Protein AF-0000000072550894 (afdb_homodimer)

pLDDT: mean 93.19, std 9.51, range [34.31, 98.94]

Sequence (756 aa):
MCPRGSRRHGNSTYCVPREIGGVRWKRPSDATKIMGLIFYGRRSTVSILDCYLKRNLAKNGGILDGVIFLQRTDDADDLKFLKKLLASEPAYEKWDIDMSEGGFASSYDRIQDDVMYVKMDDDIVYIEDSAIPSMVTTRAEHPEFYVVSSNVINQPLISWIHWNLGAVKAYLPELNKAYPAPKPGEKLDWRPSMLPSWQGSDDFEVSEWNPPDHQKHRWLPVKGHTDHILDRTPIVETEYDPFGPGWKKWQVAAQEHYSLFENIENDNLRQYRFGTWDFQLKRMGIQFIAMMGKDINLAKPIAADDEHHFAVTMPEQTGRHAVADGGGVVSHFSFGAQAGDERIEQTDVLDRYRAYAEENICKGPMLWDPVLDNHDESMCPRGSRRHGNSTYCVPREIGGVRWKRPSDATKIMGLIFYGRRSTVSILDCYLKRNLAKNGGILDGVIFLQRTDDADDLKFLKKLLASEPAYEKWDIDMSEGGFASSYDRIQDDVMYVKMDDDIVYIEDSAIPSMVTTRAEHPEFYVVSSNVINQPLISWIHWNLGAVKAYLPELNKAYPAPKPGEKLDWRPSMLPSWQGSDDFEVSEWNPPDHQKHRWLPVKGHTDHILDRTPIVETEYDPFGPGWKKWQVAAQEHYSLFENIENDNLRQYRFGTWDFQLKRMGIQFIAMMGKDINLAKPIAADDEHHFAVTMPEQTGRHAVADGGGVVSHFSFGAQAGDERIEQTDVLDRYRAYAEENICKGPMLWDPVLDNHDES

Organism: Hypocrea jecorina (strain QM6a) (NCBI:txid431241)

Solvent-accessible surface area (backbone atoms only — not comparable to full-atom values): 39543 Å² total; per-residue (Å²): 132,57,55,94,67,34,34,62,44,75,88,48,93,34,48,19,52,45,54,40,68,86,30,75,50,45,78,36,90,69,39,75,42,36,31,35,37,29,51,32,52,48,50,84,33,32,39,46,30,47,32,55,52,56,46,32,22,24,89,60,54,22,74,24,69,30,36,35,35,35,54,67,57,86,51,68,67,32,52,53,46,49,54,52,52,46,71,72,34,87,52,40,46,76,44,89,46,71,66,84,82,52,63,47,36,53,76,56,72,81,63,47,53,45,29,28,34,39,33,30,43,30,41,34,53,44,71,40,72,14,21,63,42,34,29,44,23,47,45,42,76,34,70,62,46,52,30,33,18,42,32,41,43,61,30,18,44,48,40,32,48,34,51,25,27,63,43,53,51,47,41,45,71,59,71,99,58,79,56,82,70,61,53,93,92,50,75,65,77,49,52,54,89,78,52,63,64,53,80,74,62,93,80,58,68,58,84,80,61,66,58,69,92,52,42,53,32,52,71,16,46,62,66,93,63,84,46,50,60,54,72,63,29,47,63,68,63,35,35,88,28,60,83,29,43,35,39,44,36,29,62,32,35,51,26,45,52,54,20,47,40,41,26,59,75,65,71,42,62,64,36,66,32,36,46,40,39,43,54,81,62,42,57,48,77,62,56,42,26,40,35,47,18,44,59,56,60,67,50,55,86,53,44,50,55,45,47,50,34,54,18,24,52,47,16,67,74,62,28,18,47,32,31,27,28,21,68,20,45,31,33,41,65,69,44,78,65,14,52,47,73,70,36,47,69,21,38,52,59,68,58,29,40,42,36,44,35,56,74,74,52,32,92,58,82,63,92,59,48,78,74,59,52,60,54,71,74,101,131,58,55,92,67,35,34,61,43,77,94,48,91,34,46,19,52,46,54,39,68,86,30,75,47,44,77,36,91,69,39,80,42,34,30,36,37,30,51,31,53,49,50,84,34,33,38,45,30,47,32,55,53,54,48,32,22,24,87,59,52,22,72,25,69,30,37,36,36,35,52,68,60,85,50,65,67,34,51,54,45,49,52,51,52,45,69,74,33,87,54,41,45,77,44,89,47,69,66,84,82,52,64,48,36,52,75,55,72,80,63,48,52,43,28,28,34,40,33,30,44,29,41,34,54,45,70,40,71,13,20,63,42,35,30,44,23,50,46,40,77,32,71,64,47,54,30,31,18,42,33,41,42,60,30,18,43,48,39,31,50,33,51,25,26,62,42,54,50,46,41,44,72,57,72,98,58,80,54,83,70,63,53,93,93,49,74,65,76,49,53,54,87,79,51,65,65,54,80,74,62,93,81,57,67,58,84,82,60,66,58,70,92,51,40,53,31,51,72,18,45,62,65,95,62,82,45,51,58,56,72,61,31,47,64,67,62,36,33,89,30,61,82,29,44,35,38,44,36,29,62,32,36,52,28,45,53,54,19,48,40,40,26,59,74,65,72,43,64,64,35,66,31,35,44,40,40,42,54,81,62,41,56,48,75,62,55,42,27,40,36,46,18,44,60,56,59,68,51,54,85,54,45,50,54,46,47,48,34,55,19,25,52,46,16,66,73,64,31,19,46,31,32,27,28,21,66,20,44,31,32,41,66,68,45,77,66,14,52,45,77,68,37,48,68,22,39,50,58,67,57,28,39,42,37,44,35,59,74,76,52,32,93,59,83,64,91,58,48,77,73,58,52,60,53,71,74,102

Nearest PDB structures (foldseek):
  5eke-assembly1_C  TM=6.718E-01  e=9.199E-03  Synechocystis sp. PCC 6803 substr. Kazusa
  5eke-assembly1_D  TM=6.479E-01  e=1.167E-02  Synechocystis sp. PCC 6803 substr. Kazusa
  5ekp-assembly1_A  TM=6.681E-01  e=1.395E-02  Synechocystis sp. PCC 6803 substr. Kazusa
  5ekp-assembly1_D  TM=6.733E-01  e=2.682E-02  Synechocystis sp. PCC 6803 substr. Kazusa
  5ekp-assembly1_B  TM=5.435E-01  e=2.244E-02  Synechocystis sp. PCC 6803 substr. Kazusa

Foldseek 3Di:
DADPQWDDQQPDPFTAGCDKLNDNFDAAPLANFEEEEEAAEDCLQLLLVLLVQVCQDRNNRHRHVAYEYEDDYDDPVSVVVVVVSCVVDVRYDYDDFDCPVAFCLSSLVVFDQSHKYWYAYSNFLDWRGCFVRQQNRCCRVCVLAAKEFALEFLQQLSLLVLVVLVLFADKAWAPDDAADDDDVVDADALALVPFDAHDDDPPDQRQPDWDPPLAFTEIHGHPPDPDPSVCRFNSVQGDNASPGCSAQALSSNRRRLSSVNHCVVVVNLVSQADAKFFNPQHQTASNTMIHRSSSSVVLPPADSHNSNSRQHVSCVVSVRHYMYGRRIYIYRRHHPSQDDSTGNVSYCSSSSSSSCCVVPRHPDDRPDDPVVVVVVVD/DADPQWDDQQPDPFTAGCDKLNDNFDAAPLASFEEEEEAAEDCLQLLLVLLVQVCQDRNNRHRHVAYEYEDDYDDPVSVVVVVVSCVVDVRYYYDDFDCPVAFCLSSLVPFDQSHKYWYAYSNFLDWRGCFVRQQNRVCRVCVLAAKEFALEFLQQLSLLVLVVLVLFADKAWAPDDAADDDDVVDADALALVPFDAHDDDPPDQRQPDWDPPLAATEIHGHPPDPDPSVCRFNSVQGD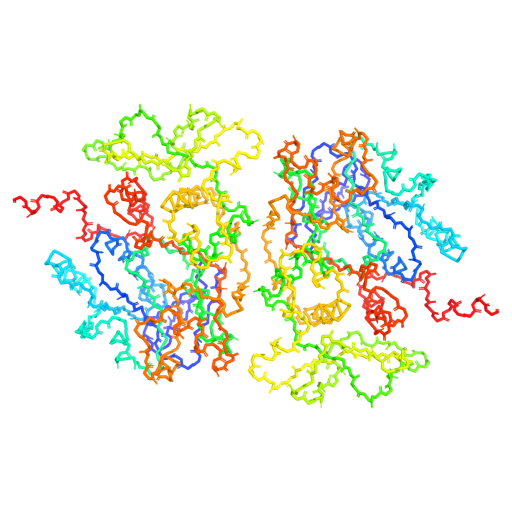NARPGCSAQALSSNRRRLSSVNHCVVVVNLVSQADAKAFNPQGQGASNTMIHRSSSSVVLPPADSHNSNSRQHVSCVVSVRHYMYGRRIYIYRRHHPSQDDSTGNVSYCSSSSSSSCCVVPRHPDDRPDDPVVVVVVVD

Secondary structure (DSSP, 8-state):
-PPTTEEE-TTSS-EEESEETTEE----TT-SEEEEEEEE--HHHHHHHHHHHHHTBGGGTSSBSEEEEEE----HHHHHHHHHHHHH-TTEEEEE---TT-SSGGGGTT--TTEEEEEEETTEEEE-TTHHHHHHHHHHH-TT-SEEEEEEET-HHHHHHHHHHT----EEEPPS----PPPTTPPP---GGGSPPP---TT---TT---GGG--B-EEE--S--S-GGGGSGGGG--S-TTSHHHH-HHHHHHHHHHHHHHHHTT-GGGG-BSEEE-TTS----SEEEEEHHHHHHTPSPPS-HHHIIIIIHHHHHSPPEEEEEEEEEEE---GGG-STTTGGGBSHHHHHHHHHHHHT-SS--S--HHHHHHHT-/-PPTTEEE-TTSS-EEESEETTEE----TT-SEEEEEEEE--HHHHHHHHHHHHHTBGGGTSSBSEEEEEE----HHHHHHHHHHHHH-TTEEEEE---TT-SSGGGGTT--TTEEEEEEETTEEEE-TTHHHHHHHHHHH-TT-SEEEEEEET-HHHHHHHHHHT----EEEPPS----PPPTTPPP---GGGSPPP---TT---TT---GGG--B-EEE--S--SSGGGGSGGGG--S-TTSHHHH-HHHHHHHHHHHHHHHHTT-GGGG-BSEEE-TTS----SEEEEEHHHHHHTPSPPS-HHHIIIIIHHHHHSPPEEEEEEEEEEE---GGG-STTTGGGBSHHHHHHHHHHHHT-SS--S--HHHHHHHT-

Radius of gyration: 28.12 Å; Cα contacts (8 Å, |Δi|>4): 1628; chains: 2; bounding box: 63×83×65 Å

Structure (mmCIF, N/CA/C/O backbone):
data_AF-0000000072550894-model_v1
#
loop_
_entity.id
_entity.type
_entity.pdbx_description
1 polymer 'Predicted protein'
#
loop_
_atom_site.group_PDB
_atom_site.id
_atom_site.type_symbol
_atom_site.label_atom_id
_atom_site.label_alt_id
_atom_site.label_comp_id
_atom_site.label_asym_id
_atom_site.label_entity_id
_atom_site.label_seq_id
_atom_site.pdbx_PDB_ins_code
_atom_site.Cartn_x
_atom_site.Cartn_y
_atom_site.Cartn_z
_atom_site.occupancy
_atom_site.B_iso_or_equiv
_atom_site.auth_seq_id
_atom_site.auth_comp_id
_atom_site.auth_asym_id
_atom_site.auth_atom_id
_atom_site.pdbx_PDB_model_num
ATOM 1 N N . MET A 1 1 ? -10.203 -35.031 19.031 1 76.62 1 MET A N 1
ATOM 2 C CA . MET A 1 1 ? -10.141 -33.625 19.422 1 76.62 1 MET A CA 1
ATOM 3 C C . MET A 1 1 ? -8.867 -32.969 18.891 1 76.62 1 MET A C 1
ATOM 5 O O . MET A 1 1 ? -7.793 -33.562 18.922 1 76.62 1 MET A O 1
ATOM 9 N N . CYS A 1 2 ? -9.031 -31.828 18.219 1 84.94 2 CYS A N 1
ATOM 10 C CA . CYS A 1 2 ? -7.875 -31.141 17.656 1 84.94 2 CYS A CA 1
ATOM 11 C C . CYS A 1 2 ? -7 -30.562 18.766 1 84.94 2 CYS A C 1
ATOM 13 O O . CYS A 1 2 ? -7.504 -30.141 19.797 1 84.94 2 CYS A O 1
ATOM 15 N N . PRO A 1 3 ? -5.746 -30.609 18.578 1 84.38 3 PRO A N 1
ATOM 16 C CA . PRO A 1 3 ? -4.836 -30.016 19.547 1 84.38 3 PRO A CA 1
ATOM 17 C C . PRO A 1 3 ? -5.051 -28.516 19.734 1 84.38 3 PRO A C 1
ATOM 19 O O . PRO A 1 3 ? -5.66 -27.875 18.875 1 84.38 3 PRO A O 1
ATOM 22 N N . ARG A 1 4 ? -4.535 -28.047 20.953 1 82.88 4 ARG A N 1
ATOM 23 C CA . ARG A 1 4 ? -4.629 -26.625 21.234 1 82.88 4 ARG A CA 1
ATOM 24 C C . ARG A 1 4 ? -3.977 -25.812 20.125 1 82.88 4 ARG A C 1
ATOM 26 O O . ARG A 1 4 ? -2.898 -26.156 19.641 1 82.88 4 ARG A O 1
ATOM 33 N N . GLY A 1 5 ? -4.645 -24.828 19.625 1 85.94 5 GLY A N 1
ATOM 34 C CA . GLY A 1 5 ? -4.125 -23.984 18.547 1 85.94 5 GLY A CA 1
ATOM 35 C C . GLY A 1 5 ? -4.562 -24.438 17.172 1 85.94 5 GLY A C 1
ATOM 36 O O . GLY A 1 5 ? -4.117 -23.875 16.172 1 85.94 5 GLY A O 1
ATOM 37 N N . SER A 1 6 ? -5.27 -25.531 17.156 1 87.62 6 SER A N 1
ATOM 38 C CA . SER A 1 6 ? -5.785 -26.047 15.891 1 87.62 6 SER A CA 1
ATOM 39 C C . SER A 1 6 ? -7.301 -26.203 15.938 1 87.62 6 SER A C 1
ATOM 41 O O . SER A 1 6 ? -7.91 -26.078 17 1 87.62 6 SER A O 1
ATOM 43 N N . ARG A 1 7 ? -7.859 -26.281 14.812 1 84.38 7 ARG A N 1
ATOM 44 C CA . ARG A 1 7 ? -9.289 -26.531 14.703 1 84.38 7 ARG A CA 1
ATOM 45 C C . ARG A 1 7 ? -9.578 -27.516 13.57 1 84.38 7 ARG A C 1
ATOM 47 O O . ARG A 1 7 ? -8.766 -27.672 12.656 1 84.38 7 ARG A O 1
ATOM 54 N N . ARG A 1 8 ? -10.703 -28.047 13.75 1 83.25 8 ARG A N 1
ATOM 55 C CA . ARG A 1 8 ? -11.117 -28.969 12.688 1 83.25 8 ARG A CA 1
ATOM 56 C C . ARG A 1 8 ? -11.383 -28.203 11.391 1 83.25 8 ARG A C 1
ATOM 58 O O . ARG A 1 8 ? -11.984 -27.141 11.406 1 83.25 8 ARG A O 1
ATOM 65 N N . HIS A 1 9 ? -10.781 -28.797 10.328 1 83.44 9 HIS A N 1
ATOM 66 C CA . HIS A 1 9 ? -10.984 -28.172 9.023 1 83.44 9 HIS A CA 1
ATOM 67 C C . HIS A 1 9 ? -12.352 -28.516 8.453 1 83.44 9 HIS A C 1
ATOM 69 O O . HIS A 1 9 ? -12.539 -29.578 7.875 1 83.44 9 HIS A O 1
ATOM 75 N N . GLY A 1 10 ? -13.211 -27.562 8.508 1 74.31 10 GLY A N 1
ATOM 76 C CA . GLY A 1 10 ? -14.555 -27.859 8.039 1 74.31 10 GLY A CA 1
ATOM 77 C C . GLY A 1 10 ? -15.094 -29.172 8.57 1 74.31 10 GLY A C 1
ATOM 78 O O . GLY A 1 10 ? -15.094 -29.406 9.789 1 74.31 10 GLY A O 1
ATOM 79 N N . ASN A 1 11 ? -15.547 -30.047 7.617 1 72.12 11 ASN A N 1
ATOM 80 C CA . ASN A 1 11 ? -16.109 -31.344 7.992 1 72.12 11 ASN A CA 1
ATOM 81 C C . ASN A 1 11 ? -15.078 -32.469 7.879 1 72.12 11 ASN A C 1
ATOM 83 O O . ASN A 1 11 ? -15.422 -33.625 7.945 1 72.12 11 ASN A O 1
ATOM 87 N N . SER A 1 12 ? -13.883 -32 7.73 1 77.19 12 SER A N 1
ATOM 88 C CA . SER A 1 12 ? -12.844 -33 7.562 1 77.19 12 SER A CA 1
ATOM 89 C C . SER A 1 12 ? -12.359 -33.531 8.906 1 77.19 12 SER A C 1
ATOM 91 O O . SER A 1 12 ? -12.805 -33.062 9.961 1 77.19 12 SER A O 1
ATOM 93 N N . THR A 1 13 ? -11.562 -34.531 8.797 1 79.12 13 THR A N 1
ATOM 94 C CA . THR A 1 13 ? -10.992 -35.094 10 1 79.12 13 THR A CA 1
ATOM 95 C C . THR A 1 13 ? -9.656 -34.438 10.344 1 79.12 13 THR A C 1
ATOM 97 O O . THR A 1 13 ? -9.047 -34.75 11.367 1 79.12 13 THR A O 1
ATOM 100 N N . TYR A 1 14 ? -9.336 -33.469 9.469 1 83.69 14 TYR A N 1
ATOM 101 C CA . TYR A 1 14 ? -8.023 -32.875 9.688 1 83.69 14 TYR A CA 1
ATOM 102 C C . TYR A 1 14 ? -8.125 -31.672 10.633 1 83.69 14 TYR A C 1
ATOM 104 O O . TYR A 1 14 ? -9.148 -30.984 10.664 1 83.69 14 TYR A O 1
ATOM 112 N N . CYS A 1 15 ? -7.062 -31.578 11.391 1 89.69 15 CYS A N 1
ATOM 113 C CA . CYS A 1 15 ? -6.898 -30.391 12.211 1 89.69 15 CYS A CA 1
ATOM 114 C C . CYS A 1 15 ? -5.906 -29.422 11.586 1 89.69 15 CYS A C 1
ATOM 116 O O . CYS A 1 15 ? -4.832 -29.828 11.133 1 89.69 15 CYS A O 1
ATOM 118 N N . VAL A 1 16 ? -6.371 -28.188 11.508 1 91.94 16 VAL A N 1
ATOM 119 C CA . VAL A 1 16 ? -5.535 -27.141 10.914 1 91.94 16 VAL A CA 1
ATOM 120 C C . VAL A 1 16 ? -5.23 -26.078 11.953 1 91.94 16 VAL A C 1
ATOM 122 O O . VAL A 1 16 ? -6.098 -25.688 12.742 1 91.94 16 VAL A O 1
ATOM 125 N N . PRO A 1 17 ? -4.004 -25.594 11.93 1 93.69 17 PRO A N 1
ATOM 126 C CA . PRO A 1 17 ? -3.709 -24.5 12.859 1 93.69 17 PRO A CA 1
ATOM 127 C C . PRO A 1 17 ? -4.645 -23.312 12.68 1 93.69 17 PRO A C 1
ATOM 129 O O . PRO A 1 17 ? -5.008 -22.969 11.555 1 93.69 17 PRO A O 1
ATOM 132 N N . ARG A 1 18 ? -4.957 -22.656 13.797 1 93.19 18 ARG A N 1
ATOM 133 C CA . ARG A 1 18 ? -5.816 -21.484 13.75 1 93.19 18 ARG A CA 1
ATOM 134 C C . ARG A 1 18 ? -5.105 -20.312 13.078 1 93.19 18 ARG A C 1
ATOM 136 O O . ARG A 1 18 ? -5.754 -19.438 12.492 1 93.19 18 ARG A O 1
ATOM 143 N N . GLU A 1 19 ? -3.848 -20.359 13.258 1 96.19 19 GLU A N 1
ATOM 144 C CA . GLU A 1 19 ? -3.004 -19.328 12.672 1 96.19 19 GLU A CA 1
ATOM 145 C C . GLU A 1 19 ? -1.942 -19.922 11.758 1 96.19 19 GLU A C 1
ATOM 147 O O . GLU A 1 19 ? -1.251 -20.875 12.141 1 96.19 19 GLU A O 1
ATOM 152 N N . ILE A 1 20 ? -1.911 -19.484 10.57 1 96.25 20 ILE A N 1
ATOM 153 C CA . ILE A 1 20 ? -0.923 -19.922 9.586 1 96.25 20 ILE A CA 1
ATOM 154 C C . ILE A 1 20 ? -0.198 -18.703 9.016 1 96.25 20 ILE A C 1
ATOM 156 O O . ILE A 1 20 ? -0.832 -17.781 8.484 1 96.25 20 ILE A O 1
ATOM 160 N N . GLY A 1 21 ? 1.152 -18.703 9.039 1 94.94 21 GLY A N 1
ATOM 161 C CA . GLY A 1 21 ? 1.917 -17.562 8.539 1 94.94 21 GLY A CA 1
ATOM 162 C C . GLY A 1 21 ? 1.551 -16.25 9.219 1 94.94 21 GLY A C 1
ATOM 163 O O . GLY A 1 21 ? 1.524 -15.203 8.57 1 94.94 21 GLY A O 1
ATOM 164 N N . GLY A 1 22 ? 1.042 -16.281 10.422 1 94.69 22 GLY A N 1
ATOM 165 C CA . GLY A 1 22 ? 0.667 -15.086 11.172 1 94.69 22 GLY A CA 1
ATOM 166 C C . GLY A 1 22 ? -0.755 -14.633 10.891 1 94.69 22 GLY A C 1
ATOM 167 O O . GLY A 1 22 ? -1.182 -13.586 11.375 1 94.69 22 GLY A O 1
ATOM 168 N N . VAL A 1 23 ? -1.469 -15.414 10.133 1 96.38 23 VAL A N 1
ATOM 169 C CA . VAL A 1 23 ? -2.834 -15.062 9.758 1 96.38 23 VAL A CA 1
ATOM 170 C C . VAL A 1 23 ? -3.824 -15.93 10.523 1 96.38 23 VAL A C 1
ATOM 172 O O . VAL A 1 23 ? -3.791 -17.156 10.43 1 96.38 23 VAL A O 1
ATOM 175 N N . ARG A 1 24 ? -4.633 -15.344 11.367 1 96 24 ARG A N 1
ATOM 176 C CA . ARG A 1 24 ? -5.82 -16.047 11.852 1 96 24 ARG A CA 1
ATOM 177 C C . ARG A 1 24 ? -6.871 -16.172 10.75 1 96 24 ARG A C 1
ATOM 179 O O . ARG A 1 24 ? -7.594 -15.211 10.469 1 96 24 ARG A O 1
ATOM 186 N N . TRP A 1 25 ? -6.887 -17.328 10.172 1 94.88 25 TRP A N 1
ATOM 187 C CA . TRP A 1 25 ? -7.656 -17.453 8.938 1 94.88 25 TRP A CA 1
ATOM 188 C C . TRP A 1 25 ? -9.086 -17.891 9.227 1 94.88 25 TRP A C 1
ATOM 190 O O . TRP A 1 25 ? -9.375 -18.406 10.312 1 94.88 25 TRP A O 1
ATOM 200 N N . LYS A 1 26 ? -9.969 -17.578 8.258 1 94.44 26 LYS A N 1
ATOM 201 C CA . LYS A 1 26 ? -11.391 -17.906 8.312 1 94.44 26 LYS A CA 1
ATOM 202 C C . LYS A 1 26 ? -11.867 -18.5 6.996 1 94.44 26 LYS A C 1
ATOM 204 O O . LYS A 1 26 ? -11.562 -17.984 5.922 1 94.44 26 LYS A O 1
ATOM 209 N N . ARG A 1 27 ? -12.594 -19.578 7.109 1 92.69 27 ARG A N 1
ATOM 210 C CA . ARG A 1 27 ? -13.25 -20.156 5.945 1 92.69 27 ARG A CA 1
ATOM 211 C C . ARG A 1 27 ? -14.578 -19.469 5.656 1 92.69 27 ARG A C 1
ATOM 213 O O . ARG A 1 27 ? -15.336 -19.156 6.574 1 92.69 27 ARG A O 1
ATOM 220 N N . PRO A 1 28 ? -14.758 -19.172 4.387 1 92.75 28 PRO A N 1
ATOM 221 C CA . PRO A 1 28 ? -16.094 -18.656 4.098 1 92.75 28 PRO A CA 1
ATOM 222 C C . PRO A 1 28 ? -17.203 -19.609 4.543 1 92.75 28 PRO A C 1
ATOM 224 O O . PRO A 1 28 ? -17.078 -20.812 4.379 1 92.75 28 PRO A O 1
ATOM 227 N N . SER A 1 29 ? -18.312 -19.031 5.027 1 91.06 29 SER A N 1
ATOM 228 C CA . SER A 1 29 ? -19.391 -19.828 5.598 1 91.06 29 SER A CA 1
ATOM 229 C C . SER A 1 29 ? -20.094 -20.656 4.527 1 91.06 29 SER A C 1
ATOM 231 O O . SER A 1 29 ? -20.625 -21.734 4.816 1 91.06 29 SER A O 1
ATOM 233 N N . ASP A 1 30 ? -20 -20.203 3.369 1 92.31 30 ASP A N 1
ATOM 234 C CA . ASP A 1 30 ? -20.734 -20.875 2.297 1 92.31 30 ASP A CA 1
ATOM 235 C C . ASP A 1 30 ? -19.828 -21.828 1.521 1 92.31 30 ASP A C 1
ATOM 237 O O . ASP A 1 30 ? -20.234 -22.422 0.523 1 92.31 30 ASP A O 1
ATOM 241 N N . ALA A 1 31 ? -18.625 -22.016 1.962 1 95.5 31 ALA A N 1
ATOM 242 C CA . ALA A 1 31 ? -17.703 -22.938 1.305 1 95.5 31 ALA A CA 1
ATOM 243 C C . ALA A 1 31 ? -17.594 -24.25 2.074 1 95.5 31 ALA A C 1
ATOM 245 O O . ALA A 1 31 ? -17.125 -24.266 3.219 1 95.5 31 ALA A O 1
ATOM 246 N N . THR A 1 32 ? -17.953 -25.312 1.47 1 95.5 32 THR A N 1
ATOM 247 C CA . THR A 1 32 ? -17.812 -26.625 2.088 1 95.5 32 THR A CA 1
ATOM 248 C C . THR A 1 32 ? -16.391 -27.156 1.932 1 95.5 32 THR A C 1
ATOM 250 O O . THR A 1 32 ? -15.914 -27.938 2.758 1 95.5 32 THR A O 1
ATOM 253 N N . LYS A 1 33 ? -15.758 -26.703 0.813 1 95.88 33 LYS A N 1
ATOM 254 C CA . LYS A 1 33 ? -14.375 -27.078 0.521 1 95.88 33 LYS A CA 1
ATOM 255 C C . LYS A 1 33 ? -13.594 -25.891 -0.039 1 95.88 33 LYS A C 1
ATOM 257 O O . LYS A 1 33 ? -14.18 -24.953 -0.585 1 95.88 33 LYS A O 1
ATOM 262 N N . ILE A 1 34 ? -12.32 -25.938 0.167 1 97.62 34 ILE A N 1
ATOM 263 C CA . ILE A 1 34 ? -11.367 -25.062 -0.521 1 97.62 34 ILE A CA 1
ATOM 264 C C . ILE A 1 34 ? -10.453 -25.906 -1.405 1 97.62 34 ILE A C 1
ATOM 266 O O . ILE A 1 34 ? -9.703 -26.75 -0.908 1 97.62 34 ILE A O 1
ATOM 270 N N . MET A 1 35 ? -10.523 -25.734 -2.674 1 98.62 35 MET A N 1
ATOM 271 C CA . MET A 1 35 ? -9.773 -26.547 -3.625 1 98.62 35 MET A CA 1
ATOM 272 C C . MET A 1 35 ? -8.789 -25.688 -4.414 1 98.62 35 MET A C 1
ATOM 274 O O . MET A 1 35 ? -9.109 -24.562 -4.812 1 98.62 35 MET A O 1
ATOM 278 N N . GLY A 1 36 ? -7.523 -26.141 -4.539 1 98.88 36 GLY A N 1
ATOM 279 C CA . GLY A 1 36 ? -6.664 -25.562 -5.559 1 98.88 36 GLY A CA 1
ATOM 280 C C . GLY A 1 36 ? -7.09 -25.922 -6.973 1 98.88 36 GLY A C 1
ATOM 281 O O . GLY A 1 36 ? -7.484 -27.047 -7.238 1 98.88 36 GLY A O 1
ATOM 282 N N . LEU A 1 37 ? -7.129 -24.969 -7.844 1 98.88 37 LEU A N 1
ATOM 283 C CA . LEU A 1 37 ? -7.457 -25.156 -9.25 1 98.88 37 LEU A CA 1
ATOM 284 C C . LEU A 1 37 ? -6.297 -24.719 -10.141 1 98.88 37 LEU A C 1
ATOM 286 O O . LEU A 1 37 ? -6.148 -23.516 -10.422 1 98.88 37 LEU A O 1
ATOM 290 N N . ILE A 1 38 ? -5.496 -25.688 -10.633 1 98.88 38 ILE A N 1
ATOM 291 C CA . ILE A 1 38 ? -4.25 -25.406 -11.328 1 98.88 38 ILE A CA 1
ATOM 292 C C . ILE A 1 38 ? -4.469 -25.484 -12.836 1 98.88 38 ILE A C 1
ATOM 294 O O . ILE A 1 38 ? -4.898 -26.516 -13.352 1 98.88 38 ILE A O 1
ATOM 298 N N . PHE A 1 39 ? -4.176 -24.453 -13.508 1 98.25 39 PHE A N 1
ATOM 299 C CA . PHE A 1 39 ? -4.176 -24.469 -14.961 1 98.25 39 PHE A CA 1
ATOM 300 C C . PHE A 1 39 ? -2.898 -25.109 -15.5 1 98.25 39 PHE A C 1
ATOM 302 O O . PHE A 1 39 ? -1.972 -24.406 -15.906 1 98.25 39 PHE A O 1
ATOM 309 N N . TYR A 1 40 ? -2.859 -26.422 -15.57 1 98.25 40 TYR A N 1
ATOM 310 C CA . TYR A 1 40 ? -1.653 -27.219 -15.766 1 98.25 40 TYR A CA 1
ATOM 311 C C . TYR A 1 40 ? -1.162 -27.141 -17.203 1 98.25 40 TYR A C 1
ATOM 313 O O . TYR A 1 40 ? -1.932 -27.344 -18.141 1 98.25 40 TYR A O 1
ATOM 321 N N . GLY A 1 41 ? 0.148 -26.875 -17.297 1 95.56 41 GLY A N 1
ATOM 322 C CA . GLY A 1 41 ? 0.74 -26.812 -18.625 1 95.56 41 GLY A CA 1
ATOM 323 C C . GLY A 1 41 ? 2.176 -27.297 -18.656 1 95.56 41 GLY A C 1
ATOM 324 O O . GLY A 1 41 ? 2.525 -28.156 -19.484 1 95.56 41 GLY A O 1
ATOM 325 N N . ARG A 1 42 ? 3.082 -26.891 -17.766 1 95.38 42 ARG A N 1
ATOM 326 C CA . ARG A 1 42 ? 4.523 -27.094 -17.891 1 95.38 42 ARG A CA 1
ATOM 327 C C . ARG A 1 42 ? 5.094 -27.797 -16.672 1 95.38 42 ARG A C 1
ATOM 329 O O . ARG A 1 42 ? 5.031 -27.281 -15.555 1 95.38 42 ARG A O 1
ATOM 336 N N . ARG A 1 43 ? 5.75 -28.891 -16.859 1 97.12 43 ARG A N 1
ATOM 337 C CA . ARG A 1 43 ? 6.34 -29.672 -15.773 1 97.12 43 ARG A CA 1
ATOM 338 C C . ARG A 1 43 ? 7.453 -28.891 -15.086 1 97.12 43 ARG A C 1
ATOM 340 O O . ARG A 1 43 ? 7.66 -29.031 -13.875 1 97.12 43 ARG A O 1
ATOM 347 N N . SER A 1 44 ? 8.18 -28 -15.797 1 95.62 44 SER A N 1
ATOM 348 C CA . SER A 1 44 ? 9.336 -27.297 -15.258 1 95.62 44 SER A CA 1
ATOM 349 C C . SER A 1 44 ? 8.938 -26.406 -14.086 1 95.62 44 SER A C 1
ATOM 351 O O . SER A 1 44 ? 9.664 -26.312 -13.094 1 95.62 44 SER A O 1
ATOM 353 N N . THR A 1 45 ? 7.766 -25.75 -14.148 1 97.81 45 THR A N 1
ATOM 354 C CA . THR A 1 45 ? 7.316 -24.859 -13.086 1 97.81 45 THR A CA 1
ATOM 355 C C . THR A 1 45 ? 6.418 -25.594 -12.102 1 97.81 45 THR A C 1
ATOM 357 O O . THR A 1 45 ? 6.504 -25.375 -10.891 1 97.81 45 THR A O 1
ATOM 360 N N . VAL A 1 46 ? 5.625 -26.562 -12.57 1 98.69 46 VAL A N 1
ATOM 361 C CA . VAL A 1 46 ? 4.695 -27.25 -11.688 1 98.69 46 VAL A CA 1
ATOM 362 C C . VAL A 1 46 ? 5.465 -28.172 -10.742 1 98.69 46 VAL A C 1
ATOM 364 O O . VAL A 1 46 ? 5.02 -28.438 -9.625 1 98.69 46 VAL A O 1
ATOM 367 N N . SER A 1 47 ? 6.648 -28.672 -11.188 1 98.19 47 SER A N 1
ATOM 368 C CA . SER A 1 47 ? 7.461 -29.469 -10.281 1 98.19 47 SER A CA 1
ATOM 369 C C . SER A 1 47 ? 7.848 -28.688 -9.031 1 98.19 47 SER A C 1
ATOM 371 O O . SER A 1 47 ? 8.008 -29.266 -7.957 1 98.19 47 SER A O 1
ATOM 373 N N . ILE A 1 48 ? 8.023 -27.375 -9.156 1 98.5 48 ILE A N 1
ATOM 374 C CA . ILE A 1 48 ? 8.266 -26.5 -8.016 1 98.5 48 ILE A CA 1
ATOM 375 C C . ILE A 1 48 ? 6.965 -26.266 -7.254 1 98.5 48 ILE A C 1
ATOM 377 O O . ILE A 1 48 ? 6.918 -26.422 -6.031 1 98.5 48 ILE A O 1
ATOM 381 N N . LEU A 1 49 ? 5.887 -25.938 -7.969 1 98.88 49 LEU A N 1
ATOM 382 C CA . LEU A 1 49 ? 4.578 -25.641 -7.398 1 98.88 49 LEU A CA 1
ATOM 383 C C . LEU A 1 49 ? 4.07 -26.812 -6.57 1 98.88 49 LEU A C 1
ATOM 385 O O . LEU A 1 49 ? 3.41 -26.625 -5.547 1 98.88 49 LEU A O 1
ATOM 389 N N . ASP A 1 50 ? 4.422 -28 -6.988 1 98.75 50 ASP A N 1
ATOM 390 C CA . ASP A 1 50 ? 3.99 -29.219 -6.309 1 98.75 50 ASP A CA 1
ATOM 391 C C . ASP A 1 50 ? 4.371 -29.188 -4.832 1 98.75 50 ASP A C 1
ATOM 393 O O . ASP A 1 50 ? 3.576 -29.578 -3.971 1 98.75 50 ASP A O 1
ATOM 397 N N . CYS A 1 51 ? 5.551 -28.75 -4.508 1 98.69 51 CYS A N 1
ATOM 398 C CA . CYS A 1 51 ? 5.992 -28.656 -3.121 1 98.69 51 CYS A CA 1
ATOM 399 C C . CYS A 1 51 ? 5.082 -27.734 -2.32 1 98.69 51 CYS A C 1
ATOM 401 O O . CYS A 1 51 ? 4.727 -28.047 -1.182 1 98.69 51 CYS A O 1
ATOM 403 N N . TYR A 1 52 ? 4.676 -26.656 -2.887 1 98.88 52 TYR A N 1
ATOM 404 C CA . TYR A 1 52 ? 3.816 -25.688 -2.213 1 98.88 52 TYR A CA 1
ATOM 405 C C . TYR A 1 52 ? 2.396 -26.234 -2.076 1 98.88 52 TYR A C 1
ATOM 407 O O . TYR A 1 52 ? 1.733 -26 -1.062 1 98.88 52 TYR A O 1
ATOM 415 N N . LEU A 1 53 ? 1.931 -26.891 -3.146 1 98.88 53 LEU A N 1
ATOM 416 C CA . LEU A 1 53 ? 0.593 -27.469 -3.074 1 98.88 53 LEU A CA 1
ATOM 417 C C . LEU A 1 53 ? 0.499 -28.484 -1.936 1 98.88 53 LEU A C 1
ATOM 419 O O . LEU A 1 53 ? -0.426 -28.422 -1.123 1 98.88 53 LEU A O 1
ATOM 423 N N . LYS A 1 54 ? 1.455 -29.344 -1.845 1 98.56 54 LYS A N 1
ATOM 424 C CA . LYS A 1 54 ? 1.459 -30.344 -0.786 1 98.56 54 LYS A CA 1
ATOM 425 C C . LYS A 1 54 ? 1.551 -29.688 0.591 1 98.56 54 LYS A C 1
ATOM 427 O O . LYS A 1 54 ? 0.849 -30.094 1.521 1 98.56 54 LYS A O 1
ATOM 432 N N . ARG A 1 55 ? 2.33 -28.688 0.69 1 97.75 55 ARG A N 1
ATOM 433 C CA . ARG A 1 55 ? 2.469 -27.969 1.954 1 97.75 55 ARG A CA 1
ATOM 434 C C . ARG A 1 55 ? 1.144 -27.344 2.377 1 97.75 55 ARG A C 1
ATOM 436 O O . ARG A 1 55 ? 0.839 -27.266 3.568 1 97.75 55 ARG A O 1
ATOM 443 N N . ASN A 1 56 ? 0.328 -26.969 1.474 1 98.31 56 ASN A N 1
ATOM 444 C CA . ASN A 1 56 ? -0.87 -26.188 1.784 1 98.31 56 ASN A CA 1
ATOM 445 C C . ASN A 1 56 ? -2.105 -27.078 1.865 1 98.31 56 ASN A C 1
ATOM 447 O O . ASN A 1 56 ? -3.219 -26.594 2.062 1 98.31 56 ASN A O 1
ATOM 451 N N . LEU A 1 57 ? -1.918 -28.391 1.716 1 97.88 57 LEU A N 1
ATOM 452 C CA . LEU A 1 57 ? -3.014 -29.328 1.972 1 97.88 57 LEU A CA 1
ATOM 453 C C . LEU A 1 57 ? -3.381 -29.328 3.451 1 97.88 57 LEU A C 1
ATOM 455 O O . LEU A 1 57 ? -2.502 -29.281 4.312 1 97.88 57 LEU A O 1
ATOM 459 N N . ALA A 1 58 ? -4.641 -29.5 3.701 1 95.94 58 ALA A N 1
ATOM 460 C CA . ALA A 1 58 ? -5.148 -29.5 5.07 1 95.94 58 ALA A CA 1
ATOM 461 C C . ALA A 1 58 ? -4.473 -30.594 5.902 1 95.94 58 ALA A C 1
ATOM 463 O O . ALA A 1 58 ? -4.125 -30.375 7.062 1 95.94 58 ALA A O 1
ATOM 464 N N . LYS A 1 59 ? -4.25 -31.719 5.375 1 93.75 59 LYS A N 1
ATOM 465 C CA . LYS A 1 59 ? -3.643 -32.844 6.09 1 93.75 59 LYS A CA 1
ATOM 466 C C . LYS A 1 59 ? -2.209 -32.5 6.504 1 93.75 59 LYS A C 1
ATOM 468 O O . LYS A 1 59 ? -1.651 -33.156 7.391 1 93.75 59 LYS A O 1
ATOM 473 N N . ASN A 1 60 ? -1.632 -31.5 5.805 1 95.56 60 ASN A N 1
ATOM 474 C CA . ASN A 1 60 ? -0.257 -31.109 6.102 1 95.56 60 ASN A CA 1
ATOM 475 C C . ASN A 1 60 ? -0.201 -29.781 6.844 1 95.56 60 ASN A C 1
ATOM 477 O O . ASN A 1 60 ? 0.853 -29.156 6.91 1 95.56 60 ASN A O 1
ATOM 481 N N . GLY A 1 61 ? -1.336 -29.312 7.305 1 94.44 61 GLY A N 1
ATOM 482 C CA . GLY A 1 61 ? -1.362 -28.109 8.102 1 94.44 61 GLY A CA 1
ATOM 483 C C . GLY A 1 61 ? -1.753 -26.875 7.305 1 94.44 61 GLY A C 1
ATOM 484 O O . GLY A 1 61 ? -1.719 -25.75 7.824 1 94.44 61 GLY A O 1
ATOM 485 N N . GLY A 1 62 ? -2.02 -27.047 5.984 1 97 62 GLY A N 1
ATOM 486 C CA . GLY A 1 62 ? -2.578 -25.984 5.176 1 97 62 GLY A CA 1
ATOM 487 C C . GLY A 1 62 ? -4.094 -25.969 5.16 1 97 62 GLY A C 1
ATOM 488 O O . GLY A 1 62 ? -4.734 -26.547 6.047 1 97 62 GLY A O 1
ATOM 489 N N . ILE A 1 63 ? -4.684 -25.328 4.168 1 96.38 63 ILE A N 1
ATOM 490 C CA . ILE A 1 63 ? -6.133 -25.188 4.273 1 96.38 63 ILE A CA 1
ATOM 491 C C . ILE A 1 63 ? -6.797 -25.734 3.01 1 96.38 63 ILE A C 1
ATOM 493 O O . ILE A 1 63 ? -8.023 -25.75 2.906 1 96.38 63 ILE A O 1
ATOM 497 N N . LEU A 1 64 ? -6.027 -26.234 2.047 1 97.81 64 LEU A N 1
ATOM 498 C CA . LEU A 1 64 ? -6.605 -26.828 0.852 1 97.81 64 LEU A CA 1
ATOM 499 C C . LEU A 1 64 ? -7.117 -28.234 1.146 1 97.81 64 LEU A C 1
ATOM 501 O O . LEU A 1 64 ? -6.379 -29.078 1.678 1 97.81 64 LEU A O 1
ATOM 505 N N . ASP A 1 65 ? -8.312 -28.5 0.745 1 97.19 65 ASP A N 1
ATOM 506 C CA . ASP A 1 65 ? -8.875 -29.844 0.871 1 97.19 65 ASP A CA 1
ATOM 507 C C . ASP A 1 65 ? -8.352 -30.766 -0.229 1 97.19 65 ASP A C 1
ATOM 509 O O . ASP A 1 65 ? -8.344 -31.984 -0.071 1 97.19 65 ASP A O 1
ATOM 513 N N . GLY A 1 66 ? -7.988 -30.219 -1.286 1 98.06 66 GLY A N 1
ATOM 514 C CA . GLY A 1 66 ? -7.457 -30.938 -2.439 1 98.06 66 GLY A CA 1
ATOM 515 C C . GLY A 1 66 ? -7.027 -30 -3.561 1 98.06 66 GLY A C 1
ATOM 516 O O . GLY A 1 66 ? -7.117 -28.781 -3.434 1 98.06 66 GLY A O 1
ATOM 517 N N . VAL A 1 67 ? -6.469 -30.594 -4.605 1 98.88 67 VAL A N 1
ATOM 518 C CA . VAL A 1 67 ? -5.98 -29.844 -5.754 1 98.88 67 VAL A CA 1
ATOM 519 C C . VAL A 1 67 ? -6.477 -30.484 -7.047 1 98.88 67 VAL A C 1
ATOM 521 O O . VAL A 1 67 ? -6.43 -31.703 -7.195 1 98.88 67 VAL A O 1
ATOM 524 N N . ILE A 1 68 ? -6.988 -29.656 -7.887 1 98.88 68 ILE A N 1
ATOM 525 C CA . ILE A 1 68 ? -7.461 -30.078 -9.203 1 98.88 68 ILE A CA 1
ATOM 526 C C . ILE A 1 68 ? -6.508 -29.562 -10.281 1 98.88 68 ILE A C 1
ATOM 528 O O . ILE A 1 68 ? -6.238 -28.359 -10.352 1 98.88 68 ILE A O 1
ATOM 532 N N . PHE A 1 69 ? -5.977 -30.469 -11.094 1 98.81 69 PHE A N 1
ATOM 533 C CA . PHE A 1 69 ? -5.172 -30.078 -12.242 1 98.81 69 PHE A CA 1
ATOM 534 C C . PHE A 1 69 ? -6.016 -30.047 -13.516 1 98.81 69 PHE A C 1
ATOM 536 O O . PHE A 1 69 ? -6.516 -31.078 -13.961 1 98.81 69 PHE A O 1
ATOM 543 N N . LEU A 1 70 ? -6.207 -28.844 -14.062 1 98.56 70 LEU A N 1
ATOM 544 C CA . LEU A 1 70 ? -6.824 -28.672 -15.375 1 98.56 70 LEU A CA 1
ATOM 545 C C . LEU A 1 70 ? -5.816 -28.922 -16.484 1 98.56 70 LEU A C 1
ATOM 547 O O . LEU A 1 70 ? -4.945 -28.094 -16.734 1 98.56 70 LEU A O 1
ATOM 551 N N . GLN A 1 71 ? -5.945 -30.031 -17.188 1 97.12 71 GLN A N 1
ATOM 552 C CA . GLN A 1 71 ? -4.984 -30.359 -18.234 1 97.12 71 GLN A CA 1
ATOM 553 C C . GLN A 1 71 ? -5.145 -29.422 -19.422 1 97.12 71 GLN A C 1
ATOM 555 O O . GLN A 1 71 ? -6.129 -29.5 -20.172 1 97.12 71 GLN A O 1
ATOM 560 N N . ARG A 1 72 ? -4.129 -28.531 -19.609 1 95.81 72 ARG A N 1
ATOM 561 C CA . ARG A 1 72 ? -4.211 -27.578 -20.703 1 95.81 72 ARG A CA 1
ATOM 562 C C . ARG A 1 72 ? -2.967 -27.656 -21.578 1 95.81 72 ARG A C 1
ATOM 564 O O . ARG A 1 72 ? -2.426 -26.609 -21.984 1 95.81 72 ARG A O 1
ATOM 571 N N . THR A 1 73 ? -2.416 -28.766 -21.734 1 95.25 73 THR A N 1
ATOM 572 C CA . THR A 1 73 ? -1.283 -29.062 -22.594 1 95.25 73 THR A CA 1
ATOM 573 C C . THR A 1 73 ? -1.478 -30.406 -23.297 1 95.25 73 THR A C 1
ATOM 575 O O . THR A 1 73 ? -2.258 -31.234 -22.844 1 95.25 73 THR A O 1
ATOM 578 N N . ASP A 1 74 ? -0.811 -30.578 -24.438 1 94.25 74 ASP A N 1
ATOM 579 C CA . ASP A 1 74 ? -0.769 -31.875 -25.125 1 94.25 74 ASP A CA 1
ATOM 580 C C . ASP A 1 74 ? 0.663 -32.375 -25.234 1 94.25 74 ASP A C 1
ATOM 582 O O . ASP A 1 74 ? 0.917 -33.375 -25.906 1 94.25 74 ASP A O 1
ATOM 586 N N . ASP A 1 75 ? 1.57 -31.75 -24.562 1 95.69 75 ASP A N 1
ATOM 587 C CA . ASP A 1 75 ? 2.965 -32.188 -24.594 1 95.69 75 ASP A CA 1
ATOM 588 C C . ASP A 1 75 ? 3.143 -33.531 -23.859 1 95.69 75 ASP A C 1
ATOM 590 O O . ASP A 1 75 ? 2.783 -33.656 -22.688 1 95.69 75 ASP A O 1
ATOM 594 N N . ALA A 1 76 ? 3.734 -34.469 -24.5 1 96.5 76 ALA A N 1
ATOM 595 C CA . ALA A 1 76 ? 3.812 -35.812 -23.984 1 96.5 76 ALA A CA 1
ATOM 596 C C . ALA A 1 76 ? 4.605 -35.875 -22.672 1 96.5 76 ALA A C 1
ATOM 598 O O . ALA A 1 76 ? 4.254 -36.625 -21.766 1 96.5 76 ALA A O 1
ATOM 599 N N . ASP A 1 77 ? 5.637 -35.125 -22.578 1 96.12 77 ASP A N 1
ATOM 600 C CA . ASP A 1 77 ? 6.461 -35.125 -21.375 1 96.12 77 ASP A CA 1
ATOM 601 C C . ASP A 1 77 ? 5.727 -34.469 -20.219 1 96.12 77 ASP A C 1
ATOM 603 O O . ASP A 1 77 ? 5.836 -34.906 -19.062 1 96.12 77 ASP A O 1
ATOM 607 N N . ASP A 1 78 ? 5.035 -33.406 -20.5 1 97.19 78 ASP A N 1
ATOM 608 C CA . ASP A 1 78 ? 4.246 -32.75 -19.469 1 97.19 78 ASP A CA 1
ATOM 609 C C . ASP A 1 78 ? 3.115 -33.656 -18.984 1 97.19 78 ASP A C 1
ATOM 611 O O . ASP A 1 78 ? 2.811 -33.688 -17.781 1 97.19 78 ASP A O 1
ATOM 615 N N . LEU A 1 79 ? 2.559 -34.406 -19.906 1 97.44 79 LEU A N 1
ATOM 616 C CA . LEU A 1 79 ? 1.485 -35.312 -19.516 1 97.44 79 LEU A CA 1
ATOM 617 C C . LEU A 1 79 ? 2.023 -36.469 -18.672 1 97.44 79 LEU A C 1
ATOM 619 O O . LEU A 1 79 ? 1.358 -36.938 -17.75 1 97.44 79 LEU A O 1
ATOM 623 N N . LYS A 1 80 ? 3.191 -36.969 -19.031 1 96.88 80 LYS A N 1
ATOM 624 C CA . LYS A 1 80 ? 3.836 -37.969 -18.219 1 96.88 80 LYS A CA 1
ATOM 625 C C . LYS A 1 80 ? 4.055 -37.5 -16.781 1 96.88 80 LYS A C 1
ATOM 627 O O . LYS A 1 80 ? 3.842 -38.219 -15.828 1 96.88 80 LYS A O 1
ATOM 632 N N . PHE A 1 81 ? 4.48 -36.281 -16.672 1 97.62 81 PHE A N 1
ATOM 633 C CA . PHE A 1 81 ? 4.695 -35.719 -15.352 1 97.62 81 PHE A CA 1
ATOM 634 C C . PHE A 1 81 ? 3.375 -35.562 -14.609 1 97.62 81 PHE A C 1
ATOM 636 O O . PHE A 1 81 ? 3.314 -35.812 -13.398 1 97.62 81 PHE A O 1
ATOM 643 N N . LEU A 1 82 ? 2.307 -35.156 -15.312 1 98.31 82 LEU A N 1
ATOM 644 C CA . LEU A 1 82 ? 0.998 -35.031 -14.68 1 98.31 82 LEU A CA 1
ATOM 645 C C . LEU A 1 82 ? 0.574 -36.375 -14.078 1 98.31 82 LEU A C 1
ATOM 647 O O . LEU A 1 82 ? 0.044 -36.406 -12.961 1 98.31 82 LEU A O 1
ATOM 651 N N . LYS A 1 83 ? 0.831 -37.438 -14.758 1 97.88 83 LYS A N 1
ATOM 652 C CA . LYS A 1 83 ? 0.522 -38.781 -14.234 1 97.88 83 LYS A CA 1
ATOM 653 C C . LYS A 1 83 ? 1.302 -39.062 -12.953 1 97.88 83 LYS A C 1
ATOM 655 O O . LYS A 1 83 ? 0.761 -39.625 -12.008 1 97.88 83 LYS A O 1
ATOM 660 N N . LYS A 1 84 ? 2.551 -38.656 -12.938 1 97.31 84 LYS A N 1
ATOM 661 C CA . LYS A 1 84 ? 3.367 -38.812 -11.742 1 97.31 84 LYS A CA 1
ATOM 662 C C . LYS A 1 84 ? 2.805 -38 -10.57 1 97.31 84 LYS A C 1
ATOM 664 O O . LYS A 1 84 ? 2.781 -38.5 -9.438 1 97.31 84 LYS A O 1
ATOM 669 N N . LEU A 1 85 ? 2.385 -36.812 -10.867 1 98.19 85 LEU A N 1
ATOM 670 C CA . LEU A 1 85 ? 1.795 -35.969 -9.852 1 98.19 85 LEU A CA 1
ATOM 671 C C . LEU A 1 85 ? 0.569 -36.625 -9.227 1 98.19 85 LEU A C 1
ATOM 673 O O . LEU A 1 85 ? 0.474 -36.719 -8 1 98.19 85 LEU A O 1
ATOM 677 N N . LEU A 1 86 ? -0.325 -37.094 -10.094 1 98.56 86 LEU A N 1
ATOM 678 C CA . LEU A 1 86 ? -1.581 -37.688 -9.641 1 98.56 86 LEU A CA 1
ATOM 679 C C . LEU A 1 86 ? -1.327 -38.938 -8.812 1 98.56 86 LEU A C 1
ATOM 681 O O . LEU A 1 86 ? -2.053 -39.219 -7.859 1 98.56 86 LEU A O 1
ATOM 685 N N . ALA A 1 87 ? -0.284 -39.625 -9.125 1 98.12 87 ALA A N 1
ATOM 686 C CA . ALA A 1 87 ? 0.064 -40.844 -8.406 1 98.12 87 ALA A CA 1
ATOM 687 C C . ALA A 1 87 ? 0.696 -40.531 -7.055 1 98.12 87 ALA A C 1
ATOM 689 O O . ALA A 1 87 ? 0.608 -41.312 -6.113 1 98.12 87 ALA A O 1
ATOM 690 N N . SER A 1 88 ? 1.258 -39.406 -6.887 1 97.69 88 SER A N 1
ATOM 691 C CA . SER A 1 88 ? 2.076 -39.094 -5.727 1 97.69 88 SER A CA 1
ATOM 692 C C . SER A 1 88 ? 1.216 -38.594 -4.566 1 97.69 88 SER A C 1
ATOM 694 O O . SER A 1 88 ? 1.664 -38.594 -3.416 1 97.69 88 SER A O 1
ATOM 696 N N . GLU A 1 89 ? -0.035 -38.156 -4.816 1 97.94 89 GLU A N 1
ATOM 697 C CA . GLU A 1 89 ? -0.857 -37.531 -3.797 1 97.94 89 GLU A CA 1
ATOM 698 C C . GLU A 1 89 ? -2.338 -37.812 -4.012 1 97.94 89 GLU A C 1
ATOM 700 O O . GLU A 1 89 ? -2.938 -37.344 -4.984 1 97.94 89 GLU A O 1
ATOM 705 N N . PRO A 1 90 ? -2.961 -38.5 -3.102 1 97.69 90 PRO A N 1
ATOM 706 C CA . PRO A 1 90 ? -4.363 -38.906 -3.27 1 97.69 90 PRO A CA 1
ATOM 707 C C . PRO A 1 90 ? -5.312 -37.719 -3.328 1 97.69 90 PRO A C 1
ATOM 709 O O . PRO A 1 90 ? -6.418 -37.812 -3.865 1 97.69 90 PRO A O 1
ATOM 712 N N . ALA A 1 91 ? -4.898 -36.562 -2.74 1 97.5 91 ALA A N 1
ATOM 713 C CA . ALA A 1 91 ? -5.754 -35.375 -2.709 1 97.5 91 ALA A CA 1
ATOM 714 C C . ALA A 1 91 ? -5.699 -34.625 -4.035 1 97.5 91 ALA A C 1
ATOM 716 O O . ALA A 1 91 ? -6.348 -33.594 -4.199 1 97.5 91 ALA A O 1
ATOM 717 N N . TYR A 1 92 ? -4.879 -35.156 -4.996 1 98.69 92 TYR A N 1
ATOM 718 C CA . TYR A 1 92 ? -4.812 -34.594 -6.336 1 98.69 92 TYR A CA 1
ATOM 719 C C . TYR A 1 92 ? -5.828 -35.25 -7.262 1 98.69 92 TYR A C 1
ATOM 721 O O . TYR A 1 92 ? -6.074 -36.438 -7.164 1 98.69 92 TYR A O 1
ATOM 729 N N . GLU A 1 93 ? -6.449 -34.469 -8.102 1 98.38 93 GLU A N 1
ATOM 730 C CA . GLU A 1 93 ? -7.289 -35.031 -9.164 1 98.38 93 GLU A CA 1
ATOM 731 C C . GLU A 1 93 ? -7.102 -34.25 -10.461 1 98.38 93 GLU A C 1
ATOM 733 O O . GLU A 1 93 ? -6.508 -33.156 -10.461 1 98.38 93 GLU A O 1
ATOM 738 N N . LYS A 1 94 ? -7.492 -34.812 -11.516 1 98.38 94 LYS A N 1
ATOM 739 C CA . LYS A 1 94 ? -7.383 -34.219 -12.844 1 98.38 94 LYS A CA 1
ATOM 740 C C . LYS A 1 94 ? -8.758 -34 -13.461 1 98.38 94 LYS A C 1
ATOM 742 O O . LYS A 1 94 ? -9.656 -34.844 -13.32 1 98.38 94 LYS A O 1
ATOM 747 N N . TRP A 1 95 ? -8.961 -32.812 -14.039 1 97.44 95 TRP A N 1
ATOM 748 C CA . TRP A 1 95 ? -10.102 -32.562 -14.922 1 97.44 95 TRP A CA 1
ATOM 749 C C . TRP A 1 95 ? -9.656 -32.5 -16.375 1 97.44 95 TRP A C 1
ATOM 751 O O . TRP A 1 95 ? -8.727 -31.766 -16.719 1 97.44 95 TRP A O 1
ATOM 761 N N . ASP A 1 96 ? -10.312 -33.312 -17.188 1 94.19 96 ASP A N 1
ATOM 762 C CA . ASP A 1 96 ? -10.109 -33.188 -18.641 1 94.19 96 ASP A CA 1
ATOM 763 C C . ASP A 1 96 ? -10.875 -32 -19.219 1 94.19 96 ASP A C 1
ATOM 765 O O . ASP A 1 96 ? -12.094 -31.906 -19.047 1 94.19 96 ASP A O 1
ATOM 769 N N . ILE A 1 97 ? -10.164 -31.156 -19.812 1 92.75 97 ILE A N 1
ATOM 770 C CA . ILE A 1 97 ? -10.727 -29.922 -20.328 1 92.75 97 ILE A CA 1
ATOM 771 C C . ILE A 1 97 ? -10.844 -30 -21.859 1 92.75 97 ILE A C 1
ATOM 773 O O . ILE A 1 97 ? -9.93 -30.484 -22.516 1 92.75 97 ILE A O 1
ATOM 777 N N . ASP A 1 98 ? -11.969 -29.609 -22.438 1 90.56 98 ASP A N 1
ATOM 778 C CA . ASP A 1 98 ? -12.133 -29.469 -23.875 1 90.56 98 ASP A CA 1
ATOM 779 C C . ASP A 1 98 ? -11.453 -28.203 -24.391 1 90.56 98 ASP A C 1
ATOM 781 O O . ASP A 1 98 ? -11.953 -27.094 -24.172 1 90.56 98 ASP A O 1
ATOM 785 N N . MET A 1 99 ? -10.406 -28.281 -25.078 1 90.44 99 MET A N 1
ATOM 786 C CA . MET A 1 99 ? -9.633 -27.125 -25.516 1 90.44 99 MET A CA 1
ATOM 787 C C . MET A 1 99 ? -9.969 -26.766 -26.969 1 90.44 99 MET A C 1
ATOM 789 O O . MET A 1 99 ? -9.297 -25.938 -27.578 1 90.44 99 MET A O 1
ATOM 793 N N . SER A 1 100 ? -10.984 -27.359 -27.516 1 90.44 100 SER A N 1
ATOM 794 C CA . SER A 1 100 ? -11.297 -27.219 -28.938 1 90.44 100 SER A CA 1
ATOM 795 C C . SER A 1 100 ? -11.773 -25.812 -29.281 1 90.44 100 SER A C 1
ATOM 797 O O . SER A 1 100 ? -11.555 -25.328 -30.391 1 90.44 100 SER A O 1
ATOM 799 N N . GLU A 1 101 ? -12.453 -25.125 -28.438 1 86.69 101 GLU A N 1
ATOM 800 C CA . GLU A 1 101 ? -13.023 -23.812 -28.719 1 86.69 101 GLU A CA 1
ATOM 801 C C . GLU A 1 101 ? -12.055 -22.688 -28.359 1 86.69 101 GLU A C 1
ATOM 803 O O . GLU A 1 101 ? -12.352 -21.516 -28.562 1 86.69 101 GLU A O 1
ATOM 808 N N . GLY A 1 102 ? -10.906 -23.016 -28.031 1 85.69 102 GLY A N 1
ATOM 809 C CA . GLY A 1 102 ? -9.953 -21.984 -27.625 1 85.69 102 GLY A CA 1
ATOM 810 C C . GLY A 1 102 ? -10.375 -21.25 -26.359 1 85.69 102 GLY A C 1
ATOM 811 O O . GLY A 1 102 ? -11.414 -21.562 -25.766 1 85.69 102 GLY A O 1
ATOM 812 N N . GLY A 1 103 ? -9.469 -20.406 -25.906 1 92.12 103 GLY A N 1
ATOM 813 C CA . GLY A 1 103 ? -9.797 -19.656 -24.703 1 92.12 103 GLY A CA 1
ATOM 814 C C . GLY A 1 103 ? -9.805 -20.516 -23.438 1 92.12 103 GLY A C 1
ATOM 815 O O . GLY A 1 103 ? -9.297 -21.625 -23.453 1 92.12 103 GLY A O 1
ATOM 816 N N . PHE A 1 104 ? -10.352 -19.953 -22.328 1 95.75 104 PHE A N 1
ATOM 817 C CA . PHE A 1 104 ? -10.203 -20.641 -21.047 1 95.75 104 PHE A CA 1
ATOM 818 C C . PHE A 1 104 ? -11.562 -20.969 -20.438 1 95.75 104 PHE A C 1
ATOM 820 O O . PHE A 1 104 ? -11.641 -21.547 -19.359 1 95.75 104 PHE A O 1
ATOM 827 N N . ALA A 1 105 ? -12.633 -20.719 -21.141 1 96.19 105 ALA A N 1
ATOM 828 C CA . ALA A 1 105 ? -13.984 -20.844 -20.594 1 96.19 105 ALA A CA 1
ATOM 829 C C . ALA A 1 105 ? -14.258 -22.281 -20.156 1 96.19 105 ALA A C 1
ATOM 831 O O . ALA A 1 105 ? -14.867 -22.5 -19.094 1 96.19 105 ALA A O 1
ATOM 832 N N . SER A 1 106 ? -13.82 -23.25 -20.906 1 96.06 106 SER A N 1
ATOM 833 C CA . SER A 1 106 ? -14.117 -24.656 -20.641 1 96.06 106 SER A CA 1
ATOM 834 C C . SER A 1 106 ? -13.477 -25.125 -19.344 1 96.06 106 SER A C 1
ATOM 836 O O . SER A 1 106 ? -13.852 -26.156 -18.797 1 96.06 106 SER A O 1
ATOM 838 N N . SER A 1 107 ? -12.5 -24.359 -18.844 1 97.31 107 SER A N 1
ATOM 839 C CA . SER A 1 107 ? -11.82 -24.688 -17.594 1 97.31 107 SER A CA 1
ATOM 840 C C . SER A 1 107 ? -12.789 -24.656 -16.406 1 97.31 107 SER A C 1
ATOM 842 O O . SER A 1 107 ? -12.508 -25.219 -15.352 1 97.31 107 SER A O 1
ATOM 844 N N . TYR A 1 108 ? -13.945 -24.031 -16.578 1 98 108 TYR A N 1
ATOM 845 C CA . TYR A 1 108 ? -14.828 -23.766 -15.453 1 98 108 TYR A CA 1
ATOM 846 C C . TYR A 1 108 ? -16.109 -24.578 -15.562 1 98 108 TYR A C 1
ATOM 848 O O . TYR A 1 108 ? -17.078 -24.344 -14.82 1 98 108 TYR A O 1
ATOM 856 N N . ASP A 1 109 ? -16.188 -25.547 -16.406 1 96.88 109 ASP A N 1
ATOM 857 C CA . ASP A 1 109 ? -17.406 -26.297 -16.688 1 96.88 109 ASP A CA 1
ATOM 858 C C . ASP A 1 109 ? -17.844 -27.125 -15.484 1 96.88 109 ASP A C 1
ATOM 860 O O . ASP A 1 109 ? -19.031 -27.281 -15.234 1 96.88 109 ASP A O 1
ATOM 864 N N . ARG A 1 110 ? -16.906 -27.562 -14.664 1 97.69 110 ARG A N 1
ATOM 865 C CA . ARG A 1 110 ? -17.234 -28.547 -13.633 1 97.69 110 ARG A CA 1
ATOM 866 C C . ARG A 1 110 ? -17.266 -27.891 -12.258 1 97.69 110 ARG A C 1
ATOM 868 O O . ARG A 1 110 ? -17.328 -28.578 -11.234 1 97.69 110 ARG A O 1
ATOM 875 N N . ILE A 1 111 ? -17.281 -26.625 -12.227 1 98.56 111 ILE A N 1
ATOM 876 C CA . ILE A 1 111 ? -17.219 -25.859 -10.977 1 98.56 111 ILE A CA 1
ATOM 877 C C . ILE A 1 111 ? -18.453 -26.141 -10.141 1 98.56 111 ILE A C 1
ATOM 879 O O . ILE A 1 111 ? -19.578 -26.156 -10.656 1 98.56 111 ILE A O 1
ATOM 883 N N . GLN A 1 112 ? -18.234 -26.344 -8.844 1 98.44 112 GLN A N 1
ATOM 884 C CA . GLN A 1 112 ? -19.312 -26.547 -7.887 1 98.44 112 GLN A CA 1
ATOM 885 C C . GLN A 1 112 ? -19.578 -25.281 -7.082 1 98.44 112 GLN A C 1
ATOM 887 O O . GLN A 1 112 ? -18.656 -24.578 -6.691 1 98.44 112 GLN A O 1
ATOM 892 N N . ASP A 1 113 ? -20.812 -25.016 -6.719 1 98.31 113 ASP A N 1
ATOM 893 C CA . ASP A 1 113 ? -21.234 -23.75 -6.148 1 98.31 113 ASP A CA 1
ATOM 894 C C . ASP A 1 113 ? -20.656 -23.547 -4.75 1 98.31 113 ASP A C 1
ATOM 896 O O . ASP A 1 113 ? -20.266 -22.438 -4.387 1 98.31 113 ASP A O 1
ATOM 900 N N . ASP A 1 114 ? -20.594 -24.562 -3.984 1 97.69 114 ASP A N 1
ATOM 901 C CA . ASP A 1 114 ? -20.281 -24.422 -2.564 1 97.69 114 ASP A CA 1
ATOM 902 C C . ASP A 1 114 ? -18.812 -24.688 -2.289 1 97.69 114 ASP A C 1
ATOM 904 O O . ASP A 1 114 ? -18.438 -25.062 -1.172 1 97.69 114 ASP A O 1
ATOM 908 N N . VAL A 1 115 ? -18.016 -24.609 -3.311 1 98.06 115 VAL A N 1
ATOM 909 C CA . VAL A 1 115 ? -16.578 -24.781 -3.191 1 98.06 115 VAL A CA 1
ATOM 910 C C . VAL A 1 115 ? -15.875 -23.453 -3.453 1 98.06 115 VAL A C 1
ATOM 912 O O . VAL A 1 115 ? -16.25 -22.703 -4.367 1 98.06 115 VAL A O 1
ATOM 915 N N . MET A 1 116 ? -14.938 -23.078 -2.619 1 98.12 116 MET A N 1
ATOM 916 C CA . MET A 1 116 ? -14.016 -22 -2.949 1 98.12 116 MET A CA 1
ATOM 917 C C . MET A 1 116 ? -12.82 -22.516 -3.738 1 98.12 116 MET A C 1
ATOM 919 O O . MET A 1 116 ? -12.188 -23.5 -3.34 1 98.12 116 MET A O 1
ATOM 923 N N . TYR A 1 117 ? -12.547 -21.906 -4.801 1 98.81 117 TYR A N 1
ATOM 924 C CA . TYR A 1 117 ? -11.414 -22.281 -5.629 1 98.81 117 TYR A CA 1
ATOM 925 C C . TYR A 1 117 ? -10.281 -21.266 -5.512 1 98.81 117 TYR A C 1
ATOM 927 O O . TYR A 1 117 ? -10.5 -20.078 -5.68 1 98.81 117 TYR A O 1
ATOM 935 N N . VAL A 1 118 ? -9.125 -21.734 -5.145 1 98.88 118 VAL A N 1
ATOM 936 C CA . VAL A 1 118 ? -7.883 -20.984 -5.324 1 98.88 118 VAL A CA 1
ATOM 937 C C . VAL A 1 118 ? -7.27 -21.312 -6.684 1 98.88 118 VAL A C 1
ATOM 939 O O . VAL A 1 118 ? -6.59 -22.328 -6.828 1 98.88 118 VAL A O 1
ATOM 942 N N . LYS A 1 119 ? -7.574 -20.484 -7.625 1 98.88 119 LYS A N 1
ATOM 943 C CA . LYS A 1 119 ? -7.059 -20.672 -8.977 1 98.88 119 LYS A CA 1
ATOM 944 C C . LYS A 1 119 ? -5.598 -20.234 -9.07 1 98.88 119 LYS A C 1
ATOM 946 O O . LYS A 1 119 ? -5.234 -19.156 -8.609 1 98.88 119 LYS A O 1
ATOM 951 N N . MET A 1 120 ? -4.758 -21.094 -9.719 1 98.88 120 MET A N 1
ATOM 952 C CA . MET A 1 120 ? -3.332 -20.812 -9.875 1 98.88 120 MET A CA 1
ATOM 953 C C . MET A 1 120 ? -2.875 -21.094 -11.305 1 98.88 120 MET A C 1
ATOM 955 O O . MET A 1 120 ? -3.236 -22.125 -11.883 1 98.88 120 MET A O 1
ATOM 959 N N . ASP A 1 121 ? -2.105 -20.141 -11.859 1 98.62 121 ASP A N 1
ATOM 960 C CA . ASP A 1 121 ? -1.347 -20.469 -13.062 1 98.62 121 ASP A CA 1
ATOM 961 C C . ASP A 1 121 ? -0.296 -21.547 -12.766 1 98.62 121 ASP A C 1
ATOM 963 O O . ASP A 1 121 ? 0.147 -21.688 -11.625 1 98.62 121 ASP A O 1
ATOM 967 N N . ASP A 1 122 ? 0.118 -22.297 -13.734 1 98.44 122 ASP A N 1
ATOM 968 C CA . ASP A 1 122 ? 1.008 -23.438 -13.516 1 98.44 122 ASP A CA 1
ATOM 969 C C . ASP A 1 122 ? 2.438 -22.969 -13.25 1 98.44 122 ASP A C 1
ATOM 971 O O . ASP A 1 122 ? 3.293 -23.766 -12.859 1 98.44 122 ASP A O 1
ATOM 975 N N . ASP A 1 123 ? 2.693 -21.594 -13.461 1 98.5 123 ASP A N 1
ATOM 976 C CA . ASP A 1 123 ? 4.047 -21.094 -13.242 1 98.5 123 ASP A CA 1
ATOM 977 C C . ASP A 1 123 ? 4.102 -20.188 -12.016 1 98.5 123 ASP A C 1
ATOM 979 O O . ASP A 1 123 ? 4.801 -19.172 -12.023 1 98.5 123 ASP A O 1
ATOM 983 N N . ILE A 1 124 ? 3.287 -20.5 -11.023 1 98.94 124 ILE A N 1
ATOM 984 C CA . ILE A 1 124 ? 3.531 -20 -9.68 1 98.94 124 ILE A CA 1
ATOM 985 C C . ILE A 1 124 ? 4.723 -20.719 -9.062 1 98.94 124 ILE A C 1
ATOM 987 O O . ILE A 1 124 ? 4.711 -21.953 -8.922 1 98.94 124 ILE A O 1
ATOM 991 N N . VAL A 1 125 ? 5.742 -19.938 -8.602 1 98.94 125 VAL A N 1
ATOM 992 C CA . VAL A 1 125 ? 7.004 -20.594 -8.25 1 98.94 125 VAL A CA 1
ATOM 993 C C . VAL A 1 125 ? 7.387 -20.25 -6.816 1 98.94 125 VAL A C 1
ATOM 995 O O . VAL A 1 125 ? 8.43 -20.688 -6.32 1 98.94 125 VAL A O 1
ATOM 998 N N . TYR A 1 126 ? 6.609 -19.516 -6.141 1 98.94 126 TYR A N 1
ATOM 999 C CA . TYR A 1 126 ? 6.758 -19.188 -4.727 1 98.94 126 TYR A CA 1
ATOM 1000 C C . TYR A 1 126 ? 5.41 -18.859 -4.098 1 98.94 126 TYR A C 1
ATOM 1002 O O . TYR A 1 126 ? 4.605 -18.141 -4.695 1 98.94 126 TYR A O 1
ATOM 1010 N N . ILE A 1 127 ? 5.09 -19.391 -2.971 1 98.94 127 ILE A N 1
ATOM 1011 C CA . ILE A 1 127 ? 3.912 -19.062 -2.176 1 98.94 127 ILE A CA 1
ATOM 1012 C C . ILE A 1 127 ? 4.316 -18.844 -0.719 1 98.94 127 ILE A C 1
ATOM 1014 O O . ILE A 1 127 ? 4.73 -19.781 -0.036 1 98.94 127 ILE A O 1
ATOM 1018 N N . GLU A 1 128 ? 4.191 -17.609 -0.299 1 98.88 128 GLU A N 1
ATOM 1019 C CA . GLU A 1 128 ? 4.391 -17.359 1.124 1 98.88 128 GLU A CA 1
ATOM 1020 C C . GLU A 1 128 ? 3.359 -18.094 1.97 1 98.88 128 GLU A C 1
ATOM 1022 O O . GLU A 1 128 ? 2.201 -18.234 1.572 1 98.88 128 GLU A O 1
ATOM 1027 N N . ASP A 1 129 ? 3.717 -18.484 3.145 1 98.19 129 ASP A N 1
ATOM 1028 C CA . ASP A 1 129 ? 2.836 -19.297 3.99 1 98.19 129 ASP A CA 1
ATOM 1029 C C . ASP A 1 129 ? 1.534 -18.547 4.285 1 98.19 129 ASP A C 1
ATOM 1031 O O . ASP A 1 129 ? 0.48 -19.172 4.434 1 98.19 129 ASP A O 1
ATOM 1035 N N . SER A 1 130 ? 1.575 -17.25 4.328 1 98.5 130 SER A N 1
ATOM 1036 C CA . SER A 1 130 ? 0.413 -16.453 4.715 1 98.5 130 SER A CA 1
ATOM 1037 C C . SER A 1 130 ? -0.512 -16.219 3.529 1 98.5 130 SER A C 1
ATOM 1039 O O . SER A 1 130 ? -1.658 -15.797 3.703 1 98.5 130 SER A O 1
ATOM 1041 N N . ALA A 1 131 ? -0.074 -16.453 2.316 1 98.81 131 ALA A N 1
ATOM 1042 C CA . ALA A 1 131 ? -0.76 -15.961 1.126 1 98.81 131 ALA A CA 1
ATOM 1043 C C . ALA A 1 131 ? -2.156 -16.562 1.005 1 98.81 131 ALA A C 1
ATOM 1045 O O . ALA A 1 131 ? -3.148 -15.836 0.924 1 98.81 131 ALA A O 1
ATOM 1046 N N . ILE A 1 132 ? -2.281 -17.891 1.051 1 98.88 132 ILE A N 1
ATOM 1047 C CA . ILE A 1 132 ? -3.564 -18.547 0.823 1 98.88 132 ILE A CA 1
ATOM 1048 C C . ILE A 1 132 ? -4.496 -18.281 2.002 1 98.88 132 ILE A C 1
ATOM 1050 O O . ILE A 1 132 ? -5.629 -17.812 1.818 1 98.88 132 ILE A O 1
ATOM 1054 N N . PRO A 1 133 ? -4.02 -18.438 3.314 1 98.31 133 PRO A N 1
ATOM 1055 C CA . PRO A 1 133 ? -4.914 -18.125 4.43 1 98.31 133 PRO A CA 1
ATOM 1056 C C . PRO A 1 133 ? -5.406 -16.688 4.41 1 98.31 133 PRO A C 1
ATOM 1058 O O . PRO A 1 133 ? -6.574 -16.422 4.707 1 98.31 133 PRO A O 1
ATOM 1061 N N . SER A 1 134 ? -4.543 -15.781 4.027 1 98.62 134 SER A N 1
ATOM 1062 C CA . SER A 1 134 ? -4.926 -14.375 4.02 1 98.62 134 SER A CA 1
ATOM 1063 C C . SER A 1 134 ? -5.969 -14.086 2.941 1 98.62 134 SER A C 1
ATOM 1065 O O . SER A 1 134 ? -6.977 -13.43 3.203 1 98.62 134 SER A O 1
ATOM 1067 N N . MET A 1 135 ? -5.734 -14.57 1.765 1 98.38 135 MET A N 1
ATOM 1068 C CA . MET A 1 135 ? -6.645 -14.375 0.64 1 98.38 135 MET A CA 1
ATOM 1069 C C . MET A 1 135 ? -8.016 -14.977 0.939 1 98.38 135 MET A C 1
ATOM 1071 O O . MET A 1 135 ? -9.039 -14.344 0.691 1 98.38 135 MET A O 1
ATOM 1075 N N . VAL A 1 136 ? -8.031 -16.156 1.491 1 97.88 136 VAL A N 1
ATOM 1076 C CA . VAL A 1 136 ? -9.266 -16.859 1.828 1 97.88 136 VAL A CA 1
ATOM 1077 C C . VAL A 1 136 ? -10.016 -16.094 2.916 1 97.88 136 VAL A C 1
ATOM 1079 O O . VAL A 1 136 ? -11.234 -15.93 2.836 1 97.88 136 VAL A O 1
ATOM 1082 N N . THR A 1 137 ? -9.305 -15.617 3.9 1 97.94 137 THR A N 1
ATOM 1083 C CA . THR A 1 137 ? -9.906 -14.852 4.988 1 97.94 137 THR A CA 1
ATOM 1084 C C . THR A 1 137 ? -10.516 -13.555 4.465 1 97.94 137 THR A C 1
ATOM 1086 O O . THR A 1 137 ? -11.617 -13.172 4.863 1 97.94 137 THR A O 1
ATOM 1089 N N . THR A 1 138 ? -9.773 -12.898 3.564 1 97.56 138 THR A N 1
ATOM 1090 C CA . THR A 1 138 ? -10.297 -11.672 2.977 1 97.56 138 THR A CA 1
ATOM 1091 C C . THR A 1 138 ? -11.633 -11.938 2.277 1 97.56 138 THR A C 1
ATOM 1093 O O . THR A 1 138 ? -12.594 -11.195 2.461 1 97.56 138 THR A O 1
ATOM 1096 N N . ARG A 1 139 ? -11.695 -12.969 1.529 1 96.75 139 ARG A N 1
ATOM 1097 C CA . ARG A 1 139 ? -12.945 -13.289 0.843 1 96.75 139 ARG A CA 1
ATOM 1098 C C . ARG A 1 139 ? -14.039 -13.656 1.84 1 96.75 139 ARG A C 1
ATOM 1100 O O . ARG A 1 139 ? -15.211 -13.352 1.621 1 96.75 139 ARG A O 1
ATOM 1107 N N . ALA A 1 140 ? -13.703 -14.367 2.895 1 96.25 140 ALA A N 1
ATOM 1108 C CA . ALA A 1 140 ? -14.664 -14.773 3.912 1 96.25 140 ALA A CA 1
ATOM 1109 C C . ALA A 1 140 ? -15.258 -13.562 4.625 1 96.25 140 ALA A C 1
ATOM 1111 O O . ALA A 1 140 ? -16.469 -13.516 4.883 1 96.25 140 ALA A O 1
ATOM 1112 N N . GLU A 1 141 ? -14.438 -12.648 4.875 1 95.25 141 GLU A N 1
ATOM 1113 C CA . GLU A 1 141 ? -14.852 -11.492 5.652 1 95.25 141 GLU A CA 1
ATOM 1114 C C . GLU A 1 141 ? -15.484 -10.422 4.758 1 95.25 141 GLU A C 1
ATOM 1116 O O . GLU A 1 141 ? -16.203 -9.555 5.242 1 95.25 141 GLU A O 1
ATOM 1121 N N . HIS A 1 142 ? -15.234 -10.531 3.494 1 93.69 142 HIS A N 1
ATOM 1122 C CA . HIS A 1 142 ? -15.727 -9.531 2.551 1 93.69 142 HIS A CA 1
ATOM 1123 C C . HIS A 1 142 ? -16.391 -10.195 1.347 1 93.69 142 HIS A C 1
ATOM 1125 O O . HIS A 1 142 ? -15.867 -10.125 0.23 1 93.69 142 HIS A O 1
ATOM 1131 N N . PRO A 1 143 ? -17.531 -10.727 1.604 1 93.06 143 PRO A N 1
ATOM 1132 C CA . PRO A 1 143 ? -18.219 -11.43 0.52 1 93.06 143 PRO A CA 1
ATOM 1133 C C . PRO A 1 143 ? -18.656 -10.492 -0.604 1 93.06 143 PRO A C 1
ATOM 1135 O O . PRO A 1 143 ? -19.078 -10.961 -1.67 1 93.06 143 PRO A O 1
ATOM 1138 N N . GLU A 1 144 ? -18.484 -9.164 -0.389 1 89.88 144 GLU A N 1
ATOM 1139 C CA . GLU A 1 144 ? -18.844 -8.211 -1.438 1 89.88 144 GLU A CA 1
ATOM 1140 C C . GLU A 1 144 ? -17.781 -8.172 -2.531 1 89.88 144 GLU A C 1
ATOM 1142 O O . GLU A 1 144 ? -18.031 -7.633 -3.615 1 89.88 144 GLU A O 1
ATOM 1147 N N . PHE A 1 145 ? -16.609 -8.695 -2.273 1 93.56 145 PHE A N 1
ATOM 1148 C CA . PHE A 1 145 ? -15.617 -8.789 -3.334 1 93.56 145 PHE A CA 1
ATOM 1149 C C . PHE A 1 145 ? -15.93 -9.953 -4.27 1 93.56 145 PHE A C 1
ATOM 1151 O O . PHE A 1 145 ? -16.328 -11.031 -3.814 1 93.56 145 PHE A O 1
ATOM 1158 N N . TYR A 1 146 ? -15.789 -9.719 -5.551 1 94.69 146 TYR A N 1
ATOM 1159 C CA . TYR A 1 146 ? -16.047 -10.734 -6.555 1 94.69 146 TYR A CA 1
ATOM 1160 C C . TYR A 1 146 ? -14.898 -11.727 -6.648 1 94.69 146 TYR A C 1
ATOM 1162 O O . TYR A 1 146 ? -15.102 -12.938 -6.598 1 94.69 146 TYR A O 1
ATOM 1170 N N . VAL A 1 147 ? -13.688 -11.211 -6.844 1 97.19 147 VAL A N 1
ATOM 1171 C CA . VAL A 1 147 ? -12.445 -11.969 -6.941 1 97.19 147 VAL A CA 1
ATOM 1172 C C . VAL A 1 147 ? -11.398 -11.359 -6.008 1 97.19 147 VAL A C 1
ATOM 1174 O O . VAL A 1 147 ? -11.281 -10.141 -5.91 1 97.19 147 VAL A O 1
ATOM 1177 N N . VAL A 1 148 ? -10.688 -12.227 -5.246 1 98.38 148 VAL A N 1
ATOM 1178 C CA . VAL A 1 148 ? -9.578 -11.773 -4.414 1 98.38 148 VAL A CA 1
ATOM 1179 C C . VAL A 1 148 ? -8.273 -12.391 -4.914 1 98.38 148 VAL A C 1
ATOM 1181 O O . VAL A 1 148 ? -8.125 -13.617 -4.91 1 98.38 148 VAL A O 1
ATOM 1184 N N . SER A 1 149 ? -7.398 -11.57 -5.406 1 98.81 149 SER A N 1
ATOM 1185 C CA . SER A 1 149 ? -6.062 -11.992 -5.809 1 98.81 149 SER A CA 1
ATOM 1186 C C . SER A 1 149 ? -5.082 -11.93 -4.641 1 98.81 149 SER A C 1
ATOM 1188 O O . SER A 1 149 ? -5.309 -11.195 -3.676 1 98.81 149 SER A O 1
ATOM 1190 N N . SER A 1 150 ? -4.062 -12.727 -4.707 1 98.75 150 SER A N 1
ATOM 1191 C CA . SER A 1 150 ? -2.916 -12.508 -3.83 1 98.75 150 SER A CA 1
ATOM 1192 C C . SER A 1 150 ? -2.086 -11.312 -4.293 1 98.75 150 SER A C 1
ATOM 1194 O O . SER A 1 150 ? -2.424 -10.664 -5.285 1 98.75 150 SER A O 1
ATOM 1196 N N . ASN A 1 151 ? -1.133 -10.914 -3.484 1 98.81 151 ASN A N 1
ATOM 1197 C CA . ASN A 1 151 ? -0.085 -9.961 -3.814 1 98.81 151 ASN A CA 1
ATOM 1198 C C . ASN A 1 151 ? 1.007 -10.594 -4.672 1 98.81 151 ASN A C 1
ATOM 1200 O O . ASN A 1 151 ? 2.016 -11.07 -4.148 1 98.81 151 ASN A O 1
ATOM 1204 N N . VAL A 1 152 ? 0.84 -10.523 -6.012 1 98.94 152 VAL A N 1
ATOM 1205 C CA . VAL A 1 152 ? 1.586 -11.383 -6.926 1 98.94 152 VAL A CA 1
ATOM 1206 C C . VAL A 1 152 ? 2.805 -10.633 -7.461 1 98.94 152 VAL A C 1
ATOM 1208 O O . VAL A 1 152 ? 2.666 -9.586 -8.102 1 98.94 152 VAL A O 1
ATOM 1211 N N . ILE A 1 153 ? 3.982 -11.188 -7.23 1 98.88 153 ILE A N 1
ATOM 1212 C CA . ILE A 1 153 ? 5.215 -10.719 -7.855 1 98.88 153 ILE A CA 1
ATOM 1213 C C . ILE A 1 153 ? 5.156 -10.961 -9.359 1 98.88 153 ILE A C 1
ATOM 1215 O O . ILE A 1 153 ? 4.738 -12.039 -9.805 1 98.88 153 ILE A O 1
ATOM 1219 N N . ASN A 1 154 ? 5.559 -9.945 -10.133 1 98.69 154 ASN A N 1
ATOM 1220 C CA . ASN A 1 154 ? 5.551 -9.984 -11.594 1 98.69 154 ASN A CA 1
ATOM 1221 C C . ASN A 1 154 ? 4.125 -9.992 -12.141 1 98.69 154 ASN A C 1
ATOM 1223 O O . ASN A 1 154 ? 3.828 -10.711 -13.102 1 98.69 154 ASN A O 1
ATOM 1227 N N . GLN A 1 155 ? 3.16 -9.406 -11.492 1 98.44 155 GLN A N 1
ATOM 1228 C CA . GLN A 1 155 ? 1.891 -8.93 -12.031 1 98.44 155 GLN A CA 1
ATOM 1229 C C . GLN A 1 155 ? 1.976 -7.453 -12.414 1 98.44 155 GLN A C 1
ATOM 1231 O O . GLN A 1 155 ? 2.406 -6.617 -11.617 1 98.44 155 GLN A O 1
ATOM 1236 N N . PRO A 1 156 ? 1.633 -7.145 -13.609 1 98 156 PRO A N 1
ATOM 1237 C CA . PRO A 1 156 ? 2.035 -5.852 -14.172 1 98 156 PRO A CA 1
ATOM 1238 C C . PRO A 1 156 ? 1.576 -4.672 -13.32 1 98 156 PRO A C 1
ATOM 1240 O O . PRO A 1 156 ? 2.357 -3.752 -13.055 1 98 156 PRO A O 1
ATOM 1243 N N . LEU A 1 157 ? 0.305 -4.582 -12.891 1 98.56 157 LEU A N 1
ATOM 1244 C CA . LEU A 1 157 ? -0.16 -3.486 -12.047 1 98.56 157 LEU A CA 1
ATOM 1245 C C . LEU A 1 157 ? 0.541 -3.51 -10.695 1 98.56 157 LEU A C 1
ATOM 1247 O O . LEU A 1 157 ? 0.951 -2.465 -10.188 1 98.56 157 LEU A O 1
ATOM 1251 N N . ILE A 1 158 ? 0.721 -4.676 -10.141 1 98.69 158 ILE A N 1
ATOM 1252 C CA . ILE A 1 158 ? 1.318 -4.836 -8.82 1 98.69 158 ILE A CA 1
ATOM 1253 C C . ILE A 1 158 ? 2.816 -4.555 -8.891 1 98.69 158 ILE A C 1
ATOM 1255 O O . ILE A 1 158 ? 3.408 -4.051 -7.934 1 98.69 158 ILE A O 1
ATOM 1259 N N . SER A 1 159 ? 3.434 -4.84 -10.07 1 98.5 159 SER A N 1
ATOM 1260 C CA . SER A 1 159 ? 4.84 -4.5 -10.266 1 98.5 159 SER A CA 1
ATOM 1261 C C . SER A 1 159 ? 5.09 -3.016 -10.008 1 98.5 159 SER A C 1
ATOM 1263 O O . SER A 1 159 ? 6.066 -2.648 -9.359 1 98.5 159 SER A O 1
ATOM 1265 N N . TRP A 1 160 ? 4.215 -2.242 -10.562 1 98.38 160 TRP A N 1
ATOM 1266 C CA . TRP A 1 160 ? 4.309 -0.802 -10.344 1 98.38 160 TRP A CA 1
ATOM 1267 C C . TRP A 1 160 ? 4.105 -0.459 -8.875 1 98.38 160 TRP A C 1
ATOM 1269 O O . TRP A 1 160 ? 4.812 0.387 -8.32 1 98.38 160 TRP A O 1
ATOM 1279 N N . ILE A 1 161 ? 3.199 -1.098 -8.203 1 98.56 161 ILE A N 1
ATOM 1280 C CA . ILE A 1 161 ? 2.949 -0.893 -6.781 1 98.56 161 ILE A CA 1
ATOM 1281 C C . ILE A 1 161 ? 4.188 -1.278 -5.977 1 98.56 161 ILE A C 1
ATOM 1283 O O . ILE A 1 161 ? 4.629 -0.526 -5.105 1 98.56 161 ILE A O 1
ATOM 1287 N N . HIS A 1 162 ? 4.773 -2.447 -6.277 1 98.5 162 HIS A N 1
ATOM 1288 C CA . HIS A 1 162 ? 5.949 -2.928 -5.555 1 98.5 162 HIS A CA 1
ATOM 1289 C C . HIS A 1 162 ? 7.125 -1.976 -5.727 1 98.5 162 HIS A C 1
ATOM 1291 O O . HIS A 1 162 ? 7.934 -1.81 -4.812 1 98.5 162 HIS A O 1
ATOM 1297 N N . TRP A 1 163 ? 7.219 -1.415 -6.922 1 97.19 163 TRP A N 1
ATOM 1298 C CA . TRP A 1 163 ? 8.234 -0.394 -7.16 1 97.19 163 TRP A CA 1
ATOM 1299 C C . TRP A 1 163 ? 8.062 0.777 -6.195 1 97.19 163 TRP A C 1
ATOM 1301 O O . TRP A 1 163 ? 9.016 1.178 -5.52 1 97.19 163 TRP A O 1
ATOM 1311 N N . ASN A 1 164 ? 6.879 1.224 -6.039 1 97.25 164 ASN A N 1
ATOM 1312 C CA . ASN A 1 164 ? 6.605 2.385 -5.199 1 97.25 164 ASN A CA 1
ATOM 1313 C C . ASN A 1 164 ? 6.68 2.033 -3.717 1 97.25 164 ASN A C 1
ATOM 1315 O O . ASN A 1 164 ? 6.996 2.891 -2.889 1 97.25 164 ASN A O 1
ATOM 1319 N N . LEU A 1 165 ? 6.441 0.802 -3.369 1 97.81 165 LEU A N 1
ATOM 1320 C CA . LEU A 1 165 ? 6.543 0.347 -1.987 1 97.81 165 LEU A CA 1
ATOM 1321 C C . LEU A 1 165 ? 8 0.179 -1.577 1 97.81 165 LEU A C 1
ATOM 1323 O O . LEU A 1 165 ? 8.305 -0.036 -0.4 1 97.81 165 LEU A O 1
ATOM 1327 N N . GLY A 1 166 ? 8.906 0.211 -2.516 1 94.38 166 GLY A N 1
ATOM 1328 C CA . GLY A 1 166 ? 10.32 0.062 -2.215 1 94.38 166 GLY A CA 1
ATOM 1329 C C . GLY A 1 166 ? 10.75 -1.385 -2.07 1 94.38 166 GLY A C 1
ATOM 1330 O O . GLY A 1 166 ? 11.773 -1.675 -1.439 1 94.38 166 GLY A O 1
ATOM 1331 N N . ALA A 1 167 ? 9.953 -2.289 -2.639 1 96.75 167 ALA A N 1
ATOM 1332 C CA . ALA A 1 167 ? 10.242 -3.713 -2.488 1 96.75 167 ALA A CA 1
ATOM 1333 C C . ALA A 1 167 ? 11.219 -4.191 -3.555 1 96.75 167 ALA A C 1
ATOM 1335 O O . ALA A 1 167 ? 11.891 -5.215 -3.381 1 96.75 167 ALA A O 1
ATOM 1336 N N . VAL A 1 168 ? 11.305 -3.488 -4.691 1 96.62 168 VAL A N 1
ATOM 1337 C CA . VAL A 1 168 ? 12.164 -3.896 -5.793 1 96.62 168 VAL A CA 1
ATOM 1338 C C . VAL A 1 168 ? 13.562 -3.312 -5.602 1 96.62 168 VAL A C 1
ATOM 1340 O O . VAL A 1 168 ? 13.711 -2.131 -5.277 1 96.62 168 VAL A O 1
ATOM 1343 N N . LYS A 1 169 ? 14.547 -4.156 -5.742 1 94.88 169 LYS A N 1
ATOM 1344 C CA . LYS A 1 169 ? 15.945 -3.795 -5.527 1 94.88 169 LYS A CA 1
ATOM 1345 C C . LYS A 1 169 ? 16.688 -3.664 -6.852 1 94.88 169 LYS A C 1
ATOM 1347 O O . LYS A 1 169 ? 16.172 -4.07 -7.898 1 94.88 169 LYS A O 1
ATOM 1352 N N . ALA A 1 170 ? 17.828 -3.102 -6.75 1 93.19 170 ALA A N 1
ATOM 1353 C CA . ALA A 1 170 ? 18.609 -2.84 -7.957 1 93.19 170 ALA A CA 1
ATOM 1354 C C . ALA A 1 170 ? 19.375 -4.086 -8.391 1 93.19 170 ALA A C 1
ATOM 1356 O O . ALA A 1 170 ? 20.328 -4.504 -7.723 1 93.19 170 ALA A O 1
ATOM 1357 N N . TYR A 1 171 ? 18.969 -4.645 -9.5 1 95.12 171 TYR A N 1
ATOM 1358 C CA . TYR A 1 171 ? 19.641 -5.785 -10.117 1 95.12 171 TYR A CA 1
ATOM 1359 C C . TYR A 1 171 ? 19.828 -5.566 -11.617 1 95.12 171 TYR A C 1
ATOM 1361 O O . TYR A 1 171 ? 18.938 -5.035 -12.281 1 95.12 171 TYR A O 1
ATOM 1369 N N . LEU A 1 172 ? 20.938 -5.961 -12.148 1 94.69 172 LEU A N 1
ATOM 1370 C CA . LEU A 1 172 ? 21.266 -5.875 -13.562 1 94.69 172 LEU A CA 1
ATOM 1371 C C . LEU A 1 172 ? 21.922 -7.164 -14.047 1 94.69 172 LEU A C 1
ATOM 1373 O O . LEU A 1 172 ? 22.469 -7.93 -13.242 1 94.69 172 LEU A O 1
ATOM 1377 N N . PRO A 1 173 ? 21.812 -7.457 -15.32 1 94.81 173 PRO A N 1
ATOM 1378 C CA . PRO A 1 173 ? 22.375 -8.711 -15.82 1 94.81 173 PRO A CA 1
ATOM 1379 C C . PRO A 1 173 ? 23.906 -8.742 -15.734 1 94.81 173 PRO A C 1
ATOM 1381 O O . PRO A 1 173 ? 24.562 -7.723 -15.969 1 94.81 173 PRO A O 1
ATOM 1384 N N . GLU A 1 174 ? 24.375 -9.938 -15.375 1 94.56 174 GLU A N 1
ATOM 1385 C CA . GLU A 1 174 ? 25.828 -10.141 -15.422 1 94.56 174 GLU A CA 1
ATOM 1386 C C . GLU A 1 174 ? 26.344 -10.078 -16.859 1 94.56 174 GLU A C 1
ATOM 1388 O O . GLU A 1 174 ? 25.797 -10.75 -17.75 1 94.56 174 GLU A O 1
ATOM 1393 N N . LEU A 1 175 ? 27.344 -9.227 -17 1 89.69 175 LEU A N 1
ATOM 1394 C CA . LEU A 1 175 ? 27.859 -8.977 -18.344 1 89.69 175 LEU A CA 1
ATOM 1395 C C . LEU A 1 175 ? 29.156 -9.734 -18.578 1 89.69 175 LEU A C 1
ATOM 1397 O O . LEU A 1 175 ? 29.984 -9.836 -17.672 1 89.69 175 LEU A O 1
ATOM 1401 N N . ASN A 1 176 ? 29.375 -10.258 -19.719 1 82.06 176 ASN A N 1
ATOM 1402 C CA . ASN A 1 176 ? 30.625 -10.742 -20.266 1 82.06 176 ASN A CA 1
ATOM 1403 C C . ASN A 1 176 ? 31.25 -11.836 -19.406 1 82.06 176 ASN A C 1
ATOM 1405 O O . ASN A 1 176 ? 32.469 -11.867 -19.203 1 82.06 176 ASN A O 1
ATOM 1409 N N . LYS A 1 177 ? 30.484 -12.586 -18.734 1 86.88 177 LYS A N 1
ATOM 1410 C CA . LYS A 1 177 ? 30.953 -13.727 -17.938 1 86.88 177 LYS A CA 1
ATOM 1411 C C . LYS A 1 177 ? 30.125 -14.969 -18.219 1 86.88 177 LYS A C 1
ATOM 1413 O O . LYS A 1 177 ? 28.906 -14.891 -18.375 1 86.88 177 LYS A O 1
ATOM 1418 N N . ALA A 1 178 ? 30.812 -16.016 -18.344 1 90.44 178 ALA A N 1
ATOM 1419 C CA . ALA A 1 178 ? 30.125 -17.281 -18.484 1 90.44 178 ALA A CA 1
ATOM 1420 C C . ALA A 1 178 ? 29.344 -17.641 -17.234 1 90.44 178 ALA A C 1
ATOM 1422 O O . ALA A 1 178 ? 29.797 -17.375 -16.109 1 90.44 178 ALA A O 1
ATOM 1423 N N . TYR A 1 179 ? 28.156 -18.203 -17.422 1 93.62 179 TYR A N 1
ATOM 1424 C CA . TYR A 1 179 ? 27.328 -18.609 -16.297 1 93.62 179 TYR A CA 1
ATOM 1425 C C . TYR A 1 179 ? 28.062 -19.625 -15.422 1 93.62 179 TYR A C 1
ATOM 1427 O O . TYR A 1 179 ? 28.562 -20.625 -15.914 1 93.62 179 TYR A O 1
ATOM 1435 N N . PRO A 1 180 ? 28.141 -19.375 -14.195 1 92.12 180 PRO A N 1
ATOM 1436 C CA . PRO A 1 180 ? 28.781 -20.328 -13.297 1 92.12 180 PRO A CA 1
ATOM 1437 C C . PRO A 1 180 ? 27.859 -21.453 -12.867 1 92.12 180 PRO A C 1
ATOM 1439 O O . PRO A 1 180 ? 27.375 -21.469 -11.734 1 92.12 180 PRO A O 1
ATOM 1442 N N . ALA A 1 181 ? 27.672 -22.422 -13.633 1 89.38 181 ALA A N 1
ATOM 1443 C CA . ALA A 1 181 ? 26.812 -23.562 -13.336 1 89.38 181 ALA A CA 1
ATOM 1444 C C . ALA A 1 181 ? 27.344 -24.375 -12.164 1 89.38 181 ALA A C 1
ATOM 1446 O O . ALA A 1 181 ? 28.562 -24.531 -12.008 1 89.38 181 ALA A O 1
ATOM 1447 N N . PRO A 1 182 ? 26.438 -24.766 -11.305 1 88.25 182 PRO A N 1
ATOM 1448 C CA . PRO A 1 182 ? 26.922 -25.625 -10.227 1 88.25 182 PRO A CA 1
ATOM 1449 C C . PRO A 1 182 ? 27.672 -26.859 -10.742 1 88.25 182 PRO A C 1
ATOM 1451 O O . PRO A 1 182 ? 27.344 -27.391 -11.805 1 88.25 182 PRO A O 1
ATOM 1454 N N . LYS A 1 183 ? 28.688 -27.297 -9.922 1 86.5 183 LYS A N 1
ATOM 1455 C CA . LYS A 1 183 ? 29.391 -28.547 -10.234 1 86.5 183 LYS A CA 1
ATOM 1456 C C . LYS A 1 183 ? 28.5 -29.75 -10.008 1 86.5 183 LYS A C 1
ATOM 1458 O O . LYS A 1 183 ? 27.516 -29.688 -9.266 1 86.5 183 LYS A O 1
ATOM 1463 N N . PRO A 1 184 ? 28.844 -30.812 -10.812 1 7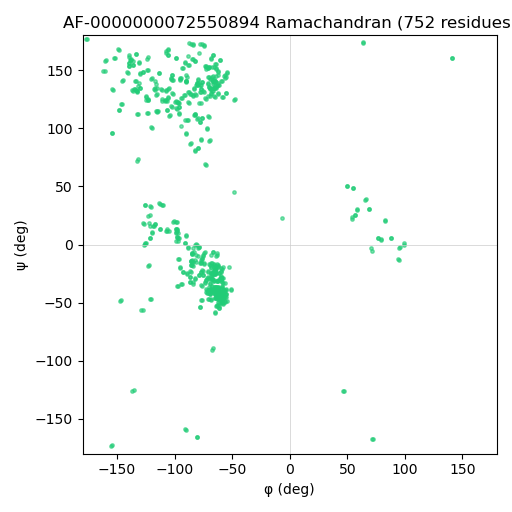8.31 184 PRO A N 1
ATOM 1464 C CA . PRO A 1 184 ? 28.047 -32 -10.578 1 78.31 184 PRO A CA 1
ATOM 1465 C C . PRO A 1 184 ? 27.922 -32.344 -9.094 1 78.31 184 PRO A C 1
ATOM 1467 O O . PRO A 1 184 ? 28.938 -32.375 -8.383 1 78.31 184 PRO A O 1
ATOM 1470 N N . GLY A 1 185 ? 26.734 -32.469 -8.602 1 79.38 185 GLY A N 1
ATOM 1471 C CA . GLY A 1 185 ? 26.5 -32.812 -7.207 1 79.38 185 GLY A CA 1
ATOM 1472 C C . GLY A 1 185 ? 26.297 -31.609 -6.324 1 79.38 185 GLY A C 1
ATOM 1473 O O . GLY A 1 185 ? 25.906 -31.734 -5.164 1 79.38 185 GLY A O 1
ATOM 1474 N N . GLU A 1 186 ? 26.609 -30.453 -6.859 1 86.19 186 GLU A N 1
ATOM 1475 C CA . GLU A 1 186 ? 26.438 -29.234 -6.082 1 86.19 186 GLU A CA 1
ATOM 1476 C C . GLU A 1 186 ? 25.094 -28.562 -6.391 1 86.19 186 GLU A C 1
ATOM 1478 O O . GLU A 1 186 ? 24.609 -28.641 -7.52 1 86.19 186 GLU A O 1
ATOM 1483 N N . LYS A 1 187 ? 24.578 -28.047 -5.359 1 86.94 187 LYS A N 1
ATOM 1484 C CA . LYS A 1 187 ? 23.297 -27.344 -5.52 1 86.94 187 LYS A CA 1
ATOM 1485 C C . LYS A 1 187 ? 23.516 -25.844 -5.703 1 86.94 187 LYS A C 1
ATOM 1487 O O . LYS A 1 187 ? 24.422 -25.266 -5.094 1 86.94 187 LYS A O 1
ATOM 1492 N N . LEU A 1 188 ? 22.719 -25.297 -6.539 1 94.06 188 LEU A N 1
ATOM 1493 C CA . LEU A 1 188 ? 22.734 -23.844 -6.711 1 94.06 188 LEU A CA 1
ATOM 1494 C C . LEU A 1 188 ? 22.344 -23.141 -5.418 1 94.06 188 LEU A C 1
ATOM 1496 O O . LEU A 1 188 ? 21.406 -23.562 -4.734 1 94.06 188 LEU A O 1
ATOM 1500 N N . ASP A 1 189 ? 23.109 -22.172 -4.965 1 96.25 189 ASP A N 1
ATOM 1501 C CA . ASP A 1 189 ? 22.734 -21.328 -3.832 1 96.25 189 ASP A CA 1
ATOM 1502 C C . ASP A 1 189 ? 21.797 -20.203 -4.266 1 96.25 189 ASP A C 1
ATOM 1504 O O . ASP A 1 189 ? 22.188 -19.328 -5.039 1 96.25 189 ASP A O 1
ATOM 1508 N N . TRP A 1 190 ? 20.547 -20.234 -3.826 1 98.12 190 TRP A N 1
ATOM 1509 C CA . TRP A 1 190 ? 19.531 -19.297 -4.293 1 98.12 190 TRP A CA 1
ATOM 1510 C C . TRP A 1 190 ? 19.734 -17.906 -3.697 1 98.12 190 TRP A C 1
ATOM 1512 O O . TRP A 1 190 ? 19.109 -16.938 -4.125 1 98.12 190 TRP A O 1
ATOM 1522 N N . ARG A 1 191 ? 20.641 -17.688 -2.77 1 98.06 191 ARG A N 1
ATOM 1523 C CA . ARG A 1 191 ? 20.797 -16.469 -1.971 1 98.06 191 ARG A CA 1
ATOM 1524 C C . ARG A 1 191 ? 21.547 -15.398 -2.742 1 98.06 191 ARG A C 1
ATOM 1526 O O . ARG A 1 191 ? 22.672 -15.633 -3.197 1 98.06 191 ARG A O 1
ATOM 1533 N N . PRO A 1 192 ? 20.969 -14.156 -2.797 1 97.44 192 PRO A N 1
ATOM 1534 C CA . PRO A 1 192 ? 21.672 -13.055 -3.473 1 97.44 192 PRO A CA 1
ATOM 1535 C C . PRO A 1 192 ? 22.938 -12.617 -2.736 1 97.44 192 PRO A C 1
ATOM 1537 O O . PRO A 1 192 ? 23.844 -12.062 -3.352 1 97.44 192 PRO A O 1
ATOM 1540 N N . SER A 1 193 ? 23.016 -12.828 -1.363 1 97.19 193 SER A N 1
ATOM 1541 C CA . SER A 1 193 ? 24.188 -12.438 -0.597 1 97.19 193 SER A CA 1
ATOM 1542 C C . SER A 1 193 ? 25.438 -13.141 -1.114 1 97.19 193 SER A C 1
ATOM 1544 O O . SER A 1 193 ? 26.562 -12.695 -0.866 1 97.19 193 SER A O 1
ATOM 1546 N N . MET A 1 194 ? 25.312 -14.273 -1.824 1 96.25 194 MET A N 1
ATOM 1547 C CA . MET A 1 194 ? 26.438 -15.047 -2.35 1 96.25 194 MET A CA 1
ATOM 1548 C C . MET A 1 194 ? 26.844 -14.547 -3.727 1 96.25 194 MET A C 1
ATOM 1550 O O . MET A 1 194 ? 27.844 -15.008 -4.289 1 96.25 194 MET A O 1
ATOM 1554 N N . LEU A 1 195 ? 26.141 -13.539 -4.301 1 96.69 195 LEU A N 1
ATOM 1555 C CA . LEU A 1 195 ? 26.438 -12.992 -5.621 1 96.69 195 LEU A CA 1
ATOM 1556 C C . LEU A 1 195 ? 27.422 -11.836 -5.527 1 96.69 195 LEU A C 1
ATOM 1558 O O . LEU A 1 195 ? 27.375 -11.047 -4.582 1 96.69 195 LEU A O 1
ATOM 1562 N N . PRO A 1 196 ? 28.344 -11.773 -6.477 1 94.69 196 PRO A N 1
ATOM 1563 C CA . PRO A 1 196 ? 29.172 -10.562 -6.527 1 94.69 196 PRO A CA 1
ATOM 1564 C C . PRO A 1 196 ? 28.359 -9.32 -6.906 1 94.69 196 PRO A C 1
ATOM 1566 O O . PRO A 1 196 ? 27.234 -9.438 -7.402 1 94.69 196 PRO A O 1
ATOM 1569 N N . SER A 1 197 ? 28.906 -8.125 -6.652 1 93 197 SER A N 1
ATOM 1570 C CA . SER A 1 197 ? 28.297 -6.867 -7.055 1 93 197 SER A CA 1
ATOM 1571 C C . SER A 1 197 ? 28.359 -6.672 -8.562 1 93 197 SER A C 1
ATOM 1573 O O . SER A 1 197 ? 29.344 -7.062 -9.195 1 93 197 SER A O 1
ATOM 1575 N N . TRP A 1 198 ? 27.375 -6.094 -9.117 1 92.88 198 TRP A N 1
ATOM 1576 C CA . TRP A 1 198 ? 27.359 -5.766 -10.539 1 92.88 198 TRP A CA 1
ATOM 1577 C C . TRP A 1 198 ? 28.469 -4.785 -10.891 1 92.88 198 TRP A C 1
ATOM 1579 O O . TRP A 1 198 ? 28.703 -3.82 -10.156 1 92.88 198 TRP A O 1
ATOM 1589 N N . GLN A 1 199 ? 29.188 -4.992 -12.031 1 87.12 199 GLN A N 1
ATOM 1590 C CA . GLN A 1 199 ? 30.375 -4.223 -12.367 1 87.12 199 GLN A CA 1
ATOM 1591 C C . GLN A 1 199 ? 30.219 -3.518 -13.711 1 87.12 199 GLN A C 1
ATOM 1593 O O . GLN A 1 199 ? 31.203 -3.064 -14.305 1 87.12 199 GLN A O 1
ATOM 1598 N N . GLY A 1 200 ? 29.078 -3.334 -14.242 1 85 200 GLY A N 1
ATOM 1599 C CA . GLY A 1 200 ? 28.906 -2.686 -15.531 1 85 200 GLY A CA 1
ATOM 1600 C C . GLY A 1 200 ? 29.031 -1.176 -15.461 1 85 200 GLY A C 1
ATOM 1601 O O . GLY A 1 200 ? 29.219 -0.613 -14.383 1 85 200 GLY A O 1
ATOM 1602 N N . SER A 1 201 ? 29.031 -0.56 -16.594 1 83.31 201 SER A N 1
ATOM 1603 C CA . SER A 1 201 ? 29.172 0.888 -16.719 1 83.31 201 SER A CA 1
ATOM 1604 C C . SER A 1 201 ? 27.906 1.605 -16.297 1 83.31 201 SER A C 1
ATOM 1606 O O . SER A 1 201 ? 26.797 1.059 -16.422 1 83.31 201 SER A O 1
ATOM 1608 N N . ASP A 1 202 ? 28.062 2.836 -15.859 1 74.81 202 ASP A N 1
ATOM 1609 C CA . ASP A 1 202 ? 26.938 3.648 -15.414 1 74.81 202 ASP A CA 1
ATOM 1610 C C . ASP A 1 202 ? 25.984 3.965 -16.562 1 74.81 202 ASP A C 1
ATOM 1612 O O . ASP A 1 202 ? 24.812 4.285 -16.344 1 74.81 202 ASP A O 1
ATOM 1616 N N . ASP A 1 203 ? 26.5 3.816 -17.75 1 79.75 203 ASP A N 1
ATOM 1617 C CA . ASP A 1 203 ? 25.703 4.188 -18.906 1 79.75 203 ASP A CA 1
ATOM 1618 C C . ASP A 1 203 ? 25.047 2.957 -19.547 1 79.75 203 ASP A C 1
ATOM 1620 O O . ASP A 1 203 ? 24.438 3.053 -20.609 1 79.75 203 ASP A O 1
ATOM 1624 N N . PHE A 1 204 ? 25.094 1.893 -18.797 1 87.44 204 PHE A N 1
ATOM 1625 C CA . PHE A 1 204 ? 24.516 0.664 -19.328 1 87.44 204 PHE A CA 1
ATOM 1626 C C . PHE A 1 204 ? 23 0.791 -19.438 1 87.44 204 PHE A C 1
ATOM 1628 O O . PHE A 1 204 ? 22.328 1.203 -18.484 1 87.44 204 PHE A O 1
ATOM 1635 N N . GLU A 1 205 ? 22.516 0.426 -20.641 1 84.62 205 GLU A N 1
ATOM 1636 C CA . GLU A 1 205 ? 21.078 0.452 -20.906 1 84.62 205 GLU A CA 1
ATOM 1637 C C . GLU A 1 205 ? 20.5 -0.956 -20.906 1 84.62 205 GLU A C 1
ATOM 1639 O O . GLU A 1 205 ? 20.672 -1.713 -21.859 1 84.62 205 GLU A O 1
ATOM 1644 N N . VAL A 1 206 ? 19.734 -1.181 -19.906 1 86.94 206 VAL A N 1
ATOM 1645 C CA . VAL A 1 206 ? 19.266 -2.543 -19.672 1 86.94 206 VAL A CA 1
ATOM 1646 C C . VAL A 1 206 ? 17.953 -2.764 -20.438 1 86.94 206 VAL A C 1
ATOM 1648 O O . VAL A 1 206 ? 17.625 -3.895 -20.797 1 86.94 206 VAL A O 1
ATOM 1651 N N . SER A 1 207 ? 17.188 -1.729 -20.734 1 83.19 207 SER A N 1
ATOM 1652 C CA . SER A 1 207 ? 15.82 -1.851 -21.25 1 83.19 207 SER A CA 1
ATOM 1653 C C . SER A 1 207 ? 15.797 -2.645 -22.547 1 83.19 207 SER A C 1
ATOM 1655 O O . SER A 1 207 ? 14.82 -3.346 -22.828 1 83.19 207 SER A O 1
ATOM 1657 N N . GLU A 1 208 ? 16.844 -2.637 -23.344 1 80.75 208 GLU A N 1
ATOM 1658 C CA . GLU A 1 208 ? 16.859 -3.336 -24.641 1 80.75 208 GLU A CA 1
ATOM 1659 C C . GLU A 1 208 ? 17.938 -4.418 -24.656 1 80.75 208 GLU A C 1
ATOM 1661 O O . GLU A 1 208 ? 18.234 -4.965 -25.719 1 80.75 208 GLU A O 1
ATOM 1666 N N . TRP A 1 209 ? 18.359 -4.699 -23.516 1 86.25 209 TRP A N 1
ATOM 1667 C CA . TRP A 1 209 ? 19.453 -5.652 -23.438 1 86.25 209 TRP A CA 1
ATOM 1668 C C . TRP A 1 209 ? 18.953 -7.082 -23.578 1 86.25 209 TRP A C 1
ATOM 1670 O O . TRP A 1 209 ? 17.922 -7.441 -23 1 86.25 209 TRP A O 1
ATOM 1680 N N . ASN A 1 210 ? 19.688 -7.895 -24.328 1 87.19 210 ASN A N 1
ATOM 1681 C CA . ASN A 1 210 ? 19.5 -9.344 -24.438 1 87.19 210 ASN A CA 1
ATOM 1682 C C . ASN A 1 210 ? 20.828 -10.086 -24.234 1 87.19 210 ASN A C 1
ATOM 1684 O O . ASN A 1 210 ? 21.891 -9.555 -24.547 1 87.19 210 ASN A O 1
ATOM 1688 N N . PRO A 1 211 ? 20.656 -11.258 -23.656 1 86.5 211 PRO A N 1
ATOM 1689 C CA . PRO A 1 211 ? 21.906 -12.008 -23.484 1 86.5 211 PRO A CA 1
ATOM 1690 C C . PRO A 1 211 ? 22.578 -12.344 -24.812 1 86.5 211 PRO A C 1
ATOM 1692 O O . PRO A 1 211 ? 21.891 -12.695 -25.781 1 86.5 211 PRO A O 1
ATOM 1695 N N . PRO A 1 212 ? 23.891 -12.195 -24.766 1 83.19 212 PRO A N 1
ATOM 1696 C CA . PRO A 1 212 ? 24.609 -12.586 -26 1 83.19 212 PRO A CA 1
ATOM 1697 C C . PRO A 1 212 ? 24.484 -14.078 -26.297 1 83.19 212 PRO A C 1
ATOM 1699 O O . PRO A 1 212 ? 24.609 -14.906 -25.391 1 83.19 212 PRO A O 1
ATOM 1702 N N . ASP A 1 213 ? 24.203 -14.469 -27.531 1 82.19 213 ASP A N 1
ATOM 1703 C CA . ASP A 1 213 ? 24.156 -15.836 -28.047 1 82.19 213 ASP A CA 1
ATOM 1704 C C . ASP A 1 213 ? 23.219 -16.703 -27.203 1 82.19 213 ASP A C 1
ATOM 1706 O O . ASP A 1 213 ? 23.5 -17.891 -26.969 1 82.19 213 ASP A O 1
ATOM 1710 N N . HIS A 1 214 ? 22.328 -16.109 -26.516 1 82.38 214 HIS A N 1
ATOM 1711 C CA . HIS A 1 214 ? 21.328 -16.812 -25.719 1 82.38 214 HIS A CA 1
ATOM 1712 C C . HIS A 1 214 ? 21.969 -17.562 -24.562 1 82.38 214 HIS A C 1
ATOM 1714 O O . HIS A 1 214 ? 21.562 -18.688 -24.25 1 82.38 214 HIS A O 1
ATOM 1720 N N . GLN A 1 215 ? 22.906 -16.953 -24.016 1 87.62 215 GLN A N 1
ATOM 1721 C CA . GLN A 1 215 ? 23.625 -17.578 -22.922 1 87.62 215 GLN A CA 1
ATOM 1722 C C . GLN A 1 215 ? 22.891 -17.422 -21.594 1 87.62 215 GLN A C 1
ATOM 1724 O O . GLN A 1 215 ? 22.328 -16.359 -21.328 1 87.62 215 GLN A O 1
ATOM 1729 N N . LYS A 1 216 ? 22.922 -18.516 -20.922 1 92.88 216 LYS A N 1
ATOM 1730 C CA . LYS A 1 216 ? 22.422 -18.438 -19.547 1 92.88 216 LYS A CA 1
ATOM 1731 C C . LYS A 1 216 ? 23.219 -17.422 -18.734 1 92.88 216 LYS A C 1
ATOM 1733 O O . LYS A 1 216 ? 24.438 -17.297 -18.906 1 92.88 216 LYS A O 1
ATOM 1738 N N . HIS A 1 217 ? 22.531 -16.672 -17.891 1 94.75 217 HIS A N 1
ATOM 1739 C CA . HIS A 1 217 ? 23.203 -15.633 -17.125 1 94.75 217 HIS A CA 1
ATOM 1740 C C . HIS A 1 217 ? 22.5 -15.367 -15.797 1 94.75 217 HIS A C 1
ATOM 1742 O O . HIS A 1 217 ? 21.328 -15.75 -15.625 1 94.75 217 HIS A O 1
ATOM 1748 N N . ARG A 1 218 ? 23.234 -14.75 -14.875 1 96.25 218 ARG A N 1
ATOM 1749 C CA . ARG A 1 218 ? 22.688 -14.281 -13.609 1 96.25 218 ARG A CA 1
ATOM 1750 C C . ARG A 1 218 ? 22.375 -12.789 -13.664 1 96.25 218 ARG A C 1
ATOM 1752 O O . ARG A 1 218 ? 22.828 -12.094 -14.57 1 96.25 218 ARG A O 1
ATOM 1759 N N . TRP A 1 219 ? 21.547 -12.383 -12.773 1 96.69 219 TRP A N 1
ATOM 1760 C CA . TRP A 1 219 ? 21.438 -10.969 -12.438 1 96.69 219 TRP A CA 1
ATOM 1761 C C . TRP A 1 219 ? 22.156 -10.672 -11.117 1 96.69 219 TRP A C 1
ATOM 1763 O O . TRP A 1 219 ? 22.125 -11.492 -10.195 1 96.69 219 TRP A O 1
ATOM 1773 N N . LEU A 1 220 ? 22.781 -9.484 -11.07 1 96.12 220 LEU A N 1
ATOM 1774 C CA . LEU A 1 220 ? 23.641 -9.164 -9.938 1 96.12 220 LEU A CA 1
ATOM 1775 C C . LEU A 1 220 ? 23.141 -7.914 -9.219 1 96.12 220 LEU A C 1
ATOM 1777 O O . LEU A 1 220 ? 22.641 -6.984 -9.852 1 96.12 220 LEU A O 1
ATOM 1781 N N . PRO A 1 221 ? 23.25 -7.902 -7.852 1 95 221 PRO A N 1
ATOM 1782 C CA . PRO A 1 221 ? 22.891 -6.699 -7.105 1 95 221 PRO A CA 1
ATOM 1783 C C . PRO A 1 221 ? 23.828 -5.523 -7.383 1 95 221 PRO A C 1
ATOM 1785 O O . PRO A 1 221 ? 25.031 -5.715 -7.543 1 95 221 PRO A O 1
ATOM 1788 N N . VAL A 1 222 ? 23.25 -4.402 -7.477 1 90.81 222 VAL A N 1
ATOM 1789 C CA . VAL A 1 222 ? 24.031 -3.178 -7.566 1 90.81 222 VAL A CA 1
ATOM 1790 C C . VAL A 1 222 ? 24.328 -2.646 -6.164 1 90.81 222 VAL A C 1
ATOM 1792 O O . VAL A 1 222 ? 23.422 -2.201 -5.461 1 90.81 222 VAL A O 1
ATOM 1795 N N . LYS A 1 223 ? 25.562 -2.764 -5.707 1 80.88 223 LYS A N 1
ATOM 1796 C CA . LYS A 1 223 ? 25.938 -2.361 -4.355 1 80.88 223 LYS A CA 1
ATOM 1797 C C . LYS A 1 223 ? 26.766 -1.081 -4.367 1 80.88 223 LYS A C 1
ATOM 1799 O O . LYS A 1 223 ? 27.438 -0.786 -5.355 1 80.88 223 LYS A O 1
ATOM 1804 N N . GLY A 1 224 ? 26.922 -0.407 -3.17 1 66.88 224 GLY A N 1
ATOM 1805 C CA . GLY A 1 224 ? 27.828 0.712 -2.947 1 66.88 224 GLY A CA 1
ATOM 1806 C C . GLY A 1 224 ? 27.375 1.985 -3.639 1 66.88 224 GLY A C 1
ATOM 1807 O O . GLY A 1 224 ? 28.156 2.938 -3.762 1 66.88 224 GLY A O 1
ATOM 1808 N N . HIS A 1 225 ? 26.312 1.878 -4.414 1 58.12 225 HIS A N 1
ATOM 1809 C CA . HIS A 1 225 ? 25.891 3.123 -5.035 1 58.12 225 HIS A CA 1
ATOM 1810 C C . HIS A 1 225 ? 24.875 3.85 -4.164 1 58.12 225 HIS A C 1
ATOM 1812 O O . HIS A 1 225 ? 23.984 3.221 -3.574 1 58.12 225 HIS A O 1
ATOM 1818 N N . THR A 1 226 ? 25.359 4.883 -3.586 1 50.88 226 THR A N 1
ATOM 1819 C CA . THR A 1 226 ? 24.484 5.695 -2.738 1 50.88 226 THR A CA 1
ATOM 1820 C C . THR A 1 226 ? 23.281 6.191 -3.518 1 50.88 226 THR A C 1
ATOM 1822 O O . THR A 1 226 ? 22.266 6.59 -2.926 1 50.88 226 THR A O 1
ATOM 1825 N N . ASP A 1 227 ? 23.5 6.605 -4.777 1 50.41 227 ASP A N 1
ATOM 1826 C CA . ASP A 1 227 ? 22.516 7.391 -5.512 1 50.41 227 ASP A CA 1
ATOM 1827 C C . ASP A 1 227 ? 21.391 6.504 -6.055 1 50.41 227 ASP A C 1
ATOM 1829 O O . ASP A 1 227 ? 21.5 5.277 -6.02 1 50.41 227 ASP A O 1
ATOM 1833 N N . HIS A 1 228 ? 20.25 7.062 -6.492 1 55.28 228 HIS A N 1
ATOM 1834 C CA . HIS A 1 228 ? 18.984 6.523 -6.988 1 55.28 228 HIS A CA 1
ATOM 1835 C C . HIS A 1 228 ? 19.219 5.461 -8.055 1 55.28 228 HIS A C 1
ATOM 1837 O O . HIS A 1 228 ? 18.906 5.672 -9.227 1 55.28 228 HIS A O 1
ATOM 1843 N N . ILE A 1 229 ? 20.125 4.566 -7.844 1 53.41 229 ILE A N 1
ATOM 1844 C CA . ILE A 1 229 ? 20.531 3.549 -8.805 1 53.41 229 ILE A CA 1
ATOM 1845 C C . ILE A 1 229 ? 19.297 2.797 -9.312 1 53.41 229 ILE A C 1
ATOM 1847 O O . ILE A 1 229 ? 19.25 2.387 -10.469 1 53.41 229 ILE A O 1
ATOM 1851 N N . LEU A 1 230 ? 18.172 2.889 -8.531 1 61.53 230 LEU A N 1
ATOM 1852 C CA . LEU A 1 230 ? 17 2.229 -9.117 1 61.53 230 LEU A CA 1
ATOM 1853 C C . LEU A 1 230 ? 16.594 2.918 -10.414 1 61.53 230 LEU A C 1
ATOM 1855 O O . LEU A 1 230 ? 15.961 2.299 -11.273 1 61.53 230 LEU A O 1
ATOM 1859 N N . ASP A 1 231 ? 17.234 4.051 -10.617 1 70.25 231 ASP A N 1
ATOM 1860 C CA . ASP A 1 231 ? 16.734 4.891 -11.703 1 70.25 231 ASP A CA 1
ATOM 1861 C C . ASP A 1 231 ? 17.219 4.387 -13.055 1 70.25 231 ASP A C 1
ATOM 1863 O O . ASP A 1 231 ? 16.703 4.785 -14.102 1 70.25 231 ASP A O 1
ATOM 1867 N N . ARG A 1 232 ? 18.031 3.346 -13.008 1 80.75 232 ARG A N 1
ATOM 1868 C CA . ARG A 1 232 ? 18.531 2.834 -14.281 1 80.75 232 ARG A CA 1
ATOM 1869 C C . ARG A 1 232 ? 18.25 1.341 -14.414 1 80.75 232 ARG A C 1
ATOM 1871 O O . ARG A 1 232 ? 18.938 0.644 -15.164 1 80.75 232 ARG A O 1
ATOM 1878 N N . THR A 1 233 ? 17.375 0.909 -13.641 1 91.5 233 THR A N 1
ATOM 1879 C CA . THR A 1 233 ? 17 -0.499 -13.711 1 91.5 233 THR A CA 1
ATOM 1880 C C . THR A 1 233 ? 15.633 -0.662 -14.383 1 91.5 233 THR A C 1
ATOM 1882 O O . THR A 1 233 ? 14.883 0.305 -14.508 1 91.5 233 THR A O 1
ATOM 1885 N N . PRO A 1 234 ? 15.297 -1.834 -14.82 1 94.94 234 PRO A N 1
ATOM 1886 C CA . PRO A 1 234 ? 14.125 -2.033 -15.664 1 94.94 234 PRO A CA 1
ATOM 1887 C C . PRO A 1 234 ? 12.82 -1.634 -14.969 1 94.94 234 PRO A C 1
ATOM 1889 O O . PRO A 1 234 ? 11.867 -1.215 -15.633 1 94.94 234 PRO A O 1
ATOM 1892 N N . ILE A 1 235 ? 12.758 -1.645 -13.695 1 95.94 235 ILE A N 1
ATOM 1893 C CA . ILE A 1 235 ? 11.516 -1.462 -12.945 1 95.94 235 ILE A CA 1
ATOM 1894 C C . ILE A 1 235 ? 10.969 -0.056 -13.188 1 95.94 235 ILE A C 1
ATOM 1896 O O . ILE A 1 235 ? 9.758 0.167 -13.125 1 95.94 235 ILE A O 1
ATOM 1900 N N . VAL A 1 236 ? 11.852 0.914 -13.531 1 93.62 236 VAL A N 1
ATOM 1901 C CA . VAL A 1 236 ? 11.469 2.318 -13.648 1 93.62 236 VAL A CA 1
ATOM 1902 C C . VAL A 1 236 ? 10.531 2.498 -14.844 1 93.62 236 VAL A C 1
ATOM 1904 O O . VAL A 1 236 ? 9.828 3.508 -14.945 1 93.62 236 VAL A O 1
ATOM 1907 N N . GLU A 1 237 ? 10.531 1.449 -15.711 1 95.5 237 GLU A N 1
ATOM 1908 C CA . GLU A 1 237 ? 9.734 1.555 -16.922 1 95.5 237 GLU A CA 1
ATOM 1909 C C . GLU A 1 237 ? 8.289 1.131 -16.672 1 95.5 237 GLU A C 1
ATOM 1911 O O . GLU A 1 237 ? 7.41 1.372 -17.5 1 95.5 237 GLU A O 1
ATOM 1916 N N . THR A 1 238 ? 8.039 0.461 -15.531 1 96.56 238 THR A N 1
ATOM 1917 C CA . THR A 1 238 ? 6.691 -0.037 -15.273 1 96.56 238 THR A CA 1
ATOM 1918 C C . THR A 1 238 ? 5.707 1.119 -15.133 1 96.56 238 THR A C 1
ATOM 1920 O O . THR A 1 238 ? 6.102 2.24 -14.805 1 96.56 238 THR A O 1
ATOM 1923 N N . GLU A 1 239 ? 4.492 0.841 -15.477 1 96.88 239 GLU A N 1
ATOM 1924 C CA . GLU A 1 239 ? 3.342 1.728 -15.328 1 96.88 239 GLU A CA 1
ATOM 1925 C C . GLU A 1 239 ? 2.174 1.009 -14.664 1 96.88 239 GLU A C 1
ATOM 1927 O O . GLU A 1 239 ? 2.102 -0.221 -14.68 1 96.88 239 GLU A O 1
ATOM 1932 N N . TYR A 1 240 ? 1.321 1.817 -14.062 1 97.69 240 TYR A N 1
ATOM 1933 C CA . TYR A 1 240 ? 0.07 1.247 -13.57 1 97.69 240 TYR A CA 1
ATOM 1934 C C . TYR A 1 240 ? -0.87 0.924 -14.727 1 97.69 240 TYR A C 1
ATOM 1936 O O . TYR A 1 240 ? -1.906 1.571 -14.891 1 97.69 240 TYR A O 1
ATOM 1944 N N . ASP A 1 241 ? -0.45 -0.079 -15.484 1 97.88 241 ASP A N 1
ATOM 1945 C CA . ASP A 1 241 ? -1.087 -0.494 -16.734 1 97.88 241 ASP A CA 1
ATOM 1946 C C . ASP A 1 241 ? -0.983 -2.006 -16.922 1 97.88 241 ASP A C 1
ATOM 1948 O O . ASP A 1 241 ? 0.119 -2.553 -17 1 97.88 241 ASP A O 1
ATOM 1952 N N . PRO A 1 242 ? -2.139 -2.664 -17.031 1 97.69 242 PRO A N 1
ATOM 1953 C CA . PRO A 1 242 ? -2.111 -4.125 -17.125 1 97.69 242 PRO A CA 1
ATOM 1954 C C . PRO A 1 242 ? -1.382 -4.617 -18.375 1 97.69 242 PRO A C 1
ATOM 1956 O O . PRO A 1 242 ? -0.983 -5.781 -18.453 1 97.69 242 PRO A O 1
ATOM 1959 N N . PHE A 1 243 ? -1.209 -3.742 -19.391 1 97.75 243 PHE A N 1
ATOM 1960 C CA . PHE A 1 243 ? -0.568 -4.137 -20.641 1 97.75 243 PHE A CA 1
ATOM 1961 C C . PHE A 1 243 ? 0.721 -3.354 -20.859 1 97.75 243 PHE A C 1
ATOM 1963 O O . PHE A 1 243 ? 1.198 -3.234 -21.984 1 97.75 243 PHE A O 1
ATOM 1970 N N . GLY A 1 244 ? 1.221 -2.764 -19.797 1 97.25 244 GLY A N 1
ATOM 1971 C CA . GLY A 1 244 ? 2.443 -1.979 -19.859 1 97.25 244 GLY A CA 1
ATOM 1972 C C . GLY A 1 244 ? 3.701 -2.826 -19.828 1 97.25 244 GLY A C 1
ATOM 1973 O O . GLY A 1 244 ? 3.637 -4.047 -20 1 97.25 244 GLY A O 1
ATOM 1974 N N . PRO A 1 245 ? 4.812 -2.164 -19.578 1 96.75 245 PRO A N 1
ATOM 1975 C CA . PRO A 1 245 ? 6.109 -2.842 -19.578 1 96.75 245 PRO A CA 1
ATOM 1976 C C . PRO A 1 245 ? 6.195 -3.959 -18.547 1 96.75 245 PRO A C 1
ATOM 1978 O O . PRO A 1 245 ? 6.926 -4.934 -18.75 1 96.75 245 PRO A O 1
ATOM 1981 N N . GLY A 1 246 ? 5.449 -3.828 -17.469 1 96.44 246 GLY A N 1
ATOM 1982 C CA . GLY A 1 246 ? 5.426 -4.902 -16.484 1 96.44 246 GLY A CA 1
ATOM 1983 C C . GLY A 1 246 ? 4.938 -6.223 -17.062 1 96.44 246 GLY A C 1
ATOM 1984 O O . GLY A 1 246 ? 5.324 -7.289 -16.578 1 96.44 246 GLY A O 1
ATOM 1985 N N . TRP A 1 247 ? 4.137 -6.141 -18.062 1 97.44 247 TRP A N 1
ATOM 1986 C CA . TRP A 1 247 ? 3.6 -7.32 -18.734 1 97.44 247 TRP A CA 1
ATOM 1987 C C . TRP A 1 247 ? 4.547 -7.805 -19.828 1 97.44 247 TRP A C 1
ATOM 1989 O O . TRP A 1 247 ? 4.684 -9.008 -20.047 1 97.44 247 TRP A O 1
ATOM 1999 N N . LYS A 1 248 ? 5.258 -6.906 -20.469 1 96.06 248 LYS A N 1
ATOM 2000 C CA . LYS A 1 248 ? 5.969 -7.195 -21.719 1 96.06 248 LYS A CA 1
ATOM 2001 C C . LYS A 1 248 ? 7.438 -7.508 -21.453 1 96.06 248 LYS A C 1
ATOM 2003 O O . LYS A 1 248 ? 8.023 -8.352 -22.125 1 96.06 248 LYS A O 1
ATOM 2008 N N . LYS A 1 249 ? 8.008 -6.867 -20.516 1 96.25 249 LYS A N 1
ATOM 2009 C CA . LYS A 1 249 ? 9.461 -6.875 -20.406 1 96.25 249 LYS A CA 1
ATOM 2010 C C . LYS A 1 249 ? 9.938 -7.934 -19.422 1 96.25 249 LYS A C 1
ATOM 2012 O O . LYS A 1 249 ? 9.758 -7.777 -18.203 1 96.25 249 LYS A O 1
ATOM 2017 N N . TRP A 1 250 ? 10.711 -8.891 -19.953 1 96.56 250 TRP A N 1
ATOM 2018 C CA . TRP A 1 250 ? 11.234 -9.953 -19.109 1 96.56 250 TRP A CA 1
ATOM 2019 C C . TRP A 1 250 ? 12.312 -9.422 -18.172 1 96.56 250 TRP A C 1
ATOM 2021 O O . TRP A 1 250 ? 12.547 -9.977 -17.094 1 96.56 250 TRP A O 1
ATOM 2031 N N . GLN A 1 251 ? 12.977 -8.266 -18.531 1 96.62 251 GLN A N 1
ATOM 2032 C CA . GLN A 1 251 ? 13.977 -7.641 -17.688 1 96.62 251 GLN A CA 1
ATOM 2033 C C . GLN A 1 251 ? 13.367 -7.172 -16.375 1 96.62 251 GLN A C 1
ATOM 2035 O O . GLN A 1 251 ? 14 -7.281 -15.312 1 96.62 251 GLN A O 1
ATOM 2040 N N . VAL A 1 252 ? 12.125 -6.641 -16.484 1 97.06 252 VAL A N 1
ATOM 2041 C CA . VAL A 1 252 ? 11.391 -6.23 -15.281 1 97.06 252 VAL A CA 1
ATOM 2042 C C . VAL A 1 252 ? 11.133 -7.445 -14.398 1 97.06 252 VAL A C 1
ATOM 2044 O O . VAL A 1 252 ? 11.359 -7.398 -13.188 1 97.06 252 VAL A O 1
ATOM 2047 N N . ALA A 1 253 ? 10.727 -8.562 -15 1 98.25 253 ALA A N 1
ATOM 2048 C CA . ALA A 1 253 ? 10.469 -9.797 -14.266 1 98.25 253 ALA A CA 1
ATOM 2049 C C . ALA A 1 253 ? 11.719 -10.281 -13.547 1 98.25 253 ALA A C 1
ATOM 2051 O O . ALA A 1 253 ? 11.68 -10.609 -12.359 1 98.25 253 ALA A O 1
ATOM 2052 N N . ALA A 1 254 ? 12.836 -10.289 -14.266 1 97.75 254 ALA A N 1
ATOM 2053 C CA . ALA A 1 254 ? 14.086 -10.758 -13.68 1 97.75 254 ALA A CA 1
ATOM 2054 C C . ALA A 1 254 ? 14.453 -9.945 -12.438 1 97.75 254 ALA A C 1
ATOM 2056 O O . ALA A 1 254 ? 14.789 -10.508 -11.398 1 97.75 254 ALA A O 1
ATOM 2057 N N . GLN A 1 255 ? 14.359 -8.68 -12.594 1 97.31 255 GLN A N 1
ATOM 2058 C CA . GLN A 1 255 ? 14.672 -7.793 -11.477 1 97.31 255 GLN A CA 1
ATOM 2059 C C . GLN A 1 255 ? 13.766 -8.078 -10.289 1 97.31 255 GLN A C 1
ATOM 2061 O O . GLN A 1 255 ? 14.227 -8.148 -9.148 1 97.31 255 GLN A O 1
ATOM 2066 N N . GLU A 1 256 ? 12.508 -8.219 -10.516 1 98.62 256 GLU A N 1
ATOM 2067 C CA . GLU A 1 256 ? 11.547 -8.461 -9.445 1 98.62 256 GLU A CA 1
ATOM 2068 C C . GLU A 1 256 ? 11.812 -9.797 -8.758 1 98.62 256 GLU A C 1
ATOM 2070 O O . GLU A 1 256 ? 11.719 -9.906 -7.535 1 98.62 256 GLU A O 1
ATOM 2075 N N . HIS A 1 257 ? 12.117 -10.82 -9.5 1 98.88 257 HIS A N 1
ATOM 2076 C CA . HIS A 1 257 ? 12.383 -12.125 -8.922 1 98.88 257 HIS A CA 1
ATOM 2077 C C . HIS A 1 257 ? 13.617 -12.094 -8.023 1 98.88 257 HIS A C 1
ATOM 2079 O O . HIS A 1 257 ? 13.586 -12.594 -6.898 1 98.88 257 HIS A O 1
ATOM 2085 N N . TYR A 1 258 ? 14.688 -11.469 -8.492 1 98.69 258 TYR A N 1
ATOM 2086 C CA . TYR A 1 258 ? 15.891 -11.375 -7.672 1 98.69 258 TYR A CA 1
ATOM 2087 C C . TYR A 1 258 ? 15.633 -10.531 -6.422 1 98.69 258 TYR A C 1
ATOM 2089 O O . TYR A 1 258 ? 16.188 -10.82 -5.355 1 98.69 258 TYR A O 1
ATOM 2097 N N . SER A 1 259 ? 14.844 -9.484 -6.594 1 98.38 259 SER A N 1
ATOM 2098 C CA . SER A 1 259 ? 14.469 -8.68 -5.434 1 98.38 259 SER A CA 1
ATOM 2099 C C . SER A 1 259 ? 13.742 -9.523 -4.391 1 98.38 259 SER A C 1
ATOM 2101 O O . SER A 1 259 ? 13.961 -9.352 -3.188 1 98.38 259 SER A O 1
ATOM 2103 N N . LEU A 1 260 ? 12.852 -10.414 -4.84 1 98.94 260 LEU A N 1
ATOM 2104 C CA . LEU A 1 260 ? 12.133 -11.281 -3.906 1 98.94 260 LEU A CA 1
ATOM 2105 C C . LEU A 1 260 ? 13.102 -12.195 -3.162 1 98.94 260 LEU A C 1
ATOM 2107 O O . LEU A 1 260 ? 12.984 -12.367 -1.947 1 98.94 260 LEU A O 1
ATOM 2111 N N . PHE A 1 261 ? 14.086 -12.781 -3.875 1 98.88 261 PHE A N 1
ATOM 2112 C CA . PHE A 1 261 ? 15.078 -13.617 -3.209 1 98.88 261 PHE A CA 1
ATOM 2113 C C . PHE A 1 261 ? 15.789 -12.844 -2.107 1 98.88 261 PHE A C 1
ATOM 2115 O O . PHE A 1 261 ? 15.992 -13.359 -1.005 1 98.88 261 PHE A O 1
ATOM 2122 N N . GLU A 1 262 ? 16.156 -11.648 -2.404 1 98.38 262 GLU A N 1
ATOM 2123 C CA . GLU A 1 262 ? 16.859 -10.82 -1.416 1 98.38 262 GLU A CA 1
ATOM 2124 C C . GLU A 1 262 ? 15.953 -10.523 -0.219 1 98.38 262 GLU A C 1
ATOM 2126 O O . GLU A 1 262 ? 16.391 -10.594 0.929 1 98.38 262 GLU A O 1
ATOM 2131 N N . ASN A 1 263 ? 14.766 -10.156 -0.52 1 98.56 263 ASN A N 1
ATOM 2132 C CA . ASN A 1 263 ? 13.844 -9.852 0.565 1 98.56 263 ASN A CA 1
ATOM 2133 C C . ASN A 1 263 ? 13.539 -11.086 1.412 1 98.56 263 ASN A C 1
ATOM 2135 O O . ASN A 1 263 ? 13.352 -10.977 2.625 1 98.56 263 ASN A O 1
ATOM 2139 N N . ILE A 1 264 ? 13.438 -12.266 0.784 1 98.81 264 ILE A N 1
ATOM 2140 C CA . ILE A 1 264 ? 13.273 -13.508 1.528 1 98.81 264 ILE A CA 1
ATOM 2141 C C . ILE A 1 264 ? 14.492 -13.734 2.424 1 98.81 264 ILE A C 1
ATOM 2143 O O . ILE A 1 264 ? 14.352 -13.977 3.623 1 98.81 264 ILE A O 1
ATOM 2147 N N . GLU A 1 265 ? 15.656 -13.625 1.856 1 98.69 265 GLU A N 1
ATOM 2148 C CA . GLU A 1 265 ? 16.891 -13.875 2.592 1 98.69 265 GLU A CA 1
ATOM 2149 C C . GLU A 1 265 ? 17.016 -12.938 3.789 1 98.69 265 GLU A C 1
ATOM 2151 O O . GLU A 1 265 ? 17.469 -13.352 4.859 1 98.69 265 GLU A O 1
ATOM 2156 N N . ASN A 1 266 ? 16.578 -11.727 3.662 1 97.81 266 ASN A N 1
ATOM 2157 C CA . ASN A 1 266 ? 16.766 -10.703 4.688 1 97.81 266 ASN A CA 1
ATOM 2158 C C . ASN A 1 266 ? 15.531 -10.586 5.582 1 97.81 266 ASN A C 1
ATOM 2160 O O . ASN A 1 266 ? 15.422 -9.641 6.367 1 97.81 266 ASN A O 1
ATOM 2164 N N . ASP A 1 267 ? 14.562 -11.438 5.422 1 97.38 267 ASP A N 1
ATOM 2165 C CA . ASP A 1 267 ? 13.312 -11.406 6.184 1 97.38 267 ASP A CA 1
ATOM 2166 C C . ASP A 1 267 ? 12.633 -10.039 6.062 1 97.38 267 ASP A C 1
ATOM 2168 O O . ASP A 1 267 ? 12.281 -9.422 7.07 1 97.38 267 ASP A O 1
ATOM 2172 N N . ASN A 1 268 ? 12.516 -9.578 4.887 1 97.31 268 ASN A N 1
ATOM 2173 C CA . ASN A 1 268 ? 11.977 -8.25 4.621 1 97.31 268 ASN A CA 1
ATOM 2174 C C . ASN A 1 268 ? 10.742 -8.32 3.725 1 97.31 268 ASN A C 1
ATOM 2176 O O . ASN A 1 268 ? 10.516 -7.426 2.906 1 97.31 268 ASN A O 1
ATOM 2180 N N . LEU A 1 269 ? 9.945 -9.359 3.83 1 98.38 269 LEU A N 1
ATOM 2181 C CA . LEU A 1 269 ? 8.742 -9.477 3.008 1 98.38 269 LEU A CA 1
ATOM 2182 C C . LEU A 1 269 ? 7.691 -8.461 3.428 1 98.38 269 LEU A C 1
ATOM 2184 O O . LEU A 1 269 ? 6.754 -8.18 2.678 1 98.38 269 LEU A O 1
ATOM 2188 N N . ARG A 1 270 ? 7.867 -7.922 4.598 1 95.75 270 ARG A N 1
ATOM 2189 C CA . ARG A 1 270 ? 6.938 -6.91 5.09 1 95.75 270 ARG A CA 1
ATOM 2190 C C . ARG A 1 270 ? 6.891 -5.707 4.156 1 95.75 270 ARG A C 1
ATOM 2192 O O . ARG A 1 270 ? 5.902 -4.973 4.129 1 95.75 270 ARG A O 1
ATOM 2199 N N . GLN A 1 271 ? 7.914 -5.508 3.404 1 96.44 271 GLN A N 1
ATOM 2200 C CA . GLN A 1 271 ? 8.008 -4.359 2.508 1 96.44 271 GLN A CA 1
ATOM 2201 C C . GLN A 1 271 ? 6.945 -4.43 1.415 1 96.44 271 GLN A C 1
ATOM 2203 O O . GLN A 1 271 ? 6.59 -3.406 0.824 1 96.44 271 GLN A O 1
ATOM 2208 N N . TYR A 1 272 ? 6.434 -5.633 1.135 1 98.56 272 TYR A N 1
ATOM 2209 C CA . TYR A 1 272 ? 5.441 -5.824 0.083 1 98.56 272 TYR A CA 1
ATOM 2210 C C . TYR A 1 272 ? 4.035 -5.547 0.6 1 98.56 272 TYR A C 1
ATOM 2212 O O . TYR A 1 272 ? 3.086 -5.449 -0.182 1 98.56 272 TYR A O 1
ATOM 2220 N N . ARG A 1 273 ? 3.803 -5.332 1.946 1 97.94 273 ARG A N 1
ATOM 2221 C CA . ARG A 1 273 ? 2.496 -5.477 2.582 1 97.94 273 ARG A CA 1
ATOM 2222 C C . ARG A 1 273 ? 1.628 -4.25 2.334 1 97.94 273 ARG A C 1
ATOM 2224 O O . ARG A 1 273 ? 2.125 -3.121 2.324 1 97.94 273 ARG A O 1
ATOM 2231 N N . PHE A 1 274 ? 0.414 -4.449 2.135 1 97.56 274 PHE A N 1
ATOM 2232 C CA . PHE A 1 274 ? -0.729 -3.553 2.248 1 97.56 274 PHE A CA 1
ATOM 2233 C C . PHE A 1 274 ? -1.979 -4.316 2.67 1 97.56 274 PHE A C 1
ATOM 2235 O O . PHE A 1 274 ? -1.942 -5.539 2.822 1 97.56 274 PHE A O 1
ATOM 2242 N N . GLY A 1 275 ? -3.045 -3.699 3.062 1 95.94 275 GLY A N 1
ATOM 2243 C CA . GLY A 1 275 ? -4.273 -4.398 3.391 1 95.94 275 GLY A CA 1
ATOM 2244 C C . GLY A 1 275 ? -4.926 -5.062 2.189 1 95.94 275 GLY A C 1
ATOM 2245 O O . GLY A 1 275 ? -4.617 -6.211 1.868 1 95.94 275 GLY A O 1
ATOM 2246 N N . THR A 1 276 ? -5.746 -4.391 1.523 1 97.31 276 THR A N 1
ATOM 2247 C CA . THR A 1 276 ? -6.305 -4.754 0.226 1 97.31 276 THR A CA 1
ATOM 2248 C C . THR A 1 276 ? -6.043 -3.658 -0.803 1 97.31 276 THR A C 1
ATOM 2250 O O . THR A 1 276 ? -5.801 -2.506 -0.441 1 97.31 276 THR A O 1
ATOM 2253 N N . TRP A 1 277 ? -5.938 -4.02 -1.978 1 98.12 277 TRP A N 1
ATOM 2254 C CA . TRP A 1 277 ? -5.797 -3.072 -3.078 1 98.12 277 TRP A CA 1
ATOM 2255 C C . TRP A 1 277 ? -6.891 -3.281 -4.121 1 98.12 277 TRP A C 1
ATOM 2257 O O . TRP A 1 277 ? -6.98 -4.348 -4.734 1 98.12 277 TRP A O 1
ATOM 2267 N N . ASP A 1 278 ? -7.762 -2.352 -4.258 1 96.62 278 ASP A N 1
ATOM 2268 C CA . ASP A 1 278 ? -8.805 -2.379 -5.273 1 96.62 278 ASP A CA 1
ATOM 2269 C C . ASP A 1 278 ? -8.32 -1.761 -6.582 1 96.62 278 ASP A C 1
ATOM 2271 O O . ASP A 1 278 ? -7.914 -0.596 -6.613 1 96.62 278 ASP A O 1
ATOM 2275 N N . PHE A 1 279 ? -8.344 -2.475 -7.676 1 96 279 PHE A N 1
ATOM 2276 C CA . PHE A 1 279 ? -7.812 -2.027 -8.961 1 96 279 PHE A CA 1
ATOM 2277 C C . PHE A 1 279 ? -8.82 -1.135 -9.68 1 96 279 PHE A C 1
ATOM 2279 O O . PHE A 1 279 ? -8.539 -0.631 -10.766 1 96 279 PHE A O 1
ATOM 2286 N N . GLN A 1 280 ? -9.953 -0.907 -9.07 1 93.06 280 GLN A N 1
ATOM 2287 C CA . GLN A 1 280 ? -10.992 -0.025 -9.586 1 93.06 280 GLN A CA 1
ATOM 2288 C C . GLN A 1 280 ? -11.32 -0.348 -11.039 1 93.06 280 GLN A C 1
ATOM 2290 O O . GLN A 1 280 ? -11.273 0.534 -11.906 1 93.06 280 GLN A O 1
ATOM 2295 N N . LEU A 1 281 ? -11.578 -1.649 -11.352 1 93.62 281 LEU A N 1
ATOM 2296 C CA . LEU A 1 281 ? -12.062 -2.209 -12.609 1 93.62 281 LEU A CA 1
ATOM 2297 C C . LEU A 1 281 ? -10.953 -2.268 -13.648 1 93.62 281 LEU A C 1
ATOM 2299 O O . LEU A 1 281 ? -11.203 -2.566 -14.82 1 93.62 281 LEU A O 1
ATOM 2303 N N . LYS A 1 282 ? -9.711 -1.933 -13.242 1 96.12 282 LYS A N 1
ATOM 2304 C CA . LYS A 1 282 ? -8.602 -2.271 -14.133 1 96.12 282 LYS A CA 1
ATOM 2305 C C . LYS A 1 282 ? -8.367 -3.777 -14.164 1 96.12 282 LYS A C 1
ATOM 2307 O O . LYS A 1 282 ? -8.688 -4.484 -13.211 1 96.12 282 LYS A O 1
ATOM 2312 N N . ARG A 1 283 ? -7.867 -4.234 -15.242 1 97.5 283 ARG A N 1
ATOM 2313 C CA . ARG A 1 283 ? -7.691 -5.66 -15.5 1 97.5 283 ARG A CA 1
ATOM 2314 C C . ARG A 1 283 ? -6.598 -6.246 -14.617 1 97.5 283 ARG A C 1
ATOM 2316 O O . ARG A 1 283 ? -5.453 -6.395 -15.047 1 97.5 283 ARG A O 1
ATOM 2323 N N . MET A 1 284 ? -7.055 -6.668 -13.508 1 95.19 284 MET A N 1
ATOM 2324 C CA . MET A 1 284 ? -6.152 -7.344 -12.578 1 95.19 284 MET A CA 1
ATOM 2325 C C . MET A 1 284 ? -5.762 -8.719 -13.109 1 95.19 284 MET A C 1
ATOM 2327 O O . MET A 1 284 ? -6.586 -9.422 -13.695 1 95.19 284 MET A O 1
ATOM 2331 N N . GLY A 1 285 ? -4.559 -9.148 -13.008 1 96.56 285 GLY A N 1
ATOM 2332 C CA . GLY A 1 285 ? -4.152 -10.508 -13.336 1 96.56 285 GLY A CA 1
ATOM 2333 C C . GLY A 1 285 ? -4.754 -11.547 -12.414 1 96.56 285 GLY A C 1
ATOM 2334 O O . GLY A 1 285 ? -4.949 -11.297 -11.227 1 96.56 285 GLY A O 1
ATOM 2335 N N . ILE A 1 286 ? -5.121 -12.695 -12.938 1 98.44 286 ILE A N 1
ATOM 2336 C CA . ILE A 1 286 ? -5.77 -13.719 -12.133 1 98.44 286 ILE A CA 1
ATOM 2337 C C . ILE A 1 286 ? -4.855 -14.938 -12 1 98.44 286 ILE A C 1
ATOM 2339 O O . ILE A 1 286 ? -5.32 -16.078 -12.008 1 98.44 286 ILE A O 1
ATOM 2343 N N . GLN A 1 287 ? -3.547 -14.664 -11.914 1 98.69 287 GLN A N 1
ATOM 2344 C CA . GLN A 1 287 ? -2.561 -15.742 -11.844 1 98.69 287 GLN A CA 1
ATOM 2345 C C . GLN A 1 287 ? -2.688 -16.516 -10.539 1 98.69 287 GLN A C 1
ATOM 2347 O O . GLN A 1 287 ? -2.229 -17.656 -10.445 1 98.69 287 GLN A O 1
ATOM 2352 N N . PHE A 1 288 ? -3.223 -15.914 -9.539 1 98.94 288 PHE A N 1
ATOM 2353 C CA . PHE A 1 288 ? -3.412 -16.516 -8.219 1 98.94 288 PHE A CA 1
ATOM 2354 C C . PHE A 1 288 ? -4.574 -15.844 -7.488 1 98.94 288 PHE A C 1
ATOM 2356 O O . PHE A 1 288 ? -4.395 -14.828 -6.82 1 98.94 288 PHE A O 1
ATOM 2363 N N . ILE A 1 289 ? -5.777 -16.453 -7.566 1 98.88 289 ILE A N 1
ATOM 2364 C CA . ILE A 1 289 ? -6.973 -15.781 -7.059 1 98.88 289 ILE A CA 1
ATOM 2365 C C . ILE A 1 289 ? -7.836 -16.781 -6.293 1 98.88 289 ILE A C 1
ATOM 2367 O O . ILE A 1 289 ? -7.699 -17.984 -6.465 1 98.88 289 ILE A O 1
ATOM 2371 N N . ALA A 1 290 ? -8.672 -16.281 -5.461 1 98.75 290 ALA A N 1
ATOM 2372 C CA . ALA A 1 290 ? -9.711 -17.031 -4.766 1 98.75 290 ALA A CA 1
ATOM 2373 C C . ALA A 1 290 ? -11.102 -16.562 -5.188 1 98.75 290 ALA A C 1
ATOM 2375 O O . ALA A 1 290 ? -11.383 -15.367 -5.211 1 98.75 290 ALA A O 1
ATOM 2376 N N . MET A 1 291 ? -11.953 -17.484 -5.562 1 98.19 291 MET A N 1
ATOM 2377 C CA . MET A 1 291 ? -13.344 -17.203 -5.934 1 98.19 291 MET A CA 1
ATOM 2378 C C . MET A 1 291 ? -14.266 -18.297 -5.418 1 98.19 291 MET A C 1
ATOM 2380 O O . MET A 1 291 ? -13.883 -19.469 -5.359 1 98.19 291 MET A O 1
ATOM 2384 N N . MET A 1 292 ? -15.484 -17.922 -5.09 1 98 292 MET A N 1
ATOM 2385 C CA . MET A 1 292 ? -16.516 -18.906 -4.77 1 98 292 MET A CA 1
ATOM 2386 C C . MET A 1 292 ? -17.047 -19.562 -6.039 1 98 292 MET A C 1
ATOM 2388 O O . MET A 1 292 ? -17.234 -18.891 -7.055 1 98 292 MET A O 1
ATOM 2392 N N . GLY A 1 293 ? -17.281 -20.891 -5.953 1 98.56 293 GLY A N 1
ATOM 2393 C CA . GLY A 1 293 ? -17.844 -21.609 -7.086 1 98.56 293 GLY A CA 1
ATOM 2394 C C . GLY A 1 293 ? -19.141 -21.016 -7.578 1 98.56 293 GLY A C 1
ATOM 2395 O O . GLY A 1 293 ? -19.359 -20.891 -8.781 1 98.56 293 GLY A O 1
ATOM 2396 N N . LYS A 1 294 ? -20 -20.562 -6.699 1 98.12 294 LYS A N 1
ATOM 2397 C CA . LYS A 1 294 ? -21.281 -19.969 -7.082 1 98.12 294 LYS A CA 1
ATOM 2398 C C . LYS A 1 294 ? -21.078 -18.703 -7.914 1 98.12 294 LYS A C 1
ATOM 2400 O O . LYS A 1 294 ? -21.828 -18.438 -8.852 1 98.12 294 LYS A O 1
ATOM 2405 N N . ASP A 1 295 ? -20.062 -17.938 -7.562 1 97.38 295 ASP A N 1
ATOM 2406 C CA . ASP A 1 295 ? -19.766 -16.734 -8.32 1 97.38 295 ASP A CA 1
ATOM 2407 C C . ASP A 1 295 ? -19.219 -17.062 -9.703 1 97.38 295 ASP A C 1
ATOM 2409 O O . ASP A 1 295 ? -19.516 -16.375 -10.68 1 97.38 295 ASP A O 1
ATOM 2413 N N . ILE A 1 296 ? -18.422 -18.109 -9.797 1 98.56 296 ILE A N 1
ATOM 2414 C CA . ILE A 1 296 ? -17.891 -18.562 -11.078 1 98.56 296 ILE A CA 1
ATOM 2415 C C . ILE A 1 296 ? -19.047 -19.047 -11.961 1 98.56 296 ILE A C 1
ATOM 2417 O O . ILE A 1 296 ? -19.125 -18.688 -13.141 1 98.56 296 ILE A O 1
ATOM 2421 N N . ASN A 1 297 ? -19.922 -19.812 -11.414 1 98.5 297 ASN A N 1
ATOM 2422 C CA . ASN A 1 297 ? -21.047 -20.359 -12.18 1 98.5 297 ASN A CA 1
ATOM 2423 C C . ASN A 1 297 ? -22 -19.25 -12.609 1 98.5 297 ASN A C 1
ATOM 2425 O O . ASN A 1 297 ? -22.547 -19.297 -13.719 1 98.5 297 ASN A O 1
ATOM 2429 N N . LEU A 1 298 ? -22.188 -18.281 -11.797 1 96.62 298 LEU A N 1
ATOM 2430 C CA . LEU A 1 298 ? -23.047 -17.156 -12.133 1 96.62 298 LEU A CA 1
ATOM 2431 C C . LEU A 1 298 ? -22.469 -16.359 -13.297 1 96.62 298 LEU A C 1
ATOM 2433 O O . LEU A 1 298 ? -23.203 -15.656 -13.992 1 96.62 298 LEU A O 1
ATOM 2437 N N . ALA A 1 299 ? -21.234 -16.484 -13.516 1 97.62 299 ALA A N 1
ATOM 2438 C CA . ALA A 1 299 ? -20.547 -15.695 -14.539 1 97.62 299 ALA A CA 1
ATOM 2439 C C . ALA A 1 299 ? -20.672 -16.359 -15.906 1 97.62 299 ALA A C 1
ATOM 2441 O O . ALA A 1 299 ? -20.25 -15.789 -16.922 1 97.62 299 ALA A O 1
ATOM 2442 N N . LYS A 1 300 ? -21.219 -17.547 -15.945 1 97.06 300 LYS A N 1
ATOM 2443 C CA . LYS A 1 300 ? -21.312 -18.266 -17.219 1 97.06 300 LYS A CA 1
ATOM 2444 C C . LYS A 1 300 ? -22.375 -17.641 -18.125 1 97.06 300 LYS A C 1
ATOM 2446 O O . LYS A 1 300 ? -23.422 -17.188 -17.641 1 97.06 300 LYS A O 1
ATOM 2451 N N . PRO A 1 301 ? -22.25 -17.766 -19.438 1 97 301 PRO A N 1
ATOM 2452 C CA . PRO A 1 301 ? -21.047 -18.281 -20.109 1 97 301 PRO A CA 1
ATOM 2453 C C . PRO A 1 301 ? -19.844 -17.359 -19.953 1 97 301 PRO A C 1
ATOM 2455 O O . PRO A 1 301 ? -19.953 -16.141 -20.125 1 97 301 PRO A O 1
ATOM 2458 N N . ILE A 1 302 ? -18.75 -17.938 -19.641 1 96.75 302 ILE A N 1
ATOM 2459 C CA . ILE A 1 302 ? -17.5 -17.219 -19.438 1 96.75 302 ILE A CA 1
ATOM 2460 C C . ILE A 1 302 ? -16.859 -16.922 -20.797 1 96.75 302 ILE A C 1
ATOM 2462 O O . ILE A 1 302 ? -16.828 -17.797 -21.672 1 96.75 302 ILE A O 1
ATOM 2466 N N . ALA A 1 303 ? -16.344 -15.734 -20.953 1 95.75 303 ALA A N 1
ATOM 2467 C CA . ALA A 1 303 ? -15.672 -15.336 -22.188 1 95.75 303 ALA A CA 1
ATOM 2468 C C . ALA A 1 303 ? -14.359 -16.094 -22.359 1 95.75 303 ALA A C 1
ATOM 2470 O O . ALA A 1 303 ? -13.805 -16.625 -21.375 1 95.75 303 ALA A O 1
ATOM 2471 N N . ALA A 1 304 ? -13.812 -16.156 -23.641 1 94.69 304 ALA A N 1
ATOM 2472 C CA . ALA A 1 304 ? -12.555 -16.828 -23.938 1 94.69 304 ALA A CA 1
ATOM 2473 C C . ALA A 1 304 ? -11.414 -16.266 -23.109 1 94.69 304 ALA A C 1
ATOM 2475 O O . ALA A 1 304 ? -10.523 -16.984 -22.672 1 94.69 304 ALA A O 1
ATOM 2476 N N . ASP A 1 305 ? -11.414 -14.961 -22.922 1 96.62 305 ASP A N 1
ATOM 2477 C CA . ASP A 1 305 ? -10.5 -14.258 -22.031 1 96.62 305 ASP A CA 1
ATOM 2478 C C . ASP A 1 305 ? -11.047 -14.219 -20.609 1 96.62 305 ASP A C 1
ATOM 2480 O O . ASP A 1 305 ? -11.664 -13.227 -20.203 1 96.62 305 ASP A O 1
ATOM 2484 N N . ASP A 1 306 ? -10.758 -15.242 -19.875 1 97.75 306 ASP A N 1
ATOM 2485 C CA . ASP A 1 306 ? -11.328 -15.367 -18.531 1 97.75 306 ASP A CA 1
ATOM 2486 C C . ASP A 1 306 ? -10.773 -14.289 -17.609 1 97.75 306 ASP A C 1
ATOM 2488 O O . ASP A 1 306 ? -11.453 -13.875 -16.656 1 97.75 306 ASP A O 1
ATOM 2492 N N . GLU A 1 307 ? -9.547 -13.828 -17.828 1 97.62 307 GLU A N 1
ATOM 2493 C CA . GLU A 1 307 ? -8.938 -12.797 -17 1 97.62 307 GLU A CA 1
ATOM 2494 C C . GLU A 1 307 ? -9.734 -11.5 -17.047 1 97.62 307 GLU A C 1
ATOM 2496 O O . GLU A 1 307 ? -10.109 -10.945 -16.016 1 97.62 307 GLU A O 1
ATOM 2501 N N . HIS A 1 308 ? -9.984 -11.047 -18.266 1 98.12 308 HIS A N 1
ATOM 2502 C CA . HIS A 1 308 ? -10.812 -9.852 -18.406 1 98.12 308 HIS A CA 1
ATOM 2503 C C . HIS A 1 308 ? -12.227 -10.086 -17.891 1 98.12 308 HIS A C 1
ATOM 2505 O O . HIS A 1 308 ? -12.82 -9.203 -17.266 1 98.12 308 HIS A O 1
ATOM 2511 N N . HIS A 1 309 ? -12.742 -11.25 -18.141 1 98.38 309 HIS A N 1
ATOM 2512 C CA . HIS A 1 309 ? -14.102 -11.586 -17.734 1 98.38 309 HIS A CA 1
ATOM 2513 C C . HIS A 1 309 ? -14.258 -11.477 -16.219 1 98.38 309 HIS A C 1
ATOM 2515 O O . HIS A 1 309 ? -15.211 -10.859 -15.727 1 98.38 309 HIS A O 1
ATOM 2521 N N . PHE A 1 310 ? -13.312 -12 -15.453 1 98.19 310 PHE A N 1
ATOM 2522 C CA . PHE A 1 310 ? -13.438 -12.07 -14 1 98.19 310 PHE A CA 1
ATOM 2523 C C . PHE A 1 310 ? -12.945 -10.781 -13.352 1 98.19 310 PHE A C 1
ATOM 2525 O O . PHE A 1 310 ? -13.445 -10.383 -12.297 1 98.19 310 PHE A O 1
ATOM 2532 N N . ALA A 1 311 ? -12.008 -10.062 -13.977 1 97.56 311 ALA A N 1
ATOM 2533 C CA . ALA A 1 311 ? -11.375 -8.914 -13.336 1 97.56 311 ALA A CA 1
ATOM 2534 C C . ALA A 1 311 ? -12.109 -7.625 -13.68 1 97.56 311 ALA A C 1
ATOM 2536 O O . ALA A 1 311 ? -12.023 -6.637 -12.945 1 97.56 311 ALA A O 1
ATOM 2537 N N . VAL A 1 312 ? -12.828 -7.613 -14.805 1 97.19 312 VAL A N 1
ATOM 2538 C CA . VAL A 1 312 ? -13.391 -6.355 -15.266 1 97.19 312 VAL A CA 1
ATOM 2539 C C . VAL A 1 312 ? -14.883 -6.527 -15.547 1 97.19 312 VAL A C 1
ATOM 2541 O O . VAL A 1 312 ? -15.719 -5.895 -14.891 1 97.19 312 VAL A O 1
ATOM 2544 N N . THR A 1 313 ? -15.242 -7.488 -16.422 1 97.25 313 THR A N 1
ATOM 2545 C CA . THR A 1 313 ? -16.609 -7.617 -16.906 1 97.25 313 THR A CA 1
ATOM 2546 C C . THR A 1 313 ? -17.578 -7.91 -15.75 1 97.25 313 THR A C 1
ATOM 2548 O O . THR A 1 313 ? -18.562 -7.199 -15.562 1 97.25 313 THR A O 1
ATOM 2551 N N . MET A 1 314 ? -17.312 -8.938 -14.984 1 96.38 314 MET A N 1
ATOM 2552 C CA . MET A 1 314 ? -18.219 -9.344 -13.922 1 96.38 314 MET A CA 1
ATOM 2553 C C . MET A 1 314 ? -18.234 -8.32 -12.789 1 96.38 314 MET A C 1
ATOM 2555 O O . MET A 1 314 ? -19.297 -7.988 -12.266 1 96.38 314 MET A O 1
ATOM 2559 N N . PRO A 1 315 ? -17.062 -7.809 -12.414 1 94.25 315 PRO A N 1
ATOM 2560 C CA . PRO A 1 315 ? -17.094 -6.734 -11.414 1 94.25 315 PRO A CA 1
ATOM 2561 C C . PRO A 1 315 ? -17.922 -5.539 -11.859 1 94.25 315 PRO A C 1
ATOM 2563 O O . PRO A 1 315 ? -18.672 -4.973 -11.055 1 94.25 315 PRO A O 1
ATOM 2566 N N . GLU A 1 316 ? -17.828 -5.16 -13.094 1 92.06 316 GLU A N 1
ATOM 2567 C CA . GLU A 1 316 ? -18.656 -4.07 -13.609 1 92.06 316 GLU A CA 1
ATOM 2568 C C . GLU A 1 316 ? -20.141 -4.414 -13.547 1 92.06 316 GLU A C 1
ATOM 2570 O O . GLU A 1 316 ? -20.953 -3.586 -13.148 1 92.06 316 GLU A O 1
ATOM 2575 N N . GLN A 1 317 ? -20.469 -5.598 -13.906 1 92.5 317 GLN A N 1
ATOM 2576 C CA . GLN A 1 317 ? -21.859 -6.027 -14 1 92.5 317 GLN A CA 1
ATOM 2577 C C . GLN A 1 317 ? -22.484 -6.211 -12.617 1 92.5 317 GLN A C 1
ATOM 2579 O O . GLN A 1 317 ? -23.656 -5.891 -12.406 1 92.5 317 GLN A O 1
ATOM 2584 N N . THR A 1 318 ? -21.703 -6.734 -11.664 1 91 318 THR A N 1
ATOM 2585 C CA . THR A 1 318 ? -22.25 -7.109 -10.359 1 91 318 THR A CA 1
ATOM 2586 C C . THR A 1 318 ? -22.047 -5.984 -9.352 1 91 318 THR A C 1
ATOM 2588 O O . THR A 1 318 ? -22.672 -5.984 -8.289 1 91 318 THR A O 1
ATOM 2591 N N . GLY A 1 319 ? -21.125 -5.121 -9.641 1 87.31 319 GLY A N 1
ATOM 2592 C CA . GLY A 1 319 ? -20.75 -4.102 -8.672 1 87.31 319 GLY A CA 1
ATOM 2593 C C . GLY A 1 319 ? -19.828 -4.621 -7.59 1 87.31 319 GLY A C 1
ATOM 2594 O O . GLY A 1 319 ? -19.531 -3.91 -6.625 1 87.31 319 GLY A O 1
ATOM 2595 N N . ARG A 1 320 ? -19.422 -5.883 -7.707 1 92.5 320 ARG A N 1
ATOM 2596 C CA . ARG A 1 320 ? -18.484 -6.508 -6.785 1 92.5 320 ARG A CA 1
ATOM 2597 C C . ARG A 1 320 ? -17.062 -6.488 -7.355 1 92.5 320 ARG A C 1
ATOM 2599 O O . ARG A 1 320 ? -16.781 -7.141 -8.367 1 92.5 320 ARG A O 1
ATOM 2606 N N . HIS A 1 321 ? -16.141 -5.816 -6.73 1 93.69 3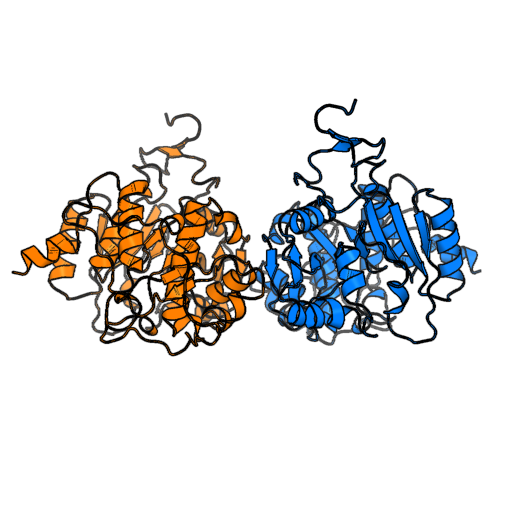21 HIS A N 1
ATOM 2607 C CA . HIS A 1 321 ? -14.844 -5.516 -7.324 1 93.69 321 HIS A CA 1
ATOM 2608 C C . HIS A 1 321 ? -13.883 -6.688 -7.176 1 93.69 321 HIS A C 1
ATOM 2610 O O . HIS A 1 321 ? -14.094 -7.566 -6.336 1 93.69 321 HIS A O 1
ATOM 2616 N N . ALA A 1 322 ? -12.906 -6.652 -8.07 1 96.62 322 ALA A N 1
ATOM 2617 C CA . ALA A 1 322 ? -11.719 -7.492 -7.945 1 96.62 322 ALA A CA 1
ATOM 2618 C C . ALA A 1 322 ? -10.617 -6.773 -7.168 1 96.62 322 ALA A C 1
ATOM 2620 O O . ALA A 1 322 ? -10.273 -5.633 -7.484 1 96.62 322 ALA A O 1
ATOM 2621 N N . VAL A 1 323 ? -10.078 -7.418 -6.148 1 97.88 323 VAL A N 1
ATOM 2622 C CA . VAL A 1 323 ? -9.086 -6.77 -5.297 1 97.88 323 VAL A CA 1
ATOM 2623 C C . VAL A 1 323 ? -7.898 -7.707 -5.078 1 97.88 323 VAL A C 1
ATOM 2625 O O . VAL A 1 323 ? -7.977 -8.898 -5.379 1 97.88 323 VAL A O 1
ATOM 2628 N N . ALA A 1 324 ? -6.789 -7.188 -4.625 1 98.69 324 ALA A N 1
ATOM 2629 C CA . ALA A 1 324 ? -5.652 -7.977 -4.156 1 98.69 324 ALA A CA 1
ATOM 2630 C C . ALA A 1 324 ? -5.527 -7.914 -2.637 1 98.69 324 ALA A C 1
ATOM 2632 O O . ALA A 1 324 ? -5.707 -6.848 -2.039 1 98.69 324 ALA A O 1
ATOM 2633 N N . ASP A 1 325 ? -5.359 -9.039 -2.051 1 98.56 325 ASP A N 1
ATOM 2634 C CA . ASP A 1 325 ? -4.996 -9.148 -0.642 1 98.56 325 ASP A CA 1
ATOM 2635 C C . ASP A 1 325 ? -3.486 -9.016 -0.452 1 98.56 325 ASP A C 1
ATOM 2637 O O . ASP A 1 325 ? -2.709 -9.727 -1.088 1 98.56 325 ASP A O 1
ATOM 2641 N N . GLY A 1 326 ? -3.049 -8.133 0.435 1 98.31 326 GLY A N 1
ATOM 2642 C CA . GLY A 1 326 ? -1.632 -7.848 0.592 1 98.31 326 GLY A CA 1
ATOM 2643 C C . GLY A 1 326 ? -0.993 -8.617 1.734 1 98.31 326 GLY A C 1
ATOM 2644 O O . GLY A 1 326 ? 0.137 -8.32 2.131 1 98.31 326 GLY A O 1
ATOM 2645 N N . GLY A 1 327 ? -1.638 -9.57 2.328 1 97.81 327 GLY A N 1
ATOM 2646 C CA . GLY A 1 327 ? -1.184 -10.234 3.541 1 97.81 327 GLY A CA 1
ATOM 2647 C C . GLY A 1 327 ? -0.128 -11.289 3.285 1 97.81 327 GLY A C 1
ATOM 2648 O O . GLY A 1 327 ? 0.509 -11.781 4.219 1 97.81 327 GLY A O 1
ATOM 2649 N N . GLY A 1 328 ? 0.126 -11.641 2.057 1 98.31 328 GLY A N 1
ATOM 2650 C CA . GLY A 1 328 ? 1.156 -12.57 1.611 1 98.31 328 GLY A CA 1
ATOM 2651 C C . GLY A 1 328 ? 1.521 -12.391 0.149 1 98.31 328 GLY A C 1
ATOM 2652 O O . GLY A 1 328 ? 0.725 -11.875 -0.637 1 98.31 328 GLY A O 1
ATOM 2653 N N . VAL A 1 329 ? 2.709 -12.852 -0.228 1 98.81 329 VAL A N 1
ATOM 2654 C CA . VAL A 1 329 ? 3.117 -12.68 -1.617 1 98.81 329 VAL A CA 1
ATOM 2655 C C . VAL A 1 329 ? 3.223 -14.047 -2.297 1 98.81 329 VAL A C 1
ATOM 2657 O O . VAL A 1 329 ? 3.504 -15.055 -1.644 1 98.81 329 VAL A O 1
ATOM 2660 N N . VAL A 1 330 ? 2.938 -14.07 -3.553 1 98.94 330 VAL A N 1
ATOM 2661 C CA . VAL A 1 330 ? 3.164 -15.188 -4.457 1 98.94 330 VAL A CA 1
ATOM 2662 C C . VAL A 1 330 ? 3.947 -14.719 -5.68 1 98.94 330 VAL A C 1
ATOM 2664 O O . VAL A 1 330 ? 3.871 -13.547 -6.062 1 98.94 330 VAL A O 1
ATOM 2667 N N . SER A 1 331 ? 4.746 -15.617 -6.211 1 98.94 331 SER A N 1
ATOM 2668 C CA . SER A 1 331 ? 5.539 -15.227 -7.367 1 98.94 331 SER A CA 1
ATOM 2669 C C . SER A 1 331 ? 5.07 -15.938 -8.633 1 98.94 331 SER A C 1
ATOM 2671 O O . SER A 1 331 ? 4.949 -17.172 -8.641 1 98.94 331 SER A O 1
ATOM 2673 N N . HIS A 1 332 ? 4.738 -15.211 -9.609 1 98.94 332 HIS A N 1
ATOM 2674 C CA . HIS A 1 332 ? 4.418 -15.688 -10.953 1 98.94 332 HIS A CA 1
ATOM 2675 C C . HIS A 1 332 ? 5.625 -15.578 -11.883 1 98.94 332 HIS A C 1
ATOM 2677 O O . HIS A 1 332 ? 6.207 -14.5 -12.031 1 98.94 332 HIS A O 1
ATOM 2683 N N . PHE A 1 333 ? 6.039 -16.625 -12.453 1 98.62 333 PHE A N 1
ATOM 2684 C CA . PHE A 1 333 ? 7.32 -16.703 -13.148 1 98.62 333 PHE A CA 1
ATOM 2685 C C . PHE A 1 333 ? 7.336 -15.789 -14.359 1 98.62 333 PHE A C 1
ATOM 2687 O O . PHE A 1 333 ? 8.117 -14.844 -14.422 1 98.62 333 PHE A O 1
ATOM 2694 N N . SER A 1 334 ? 6.387 -16.016 -15.305 1 97.88 334 SER A N 1
ATOM 2695 C CA . SER A 1 334 ? 6.496 -15.172 -16.5 1 97.88 334 SER A CA 1
ATOM 2696 C C . SER A 1 334 ? 5.184 -15.141 -17.266 1 97.88 334 SER A C 1
ATOM 2698 O O . SER A 1 334 ? 4.441 -16.125 -17.281 1 97.88 334 SER A O 1
ATOM 2700 N N . PHE A 1 335 ? 4.953 -14.055 -17.906 1 97.19 335 PHE A N 1
ATOM 2701 C CA . PHE A 1 335 ? 3.918 -13.953 -18.938 1 97.19 335 PHE A CA 1
ATOM 2702 C C . PHE A 1 335 ? 4.445 -14.422 -20.281 1 97.19 335 PHE A C 1
ATOM 2704 O O . PHE A 1 335 ? 5.656 -14.539 -20.469 1 97.19 335 PHE A O 1
ATOM 2711 N N . GLY A 1 336 ? 3.504 -14.766 -21.156 1 95.06 336 GLY A N 1
ATOM 2712 C CA . GLY A 1 336 ? 3.895 -15.172 -22.484 1 95.06 336 GLY A CA 1
ATOM 2713 C C . GLY A 1 336 ? 4.84 -14.195 -23.156 1 95.06 336 GLY A C 1
ATOM 2714 O O . GLY A 1 336 ? 5.805 -14.602 -23.812 1 95.06 336 GLY A O 1
ATOM 2715 N N . ALA A 1 337 ? 4.621 -12.922 -22.969 1 95 337 ALA A N 1
ATOM 2716 C CA . ALA A 1 337 ? 5.434 -11.867 -23.578 1 95 337 ALA A CA 1
ATOM 2717 C C . ALA A 1 337 ? 6.84 -11.859 -22.984 1 95 337 ALA A C 1
ATOM 2719 O O . ALA A 1 337 ? 7.777 -11.344 -23.609 1 95 337 ALA A O 1
ATOM 2720 N N . GLN A 1 338 ? 6.98 -12.438 -21.828 1 96.19 338 GLN A N 1
ATOM 2721 C CA . GLN A 1 338 ? 8.258 -12.461 -21.141 1 96.19 338 GLN A CA 1
ATOM 2722 C C . GLN A 1 338 ? 9.008 -13.766 -21.406 1 96.19 338 GLN A C 1
ATOM 2724 O O . GLN A 1 338 ? 10.195 -13.875 -21.109 1 96.19 338 GLN A O 1
ATOM 2729 N N . ALA A 1 339 ? 8.312 -14.734 -21.969 1 93.06 339 ALA A N 1
ATOM 2730 C CA . ALA A 1 339 ? 8.828 -16.094 -22.094 1 93.06 339 ALA A CA 1
ATOM 2731 C C . ALA A 1 339 ? 9.523 -16.297 -23.438 1 93.06 339 ALA A C 1
ATOM 2733 O O . ALA A 1 339 ? 9.234 -15.594 -24.406 1 93.06 339 ALA A O 1
ATOM 2734 N N . GLY A 1 340 ? 10.5 -17.234 -23.422 1 85.88 340 GLY A N 1
ATOM 2735 C CA . GLY A 1 340 ? 11.195 -17.594 -24.641 1 85.88 340 GLY A CA 1
ATOM 2736 C C . GLY A 1 340 ? 12.68 -17.828 -24.438 1 85.88 340 GLY A C 1
ATOM 2737 O O . GLY A 1 340 ? 13.266 -17.328 -23.469 1 85.88 340 GLY A O 1
ATOM 2738 N N . ASP A 1 341 ? 13.266 -18.5 -25.328 1 78.81 341 ASP A N 1
ATOM 2739 C CA . ASP A 1 341 ? 14.648 -18.953 -25.234 1 78.81 341 ASP A CA 1
ATOM 2740 C C . ASP A 1 341 ? 15.609 -17.766 -25.188 1 78.81 341 ASP A C 1
ATOM 2742 O O . ASP A 1 341 ? 16.781 -17.906 -24.812 1 78.81 341 ASP A O 1
ATOM 2746 N N . GLU A 1 342 ? 15.141 -16.688 -25.406 1 81.81 342 GLU A N 1
ATOM 2747 C CA . GLU A 1 342 ? 16.031 -15.523 -25.344 1 81.81 342 GLU A CA 1
ATOM 2748 C C . GLU A 1 342 ? 15.539 -14.516 -24.297 1 81.81 342 GLU A C 1
ATOM 2750 O O . GLU A 1 342 ? 15.836 -13.32 -24.406 1 81.81 342 GLU A O 1
ATOM 2755 N N . ARG A 1 343 ? 14.828 -15.047 -23.359 1 92.5 343 ARG A N 1
ATOM 2756 C CA . ARG A 1 343 ? 14.234 -14.117 -22.406 1 92.5 343 ARG A CA 1
ATOM 2757 C C . ARG A 1 343 ? 14.375 -14.633 -20.984 1 92.5 343 ARG A C 1
ATOM 2759 O O . ARG A 1 343 ? 15.492 -14.828 -20.5 1 92.5 343 ARG A O 1
ATOM 2766 N N . ILE A 1 344 ? 13.336 -14.742 -20.219 1 95.31 344 ILE A N 1
ATOM 2767 C CA . ILE A 1 344 ? 13.414 -14.984 -18.781 1 95.31 344 ILE A CA 1
ATOM 2768 C C . ILE A 1 344 ? 14 -16.359 -18.516 1 95.31 344 ILE A C 1
ATOM 2770 O O . ILE A 1 344 ? 14.648 -16.594 -17.5 1 95.31 344 ILE A O 1
ATOM 2774 N N . GLU A 1 345 ? 13.836 -17.281 -19.547 1 93.38 345 GLU A N 1
ATOM 2775 C CA . GLU A 1 345 ? 14.312 -18.656 -19.344 1 93.38 345 GLU A CA 1
ATOM 2776 C C . GLU A 1 345 ? 15.836 -18.734 -19.422 1 93.38 345 GLU A C 1
ATOM 2778 O O . GLU A 1 345 ? 16.422 -19.734 -19.016 1 93.38 345 GLU A O 1
ATOM 2783 N N . GLN A 1 346 ? 16.438 -17.734 -19.953 1 93.38 346 GLN A N 1
ATOM 2784 C CA . GLN A 1 346 ? 17.891 -17.703 -20.031 1 93.38 346 GLN A CA 1
ATOM 2785 C C . GLN A 1 346 ? 18.5 -17.219 -18.734 1 93.38 346 GLN A C 1
ATOM 2787 O O . GLN A 1 346 ? 19.734 -17.219 -18.578 1 93.38 346 GLN A O 1
ATOM 2792 N N . THR A 1 347 ? 17.766 -16.781 -17.781 1 96.06 347 THR A N 1
ATOM 2793 C CA . THR A 1 347 ? 18.25 -16.469 -16.438 1 96.06 347 THR A CA 1
ATOM 2794 C C . THR A 1 347 ? 18.297 -17.734 -15.578 1 96.06 347 THR A C 1
ATOM 2796 O O . THR A 1 347 ? 17.844 -18.797 -16 1 96.06 347 THR A O 1
ATOM 2799 N N . ASP A 1 348 ? 18.844 -17.609 -14.422 1 96.5 348 ASP A N 1
ATOM 2800 C CA . ASP A 1 348 ? 18.828 -18.75 -13.508 1 96.5 348 ASP A CA 1
ATOM 2801 C C . ASP A 1 348 ? 17.734 -18.594 -12.453 1 96.5 348 ASP A C 1
ATOM 2803 O O . ASP A 1 348 ? 17.812 -19.203 -11.391 1 96.5 348 ASP A O 1
ATOM 2807 N N . VAL A 1 349 ? 16.75 -17.734 -12.766 1 97.75 349 VAL A N 1
ATOM 2808 C CA . VAL A 1 349 ? 15.664 -17.422 -11.828 1 97.75 349 VAL A CA 1
ATOM 2809 C C . VAL A 1 349 ? 14.93 -18.703 -11.438 1 97.75 349 VAL A C 1
ATOM 2811 O O . VAL A 1 349 ? 14.742 -18.969 -10.25 1 97.75 349 VAL A O 1
ATOM 2814 N N . LEU A 1 350 ? 14.531 -19.469 -12.422 1 97.06 350 LEU A N 1
ATOM 2815 C CA . LEU A 1 350 ? 13.766 -20.672 -12.133 1 97.06 350 LEU A CA 1
ATOM 2816 C C . LEU A 1 350 ? 14.586 -21.656 -11.32 1 97.06 350 LEU A C 1
ATOM 2818 O O . LEU A 1 350 ? 14.055 -22.312 -10.414 1 97.06 350 LEU A O 1
ATOM 2822 N N . ASP A 1 351 ? 15.852 -21.75 -11.594 1 96.38 351 ASP A N 1
ATOM 2823 C CA . ASP A 1 351 ? 16.734 -22.625 -10.828 1 96.38 351 ASP A CA 1
ATOM 2824 C C . ASP A 1 351 ? 16.828 -22.188 -9.375 1 96.38 351 ASP A C 1
ATOM 2826 O O . ASP A 1 351 ? 16.906 -23.016 -8.469 1 96.38 351 ASP A O 1
ATOM 2830 N N . ARG A 1 352 ? 16.859 -20.953 -9.148 1 98.12 352 ARG A N 1
ATOM 2831 C CA . ARG A 1 352 ? 16.922 -20.422 -7.793 1 98.12 352 ARG A CA 1
ATOM 2832 C C . ARG A 1 352 ? 15.633 -20.719 -7.023 1 98.12 352 ARG A C 1
ATOM 2834 O O . ARG A 1 352 ? 15.68 -21.094 -5.848 1 98.12 352 ARG A O 1
ATOM 2841 N N . TYR A 1 353 ? 14.5 -20.594 -7.684 1 98.62 353 TYR A N 1
ATOM 2842 C CA . TYR A 1 353 ? 13.242 -20.969 -7.039 1 98.62 353 TYR A CA 1
ATOM 2843 C C . TYR A 1 353 ? 13.227 -22.453 -6.688 1 98.62 353 TYR A C 1
ATOM 2845 O O . TYR A 1 353 ? 12.727 -22.844 -5.629 1 98.62 353 TYR A O 1
ATOM 2853 N N . ARG A 1 354 ? 13.727 -23.266 -7.613 1 97.25 354 ARG A N 1
ATOM 2854 C CA . ARG A 1 354 ? 13.797 -24.703 -7.352 1 97.25 354 ARG A CA 1
ATOM 2855 C C . ARG A 1 354 ? 14.68 -25 -6.141 1 97.25 354 ARG A C 1
ATOM 2857 O O . ARG A 1 354 ? 14.297 -25.781 -5.27 1 97.25 354 ARG A O 1
ATOM 2864 N N . ALA A 1 355 ? 15.812 -24.375 -6.102 1 97.12 355 ALA A N 1
ATOM 2865 C CA . ALA A 1 355 ? 16.734 -24.562 -4.984 1 97.12 355 ALA A CA 1
ATOM 2866 C C . ALA A 1 355 ? 16.094 -24.125 -3.668 1 97.12 355 ALA A C 1
ATOM 2868 O O . ALA A 1 355 ? 16.219 -24.812 -2.652 1 97.12 355 ALA A O 1
ATOM 2869 N N . TYR A 1 356 ? 15.484 -23.016 -3.686 1 98.56 356 TYR A N 1
ATOM 2870 C CA . TYR A 1 356 ? 14.812 -22.547 -2.482 1 98.56 356 TYR A CA 1
ATOM 2871 C C . TYR A 1 356 ? 13.75 -23.547 -2.025 1 98.56 356 TYR A C 1
ATOM 2873 O O . TYR A 1 356 ? 13.656 -23.859 -0.835 1 98.56 356 TYR A O 1
ATOM 2881 N N . ALA A 1 357 ? 12.891 -23.984 -2.961 1 98.44 357 ALA A N 1
ATOM 2882 C CA . ALA A 1 357 ? 11.82 -24.922 -2.623 1 98.44 357 ALA A CA 1
ATOM 2883 C C . ALA A 1 357 ? 12.383 -26.219 -2.045 1 98.44 357 ALA A C 1
ATOM 2885 O O . ALA A 1 357 ? 11.852 -26.75 -1.063 1 98.44 357 ALA A O 1
ATOM 2886 N N . GLU A 1 358 ? 13.438 -26.703 -2.625 1 96.81 358 GLU A N 1
ATOM 2887 C CA . GLU A 1 358 ? 14.062 -27.922 -2.129 1 96.81 358 GLU A CA 1
ATOM 2888 C C . GLU A 1 358 ? 14.578 -27.734 -0.702 1 96.81 358 GLU A C 1
ATOM 2890 O O . GLU A 1 358 ? 14.445 -28.641 0.128 1 96.81 358 GLU A O 1
ATOM 2895 N N . GLU A 1 359 ? 15.086 -26.625 -0.503 1 97.12 359 GLU A N 1
ATOM 2896 C CA . GLU A 1 359 ? 15.703 -26.359 0.792 1 97.12 359 GLU A CA 1
ATOM 2897 C C . GLU A 1 359 ? 14.648 -26.094 1.862 1 97.12 359 GLU A C 1
ATOM 2899 O O . GLU A 1 359 ? 14.812 -26.484 3.016 1 97.12 359 GLU A O 1
ATOM 2904 N N . ASN A 1 360 ? 13.555 -25.438 1.48 1 98.12 360 ASN A N 1
ATOM 2905 C CA . ASN A 1 360 ? 12.734 -24.844 2.529 1 98.12 360 ASN A CA 1
ATOM 2906 C C . ASN A 1 360 ? 11.305 -25.359 2.488 1 98.12 360 ASN A C 1
ATOM 2908 O O . ASN A 1 360 ? 10.562 -25.234 3.463 1 98.12 360 ASN A O 1
ATOM 2912 N N . ILE A 1 361 ? 10.883 -25.953 1.361 1 98.44 361 ILE A N 1
ATOM 2913 C CA . ILE A 1 361 ? 9.453 -26.156 1.18 1 98.44 361 ILE A CA 1
ATOM 2914 C C . ILE A 1 361 ? 9.172 -27.656 1.005 1 98.44 361 ILE A C 1
ATOM 2916 O O . ILE A 1 361 ? 8.273 -28.203 1.653 1 98.44 361 ILE A O 1
ATOM 2920 N N . CYS A 1 362 ? 9.969 -28.312 0.153 1 97.69 362 CYS A N 1
ATOM 2921 C CA . CYS A 1 362 ? 9.711 -29.703 -0.212 1 97.69 362 CYS A CA 1
ATOM 2922 C C . CYS A 1 362 ? 9.984 -30.641 0.963 1 97.69 362 CYS A C 1
ATOM 2924 O O . CYS A 1 362 ? 10.961 -30.469 1.686 1 97.69 362 CYS A O 1
ATOM 2926 N N . LYS A 1 363 ? 9.133 -31.578 1.216 1 95.75 363 LYS A N 1
ATOM 2927 C CA . LYS A 1 363 ? 9.328 -32.562 2.26 1 95.75 363 LYS A CA 1
ATOM 2928 C C . LYS A 1 363 ? 10.164 -33.75 1.753 1 95.75 363 LYS A C 1
ATOM 2930 O O . LYS A 1 363 ? 10.68 -34.531 2.545 1 95.75 363 LYS A O 1
ATOM 2935 N N . GLY A 1 364 ? 10.328 -33.875 0.526 1 93.94 364 GLY A N 1
ATOM 2936 C CA . GLY A 1 364 ? 11.117 -34.875 -0.154 1 93.94 364 GLY A CA 1
ATOM 2937 C C . GLY A 1 364 ? 11.609 -34.438 -1.522 1 93.94 364 GLY A C 1
ATOM 2938 O O . GLY A 1 364 ? 11.438 -33.281 -1.903 1 93.94 364 GLY A O 1
ATOM 2939 N N . PRO A 1 365 ? 12.195 -35.375 -2.23 1 93.31 365 PRO A N 1
ATOM 2940 C CA . PRO A 1 365 ? 12.688 -35 -3.561 1 93.31 365 PRO A CA 1
ATOM 2941 C C . PRO A 1 365 ? 11.562 -34.594 -4.508 1 93.31 365 PRO A C 1
ATOM 2943 O O . PRO A 1 365 ? 10.469 -35.156 -4.465 1 93.31 365 PRO A O 1
ATOM 2946 N N . MET A 1 366 ? 11.852 -33.656 -5.344 1 95.5 366 MET A N 1
ATOM 2947 C CA . MET A 1 366 ? 10.875 -33.281 -6.363 1 95.5 366 MET A CA 1
ATOM 2948 C C . MET A 1 366 ? 10.648 -34.406 -7.355 1 95.5 366 MET A C 1
ATOM 2950 O O . MET A 1 366 ? 11.555 -35.188 -7.621 1 95.5 366 MET A O 1
ATOM 2954 N N . LEU A 1 367 ? 9.484 -34.375 -7.898 1 95.44 367 LEU A N 1
ATOM 2955 C CA . LEU A 1 367 ? 9.078 -35.438 -8.789 1 95.44 367 LEU A CA 1
ATOM 2956 C C . LEU A 1 367 ? 9.734 -35.281 -10.156 1 95.44 367 LEU A C 1
ATOM 2958 O O . LEU A 1 367 ? 9.688 -36.219 -10.977 1 95.44 367 LEU A O 1
ATOM 2962 N N . TRP A 1 368 ? 10.297 -34.062 -10.398 1 93.06 368 TRP A N 1
ATOM 2963 C CA . TRP A 1 368 ? 10.969 -33.781 -11.664 1 93.06 368 TRP A CA 1
ATOM 2964 C C . TRP A 1 368 ? 12.164 -32.875 -11.445 1 93.06 368 TRP A C 1
ATOM 2966 O O . TRP A 1 368 ? 12.141 -32 -10.562 1 93.06 368 TRP A O 1
ATOM 2976 N N . ASP A 1 369 ? 13.195 -33.156 -12.164 1 85.38 369 ASP A N 1
ATOM 2977 C CA . ASP A 1 369 ? 14.422 -32.375 -12.156 1 85.38 369 ASP A CA 1
ATOM 2978 C C . ASP A 1 369 ? 14.945 -32.156 -13.57 1 85.38 369 ASP A C 1
ATOM 2980 O O . ASP A 1 369 ? 14.953 -33.094 -14.375 1 85.38 369 ASP A O 1
ATOM 2984 N N . PRO A 1 370 ? 15.281 -30.938 -13.875 1 84.56 370 PRO A N 1
ATOM 2985 C CA . PRO A 1 370 ? 15.711 -30.672 -15.25 1 84.56 370 PRO A CA 1
ATOM 2986 C C . PRO A 1 370 ? 16.938 -31.484 -15.648 1 84.56 370 PRO A C 1
ATOM 2988 O O . PRO A 1 370 ? 17.125 -31.797 -16.828 1 84.56 370 PRO A O 1
ATOM 2991 N N . VAL A 1 371 ? 17.766 -31.781 -14.656 1 73.19 371 VAL A N 1
ATOM 2992 C CA . VAL A 1 371 ? 18.969 -32.562 -14.953 1 73.19 371 VAL A CA 1
ATOM 2993 C C . VAL A 1 371 ? 18.594 -34 -15.328 1 73.19 371 VAL A C 1
ATOM 2995 O O . VAL A 1 371 ? 19.141 -34.562 -16.281 1 73.19 371 VAL A O 1
ATOM 2998 N N . LEU A 1 372 ? 17.656 -34.531 -14.578 1 68.75 372 LEU A N 1
ATOM 2999 C CA . LEU A 1 372 ? 17.25 -35.906 -14.828 1 68.75 372 LEU A CA 1
ATOM 3000 C C . LEU A 1 372 ? 16.406 -36 -16.094 1 68.75 372 LEU A C 1
ATOM 3002 O O . LEU A 1 372 ? 16.391 -37.031 -16.75 1 68.75 372 LEU A O 1
ATOM 3006 N N . ASP A 1 373 ? 15.656 -35.031 -16.406 1 70.69 373 ASP A N 1
ATOM 3007 C CA . ASP A 1 373 ? 14.797 -34.969 -17.578 1 70.69 373 ASP A CA 1
ATOM 3008 C C . ASP A 1 373 ? 15.617 -35.125 -18.859 1 70.69 373 ASP A C 1
ATOM 3010 O O . ASP A 1 373 ? 15.195 -35.781 -19.812 1 70.69 373 ASP A O 1
ATOM 3014 N N . ASN A 1 374 ? 16.688 -34.469 -18.891 1 56.78 374 ASN A N 1
ATOM 3015 C CA . ASN A 1 374 ? 17.562 -34.531 -20.047 1 56.78 374 ASN A CA 1
ATOM 3016 C C . ASN A 1 374 ? 18.141 -35.906 -20.25 1 56.78 374 ASN A C 1
ATOM 3018 O O . ASN A 1 374 ? 18.453 -36.312 -21.375 1 56.78 374 ASN A O 1
ATOM 3022 N N . HIS A 1 375 ? 18.141 -36.625 -19.172 1 48 375 HIS A N 1
ATOM 3023 C CA . HIS A 1 375 ? 18.688 -37.969 -19.281 1 48 375 HIS A CA 1
ATOM 3024 C C . HIS A 1 375 ? 17.625 -38.938 -19.797 1 48 375 HIS A C 1
ATOM 3026 O O . HIS A 1 375 ? 17.938 -39.906 -20.5 1 48 375 HIS A O 1
ATOM 3032 N N . ASP A 1 376 ? 16.422 -38.781 -19.484 1 45.84 376 ASP A N 1
ATOM 3033 C CA . ASP A 1 376 ? 15.383 -39.719 -19.922 1 45.84 376 ASP A CA 1
ATOM 3034 C C . ASP A 1 376 ? 15.039 -39.5 -21.391 1 45.84 376 ASP A C 1
ATOM 3036 O O . ASP A 1 376 ? 14.406 -40.344 -22.016 1 45.84 376 ASP A O 1
ATOM 3040 N N . GLU A 1 377 ? 15.312 -38.344 -21.953 1 44.34 377 GLU A N 1
ATOM 3041 C CA . GLU A 1 377 ? 15.055 -38.125 -23.359 1 44.34 377 GLU A CA 1
ATOM 3042 C C . GLU A 1 377 ? 16.172 -38.656 -24.234 1 44.34 377 GLU A C 1
ATOM 3044 O O . GLU A 1 377 ? 16.062 -38.688 -25.469 1 44.34 377 GLU A O 1
ATOM 3049 N N . SER A 1 378 ? 17.344 -39 -23.703 1 34.53 378 SER A N 1
ATOM 3050 C CA . SER A 1 378 ? 18.328 -39.656 -24.547 1 34.53 378 SER A CA 1
ATOM 3051 C C . SER A 1 378 ? 18.078 -41.156 -24.641 1 34.53 378 SER A C 1
ATOM 3053 O O . SER A 1 378 ? 17.703 -41.812 -23.641 1 34.53 378 SER A O 1
ATOM 3055 N N . MET B 1 1 ? 16.031 7.316 37.281 1 76.19 1 MET B N 1
ATOM 3056 C CA . MET B 1 1 ? 15.961 6.168 36.406 1 76.19 1 MET B CA 1
ATOM 3057 C C . MET B 1 1 ? 14.602 6.098 35.719 1 76.19 1 MET B C 1
ATOM 3059 O O . MET B 1 1 ? 13.57 6.32 36.344 1 76.19 1 MET B O 1
ATOM 3063 N N . CYS B 1 2 ? 14.641 5.992 34.375 1 84.38 2 CYS B N 1
ATOM 3064 C CA . CYS B 1 2 ? 13.383 5.918 33.656 1 84.38 2 CYS B CA 1
ATOM 3065 C C . CYS B 1 2 ? 12.656 4.613 33.938 1 84.38 2 CYS B C 1
ATOM 3067 O O . CYS B 1 2 ? 13.289 3.574 34.156 1 84.38 2 CYS B O 1
ATOM 3069 N N . PRO B 1 3 ? 11.398 4.656 34.031 1 83 3 PRO B N 1
ATOM 3070 C CA . PRO B 1 3 ? 10.617 3.438 34.25 1 83 3 PRO B CA 1
ATOM 3071 C C . PRO B 1 3 ? 10.797 2.418 33.125 1 83 3 PRO B C 1
ATOM 3073 O O . PRO B 1 3 ? 11.25 2.77 32.031 1 83 3 PRO B O 1
ATOM 3076 N N . ARG B 1 4 ? 10.461 1.114 33.531 1 81.19 4 ARG B N 1
ATOM 3077 C CA . ARG B 1 4 ? 10.539 0.044 32.531 1 81.19 4 ARG B CA 1
ATOM 3078 C C . ARG B 1 4 ? 9.688 0.37 31.312 1 81.19 4 ARG B C 1
ATOM 3080 O O . ARG B 1 4 ? 8.562 0.858 31.453 1 81.19 4 ARG B O 1
ATOM 3087 N N . GLY B 1 5 ? 10.242 0.258 30.156 1 84.94 5 GLY B N 1
ATOM 3088 C CA . GLY B 1 5 ? 9.531 0.547 28.906 1 84.94 5 GLY B CA 1
ATOM 3089 C C . GLY B 1 5 ? 9.766 1.956 28.406 1 84.94 5 GLY B C 1
ATOM 3090 O O . GLY B 1 5 ? 9.133 2.389 27.438 1 84.94 5 GLY B O 1
ATOM 3091 N N . SER B 1 6 ? 10.523 2.695 29.203 1 86 6 SER B N 1
ATOM 3092 C CA . SER B 1 6 ? 10.859 4.059 28.797 1 86 6 SER B CA 1
ATOM 3093 C C . SER B 1 6 ? 12.367 4.266 28.766 1 86 6 SER B C 1
ATOM 3095 O O . SER B 1 6 ? 13.133 3.408 29.219 1 86 6 SER B O 1
ATOM 3097 N N . ARG B 1 7 ? 12.766 5.254 28.062 1 83.25 7 ARG B N 1
ATOM 3098 C CA . ARG B 1 7 ? 14.172 5.645 28.031 1 83.25 7 ARG B CA 1
ATOM 3099 C C . ARG B 1 7 ? 14.32 7.156 28.125 1 83.25 7 ARG B C 1
ATOM 3101 O O . ARG B 1 7 ? 13.391 7.902 27.812 1 83.25 7 ARG B O 1
ATOM 3108 N N . ARG B 1 8 ? 15.453 7.441 28.547 1 82.25 8 ARG B N 1
ATOM 3109 C CA . ARG B 1 8 ? 15.734 8.867 28.625 1 82.25 8 ARG B CA 1
ATOM 3110 C C . ARG B 1 8 ? 15.781 9.5 27.25 1 82.25 8 ARG B C 1
ATOM 3112 O O . ARG B 1 8 ? 16.344 8.914 26.312 1 82.25 8 ARG B O 1
ATOM 3119 N N . HIS B 1 9 ? 15.062 10.617 27.203 1 81.06 9 HIS B N 1
ATOM 3120 C CA . HIS B 1 9 ? 15.055 11.32 25.922 1 81.06 9 HIS B CA 1
ATOM 3121 C C . HIS B 1 9 ? 16.344 12.117 25.719 1 81.06 9 HIS B C 1
ATOM 3123 O O . HIS B 1 9 ? 16.469 13.234 26.219 1 81.06 9 HIS B O 1
ATOM 3129 N N . GLY B 1 10 ? 17.156 11.594 24.891 1 71.44 10 GLY B N 1
ATOM 3130 C CA . GLY B 1 10 ? 18.438 12.273 24.719 1 71.44 10 GLY B CA 1
ATOM 3131 C C . GLY B 1 10 ? 19.109 12.641 26.031 1 71.44 10 GLY B C 1
ATOM 3132 O O . GLY B 1 10 ? 19.281 11.789 26.906 1 71.44 10 GLY B O 1
ATOM 3133 N N . ASN B 1 11 ? 19.453 13.961 26.141 1 70.69 11 ASN B N 1
ATOM 3134 C CA . ASN B 1 11 ? 20.109 14.453 27.344 1 70.69 11 ASN B CA 1
ATOM 3135 C C . ASN B 1 11 ? 19.125 15.109 28.297 1 70.69 11 ASN B C 1
ATOM 3137 O O . ASN B 1 11 ? 19.516 15.781 29.25 1 70.69 11 ASN B O 1
ATOM 3141 N N . SER B 1 12 ? 17.906 14.852 27.984 1 76.44 12 SER B N 1
ATOM 3142 C CA . SER B 1 12 ? 16.891 15.5 28.797 1 76.44 12 SER B CA 1
ATOM 3143 C C . SER B 1 12 ? 16.594 14.68 30.047 1 76.44 12 SER B C 1
ATOM 3145 O O . SER B 1 12 ? 17.156 13.602 30.25 1 76.44 12 SER B O 1
ATOM 3147 N N . THR B 1 13 ? 15.82 15.273 30.859 1 77.62 13 THR B N 1
ATOM 3148 C CA . THR B 1 13 ? 15.414 14.602 32.062 1 77.62 13 THR B CA 1
ATOM 3149 C C . THR B 1 13 ? 14.117 13.82 31.859 1 77.62 13 THR B C 1
ATOM 3151 O O . THR B 1 13 ? 13.648 13.117 32.75 1 77.62 13 THR B O 1
ATOM 3154 N N . TYR B 1 14 ? 13.68 13.93 30.594 1 82.88 14 TYR B N 1
ATOM 3155 C CA . TYR B 1 14 ? 12.398 13.273 30.344 1 82.88 14 TYR B CA 1
ATOM 3156 C C . TYR B 1 14 ? 12.602 11.82 29.922 1 82.88 14 TYR B C 1
ATOM 3158 O O . TYR B 1 14 ? 13.617 11.484 29.312 1 82.88 14 TYR B O 1
ATOM 3166 N N . CYS B 1 15 ? 11.641 11.055 30.406 1 89 15 CYS B N 1
ATOM 3167 C CA . CYS B 1 15 ? 11.57 9.672 29.938 1 89 15 CYS B CA 1
ATOM 3168 C C . CYS B 1 15 ? 10.461 9.5 28.906 1 89 15 CYS B C 1
ATOM 3170 O O . CYS B 1 15 ? 9.352 9.992 29.094 1 89 15 CYS B O 1
ATOM 3172 N N . VAL B 1 16 ? 10.867 8.875 27.828 1 91.31 16 VAL B N 1
ATOM 3173 C CA . VAL B 1 16 ? 9.914 8.641 26.734 1 91.31 16 VAL B CA 1
ATOM 3174 C C . VAL B 1 16 ? 9.703 7.137 26.562 1 91.31 16 VAL B C 1
ATOM 3176 O O . VAL B 1 16 ? 10.656 6.355 26.609 1 91.31 16 VAL B O 1
ATOM 3179 N N . PRO B 1 17 ? 8.461 6.773 26.359 1 93.31 17 PRO B N 1
ATOM 3180 C CA . PRO B 1 17 ? 8.227 5.348 26.109 1 93.31 17 PRO B CA 1
ATOM 3181 C C . PRO B 1 17 ? 9.023 4.832 24.906 1 93.31 17 PRO B C 1
ATOM 3183 O O . PRO B 1 17 ? 9.156 5.531 23.906 1 93.31 17 PRO B O 1
ATOM 3186 N N . ARG B 1 18 ? 9.492 3.559 24.984 1 92.5 18 ARG B N 1
ATOM 3187 C CA . ARG B 1 18 ? 10.234 2.943 23.891 1 92.5 18 ARG B CA 1
ATOM 3188 C C . ARG B 1 18 ? 9.312 2.67 22.703 1 92.5 18 ARG B C 1
ATOM 3190 O O . ARG B 1 18 ? 9.758 2.652 21.547 1 92.5 18 ARG B O 1
ATOM 3197 N N . GLU B 1 19 ? 8.102 2.461 23.094 1 96.06 19 GLU B N 1
ATOM 3198 C CA . GLU B 1 19 ? 7.078 2.197 22.078 1 96.06 19 GLU B CA 1
ATOM 3199 C C . GLU B 1 19 ? 5.93 3.195 22.188 1 96.06 19 GLU B C 1
ATOM 3201 O O . GLU B 1 19 ? 5.395 3.426 23.266 1 96.06 19 GLU B O 1
ATOM 3206 N N . ILE B 1 20 ? 5.652 3.846 21.125 1 96.19 20 ILE B N 1
ATOM 3207 C CA . ILE B 1 20 ? 4.547 4.793 21.047 1 96.19 20 ILE B CA 1
ATOM 3208 C C . ILE B 1 20 ? 3.631 4.422 19.891 1 96.19 20 ILE B C 1
ATOM 3210 O O . ILE B 1 20 ? 4.078 4.328 18.734 1 96.19 20 ILE B O 1
ATOM 3214 N N . GLY B 1 21 ? 2.311 4.273 20.141 1 94.81 21 GLY B N 1
ATOM 3215 C CA . GLY B 1 21 ? 1.376 3.893 19.094 1 94.81 21 GLY B CA 1
ATOM 3216 C C . GLY B 1 21 ? 1.743 2.588 18.406 1 94.81 21 GLY B C 1
ATOM 3217 O O . GLY B 1 21 ? 1.563 2.443 17.188 1 94.81 21 GLY B O 1
ATOM 3218 N N . GLY B 1 22 ? 2.465 1.696 19.062 1 94.56 22 GLY B N 1
ATOM 3219 C CA . GLY B 1 22 ? 2.863 0.411 18.5 1 94.56 22 GLY B CA 1
ATOM 3220 C C . GLY B 1 22 ? 4.172 0.469 17.734 1 94.56 22 GLY B C 1
ATOM 3221 O O . GLY B 1 22 ? 4.582 -0.52 17.125 1 94.56 22 GLY B O 1
ATOM 3222 N N . VAL B 1 23 ? 4.801 1.619 17.781 1 96.44 23 VAL B N 1
ATOM 3223 C CA . VAL B 1 23 ? 6.043 1.81 17.031 1 96.44 23 VAL B CA 1
ATOM 3224 C C . VAL B 1 23 ? 7.223 1.83 18 1 96.44 23 VAL B C 1
ATOM 3226 O O . VAL B 1 23 ? 7.277 2.666 18.906 1 96.44 23 VAL B O 1
ATOM 3229 N N . ARG B 1 24 ? 8.117 0.88 17.906 1 95.88 24 ARG B N 1
ATOM 3230 C CA . ARG B 1 24 ? 9.43 1.037 18.531 1 95.88 24 ARG B CA 1
ATOM 3231 C C . ARG B 1 24 ? 10.273 2.062 17.781 1 95.88 24 ARG B C 1
ATOM 3233 O O . ARG B 1 24 ? 10.844 1.758 16.734 1 95.88 24 ARG B O 1
ATOM 3240 N N . TRP B 1 25 ? 10.289 3.24 18.328 1 94.75 25 TRP B N 1
ATOM 3241 C CA . TRP B 1 25 ? 10.836 4.348 17.562 1 94.75 25 TRP B CA 1
ATOM 3242 C C . TRP B 1 25 ? 12.328 4.52 17.828 1 94.75 25 TRP B C 1
ATOM 3244 O O . TRP B 1 25 ? 12.844 4.016 18.812 1 94.75 25 TRP B O 1
ATOM 3254 N N . LYS B 1 26 ? 13 5.145 16.844 1 94.31 26 LYS B N 1
ATOM 3255 C CA . LYS B 1 26 ? 14.43 5.426 16.875 1 94.31 26 LYS B CA 1
ATOM 3256 C C . LYS B 1 26 ? 14.719 6.871 16.469 1 94.31 26 LYS B C 1
ATOM 3258 O O . LYS B 1 26 ? 14.18 7.359 15.469 1 94.31 26 LYS B O 1
ATOM 3263 N N . ARG B 1 27 ? 15.531 7.508 17.25 1 92.5 27 ARG B N 1
ATOM 3264 C CA . ARG B 1 27 ? 16.016 8.836 16.891 1 92.5 27 ARG B CA 1
ATOM 3265 C C . ARG B 1 27 ? 17.203 8.75 15.945 1 92.5 27 ARG B C 1
ATOM 3267 O O . ARG B 1 27 ? 18.094 7.91 16.125 1 92.5 27 ARG B O 1
ATOM 3274 N N . PRO B 1 28 ? 17.141 9.562 14.906 1 92.69 28 PRO B N 1
ATOM 3275 C CA . PRO B 1 28 ? 18.359 9.578 14.094 1 92.69 28 PRO B CA 1
ATOM 3276 C C . PRO B 1 28 ? 19.609 9.914 14.906 1 92.69 28 PRO B C 1
ATOM 3278 O O . PRO B 1 28 ? 19.562 10.789 15.781 1 92.69 28 PRO B O 1
ATOM 3281 N N . SER B 1 29 ? 20.719 9.289 14.555 1 91.12 29 SER B N 1
ATOM 3282 C CA . SER B 1 29 ? 21.953 9.43 15.336 1 91.12 29 SER B CA 1
ATOM 3283 C C . SER B 1 29 ? 22.516 10.836 15.219 1 91.12 29 SER B C 1
ATOM 3285 O O . SER B 1 29 ? 23.188 11.32 16.141 1 91.12 29 SER B O 1
ATOM 3287 N N . ASP B 1 30 ? 22.188 11.453 14.188 1 92.44 30 ASP B N 1
ATOM 3288 C CA . ASP B 1 30 ? 22.766 12.773 13.945 1 92.44 30 ASP B CA 1
ATOM 3289 C C . ASP B 1 30 ? 21.812 13.883 14.383 1 92.44 30 ASP B C 1
ATOM 3291 O O . ASP B 1 30 ? 22.094 15.07 14.18 1 92.44 30 ASP B O 1
ATOM 3295 N N . ALA B 1 31 ? 20.734 13.547 15.008 1 95.56 31 ALA B N 1
ATOM 3296 C CA . ALA B 1 31 ? 19.797 14.547 15.5 1 95.56 31 ALA B CA 1
ATOM 3297 C C . ALA B 1 31 ? 19.938 14.742 17.016 1 95.56 31 ALA B C 1
ATOM 3299 O O . ALA B 1 31 ? 19.703 13.82 17.781 1 95.56 31 ALA B O 1
ATOM 3300 N N . THR B 1 32 ? 20.266 15.906 17.422 1 95.62 32 THR B N 1
ATOM 3301 C CA . THR B 1 32 ? 20.359 16.219 18.844 1 95.62 32 THR B CA 1
ATOM 3302 C C . THR B 1 32 ? 18.969 16.547 19.406 1 95.62 32 THR B C 1
ATOM 3304 O O . THR B 1 32 ? 18.719 16.344 20.594 1 95.62 32 THR B O 1
ATOM 3307 N N . LYS B 1 33 ? 18.125 17.094 18.5 1 95.94 33 LYS B N 1
ATOM 3308 C CA . LYS B 1 33 ? 16.75 17.438 18.859 1 95.94 33 LYS B CA 1
ATOM 3309 C C . LYS B 1 33 ? 15.789 17.078 17.734 1 95.94 33 LYS B C 1
ATOM 3311 O O . LYS B 1 33 ? 16.188 16.969 16.578 1 95.94 33 LYS B O 1
ATOM 3316 N N . ILE B 1 34 ? 14.578 16.828 18.109 1 97.69 34 ILE B N 1
ATOM 3317 C CA . ILE B 1 34 ? 13.453 16.75 17.188 1 97.69 34 ILE B CA 1
ATOM 3318 C C . ILE B 1 34 ? 12.469 17.875 17.469 1 97.69 34 ILE B C 1
ATOM 33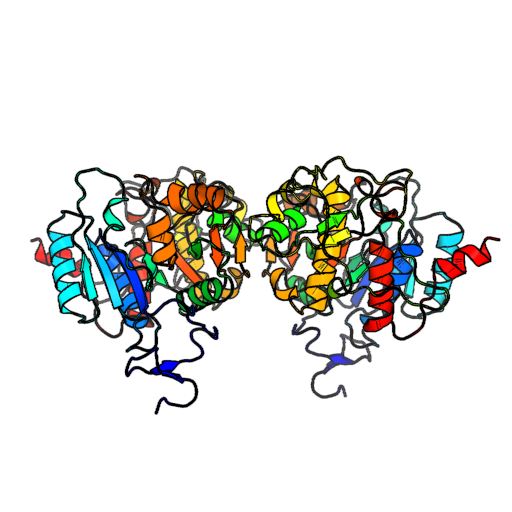20 O O . ILE B 1 34 ? 11.891 17.938 18.562 1 97.69 34 ILE B O 1
ATOM 3324 N N . MET B 1 35 ? 12.297 18.766 16.562 1 98.69 35 MET B N 1
ATOM 3325 C CA . MET B 1 35 ? 11.461 19.953 16.766 1 98.69 35 MET B CA 1
ATOM 3326 C C . MET B 1 35 ? 10.281 19.953 15.789 1 98.69 35 MET B C 1
ATOM 3328 O O . MET B 1 35 ? 10.438 19.594 14.625 1 98.69 35 MET B O 1
ATOM 3332 N N . GLY B 1 36 ? 9.062 20.234 16.297 1 98.88 36 GLY B N 1
ATOM 3333 C CA . GLY B 1 36 ? 7.996 20.594 15.383 1 98.88 36 GLY B CA 1
ATOM 3334 C C . GLY B 1 36 ? 8.203 21.953 14.734 1 98.88 36 GLY B C 1
ATOM 3335 O O . GLY B 1 36 ? 8.641 22.891 15.398 1 98.88 36 GLY B O 1
ATOM 3336 N N . LEU B 1 37 ? 8 22.047 13.469 1 98.88 37 LEU B N 1
ATOM 3337 C CA . LEU B 1 37 ? 8.094 23.297 12.719 1 98.88 37 LEU B CA 1
ATOM 3338 C C . LEU B 1 37 ? 6.766 23.609 12.039 1 98.88 37 LEU B C 1
ATOM 3340 O O . LEU B 1 37 ? 6.469 23.078 10.961 1 98.88 37 LEU B O 1
ATOM 3344 N N . ILE B 1 38 ? 5.98 24.531 12.641 1 98.88 38 ILE B N 1
ATOM 3345 C CA . ILE B 1 38 ? 4.609 24.797 12.219 1 98.88 38 ILE B CA 1
ATOM 3346 C C . ILE B 1 38 ? 4.566 26.031 11.336 1 98.88 38 ILE B C 1
ATOM 3348 O O . ILE B 1 38 ? 4.988 27.125 11.758 1 98.88 38 ILE B O 1
ATOM 3352 N N . PHE B 1 39 ? 4.066 25.906 10.188 1 98.25 39 PHE B N 1
ATOM 3353 C CA . PHE B 1 39 ? 3.811 27.047 9.328 1 98.25 39 PHE B CA 1
ATOM 3354 C C . PHE B 1 39 ? 2.52 27.75 9.727 1 98.25 39 PHE B C 1
ATOM 3356 O O . PHE B 1 39 ? 1.478 27.547 9.102 1 98.25 39 PHE B O 1
ATOM 3363 N N . TYR B 1 40 ? 2.588 28.625 10.719 1 98.25 40 TYR B N 1
ATOM 3364 C CA . TYR B 1 40 ? 1.438 29.156 11.438 1 98.25 40 TYR B CA 1
ATOM 3365 C C . TYR B 1 40 ? 0.698 30.188 10.594 1 98.25 40 TYR B C 1
ATOM 3367 O O . TYR B 1 40 ? 1.309 31.125 10.062 1 98.25 40 TYR B O 1
ATOM 3375 N N . GLY B 1 41 ? -0.625 30 10.562 1 95.31 41 GLY B N 1
ATOM 3376 C CA . GLY B 1 41 ? -1.447 30.938 9.82 1 95.31 41 GLY B CA 1
ATOM 3377 C C . GLY B 1 41 ? -2.818 31.141 10.438 1 95.31 41 GLY B C 1
ATOM 3378 O O . GLY B 1 41 ? -3.225 32.281 10.695 1 95.31 41 GLY B O 1
ATOM 3379 N N . ARG B 1 42 ? -3.584 30.094 10.797 1 95 42 ARG B N 1
ATOM 3380 C CA . ARG B 1 42 ? -5.004 30.188 11.125 1 95 42 ARG B CA 1
ATOM 3381 C C . ARG B 1 42 ? -5.289 29.641 12.516 1 95 42 ARG B C 1
ATOM 3383 O O . ARG B 1 42 ? -5.066 28.453 12.766 1 95 42 ARG B O 1
ATOM 3390 N N . ARG B 1 43 ? -5.879 30.406 13.375 1 97 43 ARG B N 1
ATOM 3391 C CA . ARG B 1 43 ? -6.199 29.984 14.734 1 97 43 ARG B CA 1
ATOM 3392 C C . ARG B 1 43 ? -7.234 28.859 14.734 1 97 43 ARG B C 1
ATOM 3394 O O . ARG B 1 43 ? -7.211 27.984 15.602 1 97 43 ARG B O 1
ATOM 3401 N N . SER B 1 44 ? -8.156 28.812 13.742 1 95.5 44 SER B N 1
ATOM 3402 C CA . SER B 1 44 ? -9.25 27.859 13.719 1 95.5 44 SER B CA 1
ATOM 3403 C C . SER B 1 44 ? -8.727 26.422 13.656 1 95.5 44 SER B C 1
ATOM 3405 O O . SER B 1 44 ? -9.266 25.531 14.312 1 95.5 44 SER B O 1
ATOM 3407 N N . THR B 1 45 ? -7.652 26.172 12.891 1 97.75 45 THR B N 1
ATOM 3408 C CA . THR B 1 45 ? -7.102 24.828 12.75 1 97.75 45 THR B CA 1
ATOM 3409 C C . THR B 1 45 ? -5.984 24.594 13.766 1 97.75 45 THR B C 1
ATOM 3411 O O . THR B 1 45 ? -5.875 23.5 14.336 1 97.75 45 THR B O 1
ATOM 3414 N N . VAL B 1 46 ? -5.199 25.625 14.094 1 98.62 46 VAL B N 1
ATOM 3415 C CA . VAL B 1 46 ? -4.074 25.438 15.008 1 98.62 46 VAL B CA 1
ATOM 3416 C C . VAL B 1 46 ? -4.59 25.203 16.422 1 98.62 46 VAL B C 1
ATOM 3418 O O . VAL B 1 46 ? -3.934 24.531 17.219 1 98.62 46 VAL B O 1
ATOM 3421 N N . SER B 1 47 ? -5.793 25.75 16.766 1 98.12 47 SER B N 1
ATOM 3422 C CA . SER B 1 47 ? -6.363 25.484 18.078 1 98.12 47 SER B CA 1
ATOM 3423 C C . SER B 1 47 ? -6.59 23.984 18.266 1 98.12 47 SER B C 1
ATOM 3425 O O . SER B 1 47 ? -6.504 23.484 19.391 1 98.12 47 SER B O 1
ATOM 3427 N N . ILE B 1 48 ? -6.883 23.25 17.203 1 98.5 48 ILE B N 1
ATOM 3428 C CA . ILE B 1 48 ? -7 21.797 17.25 1 98.5 48 ILE B CA 1
ATOM 3429 C C . ILE B 1 48 ? -5.609 21.172 17.297 1 98.5 48 ILE B C 1
ATOM 3431 O O . ILE B 1 48 ? -5.336 20.312 18.141 1 98.5 48 ILE B O 1
ATOM 3435 N N . LEU B 1 49 ? -4.715 21.625 16.406 1 98.88 49 LEU B N 1
ATOM 3436 C CA . LEU B 1 49 ? -3.355 21.109 16.297 1 98.88 49 LEU B CA 1
ATOM 3437 C C . LEU B 1 49 ? -2.611 21.219 17.625 1 98.88 49 LEU B C 1
ATOM 3439 O O . LEU B 1 49 ? -1.8 20.359 17.969 1 98.88 49 LEU B O 1
ATOM 3443 N N . ASP B 1 50 ? -2.926 22.266 18.375 1 98.75 50 ASP B N 1
ATOM 3444 C CA . ASP B 1 50 ? -2.275 22.516 19.656 1 98.75 50 ASP B CA 1
ATOM 3445 C C . ASP B 1 50 ? -2.393 21.312 20.578 1 98.75 50 ASP B C 1
ATOM 3447 O O . ASP B 1 50 ? -1.428 20.953 21.25 1 98.75 50 ASP B O 1
ATOM 3451 N N . CYS B 1 51 ? -3.525 20.688 20.641 1 98.69 51 CYS B N 1
ATOM 3452 C CA . CYS B 1 51 ? -3.721 19.5 21.469 1 98.69 51 CYS B CA 1
ATOM 3453 C C . CYS B 1 51 ? -2.77 18.391 21.078 1 98.69 51 CYS B C 1
ATOM 3455 O O . CYS B 1 51 ? -2.193 17.719 21.938 1 98.69 51 CYS B O 1
ATOM 3457 N N . TYR B 1 52 ? -2.562 18.203 19.812 1 98.88 52 TYR B N 1
ATOM 3458 C CA . TYR B 1 52 ? -1.684 17.156 19.312 1 98.88 52 TYR B CA 1
ATOM 3459 C C . TYR B 1 52 ? -0.221 17.5 19.578 1 98.88 52 TYR B C 1
ATOM 3461 O O . TYR B 1 52 ? 0.587 16.625 19.875 1 98.88 52 TYR B O 1
ATOM 3469 N N . LEU B 1 53 ? 0.107 18.781 19.359 1 98.88 53 LEU B N 1
ATOM 3470 C CA . LEU B 1 53 ? 1.48 19.203 19.625 1 98.88 53 LEU B CA 1
ATOM 3471 C C . LEU B 1 53 ? 1.858 18.953 21.078 1 98.88 53 LEU B C 1
ATOM 3473 O O . LEU B 1 53 ? 2.904 18.359 21.359 1 98.88 53 LEU B O 1
ATOM 3477 N N . LYS B 1 54 ? 1.01 19.328 21.969 1 98.56 54 LYS B N 1
ATOM 3478 C CA . LYS B 1 54 ? 1.277 19.109 23.391 1 98.56 54 LYS B CA 1
ATOM 3479 C C . LYS B 1 54 ? 1.375 17.625 23.734 1 98.56 54 LYS B C 1
ATOM 3481 O O . LYS B 1 54 ? 2.262 17.219 24.484 1 98.56 54 LYS B O 1
ATOM 3486 N N . ARG B 1 55 ? 0.545 16.859 23.141 1 97.75 55 ARG B N 1
ATOM 3487 C CA . ARG B 1 55 ? 0.573 15.422 23.375 1 97.75 55 ARG B CA 1
ATOM 3488 C C . ARG B 1 55 ? 1.893 14.82 22.906 1 97.75 55 ARG B C 1
ATOM 3490 O O . ARG B 1 55 ? 2.396 13.867 23.5 1 97.75 55 ARG B O 1
ATOM 3497 N N . ASN B 1 56 ? 2.492 15.359 21.906 1 98.31 56 ASN B N 1
ATOM 3498 C CA . ASN B 1 56 ? 3.656 14.742 21.281 1 98.31 56 ASN B CA 1
ATOM 3499 C C . ASN B 1 56 ? 4.957 15.336 21.812 1 98.31 56 ASN B C 1
ATOM 3501 O O . ASN B 1 56 ? 6.043 14.977 21.359 1 98.31 56 ASN B O 1
ATOM 3505 N N . LEU B 1 57 ? 4.859 16.25 22.781 1 97.88 57 LEU B N 1
ATOM 3506 C CA . LEU B 1 57 ? 6.059 16.719 23.469 1 97.88 57 LEU B CA 1
ATOM 3507 C C . LEU B 1 57 ? 6.672 15.602 24.312 1 97.88 57 LEU B C 1
ATOM 3509 O O . LEU B 1 57 ? 5.953 14.82 24.938 1 97.88 57 LEU B O 1
ATOM 3513 N N . ALA B 1 58 ? 7.965 15.609 24.359 1 95.88 58 ALA B N 1
ATOM 3514 C CA . ALA B 1 58 ? 8.695 14.578 25.109 1 95.88 58 ALA B CA 1
ATOM 3515 C C . ALA B 1 58 ? 8.266 14.547 26.562 1 95.88 58 ALA B C 1
ATOM 3517 O O . ALA B 1 58 ? 8.102 13.477 27.156 1 95.88 58 ALA B O 1
ATOM 3518 N N . LYS B 1 59 ? 8.055 15.641 27.172 1 93.75 59 LYS B N 1
ATOM 3519 C CA . LYS B 1 59 ? 7.672 15.719 28.578 1 93.75 59 LYS B CA 1
ATOM 3520 C C . LYS B 1 59 ? 6.312 15.078 28.828 1 93.75 59 LYS B C 1
ATOM 3522 O O . LYS B 1 59 ? 5.969 14.734 29.953 1 93.75 59 LYS B O 1
ATOM 3527 N N . ASN B 1 60 ? 5.547 14.945 27.719 1 95.44 60 ASN B N 1
ATOM 3528 C CA . ASN B 1 60 ? 4.215 14.359 27.828 1 95.44 60 ASN B CA 1
ATOM 3529 C C . ASN B 1 60 ? 4.176 12.953 27.234 1 95.44 60 ASN B C 1
ATOM 3531 O O . ASN B 1 60 ? 3.098 12.422 26.969 1 95.44 60 ASN B O 1
ATOM 3535 N N . GLY B 1 61 ? 5.324 12.398 26.953 1 94.19 61 GLY B N 1
ATOM 3536 C CA . GLY B 1 61 ? 5.383 11.023 26.484 1 94.19 61 GLY B CA 1
ATOM 3537 C C . GLY B 1 61 ? 5.523 10.914 24.969 1 94.19 61 GLY B C 1
ATOM 3538 O O . GLY B 1 61 ? 5.477 9.82 24.422 1 94.19 61 GLY B O 1
ATOM 3539 N N . GLY B 1 62 ? 5.594 12.078 24.266 1 96.88 62 GLY B N 1
ATOM 3540 C CA . GLY B 1 62 ? 5.914 12.094 22.859 1 96.88 62 GLY B CA 1
ATOM 3541 C C . GLY B 1 62 ? 7.402 12.227 22.578 1 96.88 62 GLY B C 1
ATOM 3542 O O . GLY B 1 62 ? 8.227 11.914 23.438 1 96.88 62 GLY B O 1
ATOM 3543 N N . ILE B 1 63 ? 7.754 12.672 21.391 1 96.12 63 ILE B N 1
ATOM 3544 C CA . ILE B 1 63 ? 9.18 12.633 21.094 1 96.12 63 ILE B CA 1
ATOM 3545 C C . ILE B 1 63 ? 9.656 14.008 20.641 1 96.12 63 ILE B C 1
ATOM 3547 O O . ILE B 1 63 ? 10.844 14.211 20.391 1 96.12 63 ILE B O 1
ATOM 3551 N N . LEU B 1 64 ? 8.766 15 20.578 1 97.81 64 LEU B N 1
ATOM 3552 C CA . LEU B 1 64 ? 9.18 16.359 20.234 1 97.81 64 LEU B CA 1
ATOM 3553 C C . LEU B 1 64 ? 9.852 17.047 21.406 1 97.81 64 LEU B C 1
ATOM 3555 O O . LEU B 1 64 ? 9.297 17.078 22.516 1 97.81 64 LEU B O 1
ATOM 3559 N N . ASP B 1 65 ? 10.977 17.625 21.156 1 97.12 65 ASP B N 1
ATOM 3560 C CA . ASP B 1 65 ? 11.664 18.406 22.188 1 97.12 65 ASP B CA 1
ATOM 3561 C C . ASP B 1 65 ? 11.039 19.781 22.344 1 97.12 65 ASP B C 1
ATOM 3563 O O . ASP B 1 65 ? 11.164 20.422 23.391 1 97.12 65 ASP B O 1
ATOM 3567 N N . GLY B 1 66 ? 10.453 20.25 21.344 1 98.06 66 GLY B N 1
ATOM 3568 C CA . GLY B 1 66 ? 9.781 21.531 21.297 1 98.06 66 GLY B CA 1
ATOM 3569 C C . GLY B 1 66 ? 9.086 21.797 19.984 1 98.06 66 GLY B C 1
ATOM 3570 O O . GLY B 1 66 ? 9.086 20.953 19.094 1 98.06 66 GLY B O 1
ATOM 3571 N N . VAL B 1 67 ? 8.406 22.938 19.922 1 98.88 67 VAL B N 1
ATOM 3572 C CA . VAL B 1 67 ? 7.656 23.328 18.734 1 98.88 67 VAL B CA 1
ATOM 3573 C C . VAL B 1 67 ? 7.973 24.781 18.359 1 98.88 67 VAL B C 1
ATOM 3575 O O . VAL B 1 67 ? 8.008 25.656 19.234 1 98.88 67 VAL B O 1
ATOM 3578 N N . ILE B 1 68 ? 8.258 24.969 17.125 1 98.88 68 ILE B N 1
ATOM 3579 C CA . ILE B 1 68 ? 8.523 26.297 16.578 1 98.88 68 ILE B CA 1
ATOM 3580 C C . ILE B 1 68 ? 7.348 26.734 15.695 1 98.88 68 ILE B C 1
ATOM 3582 O O . ILE B 1 68 ? 6.965 26.016 14.766 1 98.88 68 ILE B O 1
ATOM 3586 N N . PHE B 1 69 ? 6.77 27.891 16.016 1 98.81 69 PHE B N 1
ATOM 3587 C CA . PHE B 1 69 ? 5.746 28.484 15.164 1 98.81 69 PHE B CA 1
ATOM 3588 C C . PHE B 1 69 ? 6.348 29.516 14.227 1 98.81 69 PHE B C 1
ATOM 3590 O O . PHE B 1 69 ? 6.84 30.562 14.68 1 98.81 69 PHE B O 1
ATOM 3597 N N . LEU B 1 70 ? 6.348 29.219 12.93 1 98.56 70 LEU B N 1
ATOM 3598 C CA . LEU B 1 70 ? 6.707 30.188 11.898 1 98.56 70 LEU B CA 1
ATOM 3599 C C . LEU B 1 70 ? 5.539 31.125 11.609 1 98.56 70 LEU B C 1
ATOM 3601 O O . LEU B 1 70 ? 4.566 30.734 10.961 1 98.56 70 LEU B O 1
ATOM 3605 N N . GLN B 1 71 ? 5.645 32.375 12.023 1 97.06 71 GLN B N 1
ATOM 3606 C CA . GLN B 1 71 ? 4.543 33.312 11.812 1 97.06 71 GLN B CA 1
ATOM 3607 C C . GLN B 1 71 ? 4.41 33.688 10.344 1 97.06 71 GLN B C 1
ATOM 3609 O O . GLN B 1 71 ? 5.254 34.406 9.797 1 97.06 71 GLN B O 1
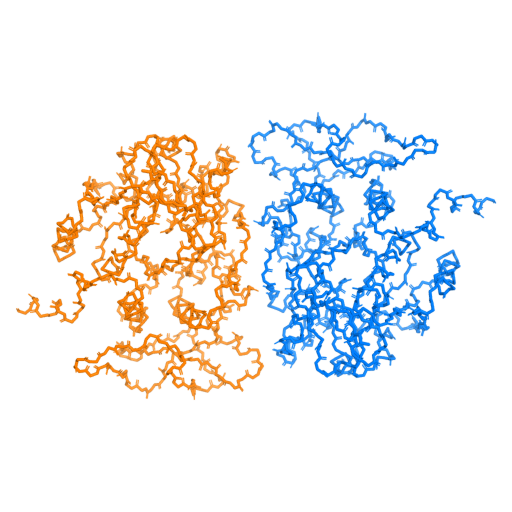ATOM 3614 N N . ARG B 1 72 ? 3.303 33.188 9.734 1 95.69 72 ARG B N 1
ATOM 3615 C CA . ARG B 1 72 ? 3.105 33.469 8.312 1 95.69 72 ARG B CA 1
ATOM 3616 C C . ARG B 1 72 ? 1.737 34.094 8.062 1 95.69 72 ARG B C 1
ATOM 3618 O O . ARG B 1 72 ? 1.045 33.719 7.113 1 95.69 72 ARG B O 1
ATOM 3625 N N . THR B 1 73 ? 1.276 34.844 8.93 1 95.19 73 THR B N 1
ATOM 3626 C CA . THR B 1 73 ? 0.039 35.594 8.852 1 95.19 73 THR B CA 1
ATOM 3627 C C . THR B 1 73 ? 0.222 37 9.445 1 95.19 73 THR B C 1
ATOM 3629 O O . THR B 1 73 ? 1.139 37.219 10.242 1 95.19 73 THR B O 1
ATOM 3632 N N . ASP B 1 74 ? -0.626 37.938 9.016 1 94.19 74 ASP B N 1
ATOM 3633 C CA . ASP B 1 74 ? -0.678 39.281 9.617 1 94.19 74 ASP B CA 1
ATOM 3634 C C . ASP B 1 74 ? -2.059 39.562 10.203 1 94.19 74 ASP B C 1
ATOM 3636 O O . ASP B 1 74 ? -2.342 40.688 10.625 1 94.19 74 ASP B O 1
ATOM 3640 N N . ASP B 1 75 ? -2.879 38.562 10.273 1 95.62 75 ASP B N 1
ATOM 3641 C CA . ASP B 1 75 ? -4.215 38.75 10.836 1 95.62 75 ASP B CA 1
ATOM 3642 C C . ASP B 1 75 ? -4.148 38.969 12.344 1 95.62 75 ASP B C 1
ATOM 3644 O O . ASP B 1 75 ? -3.584 38.156 13.078 1 95.62 75 ASP B O 1
ATOM 3648 N N . ALA B 1 76 ? -4.762 40 12.789 1 96.38 76 ALA B N 1
ATOM 3649 C CA . ALA B 1 76 ? -4.633 40.406 14.18 1 96.38 76 ALA B CA 1
ATOM 3650 C C . ALA B 1 76 ? -5.176 39.375 15.133 1 96.38 76 ALA B C 1
ATOM 3652 O O . ALA B 1 76 ? -4.609 39.125 16.203 1 96.38 76 ALA B O 1
ATOM 3653 N N . ASP B 1 77 ? -6.238 38.75 14.789 1 96 77 ASP B N 1
ATOM 3654 C CA . ASP B 1 77 ? -6.836 37.719 15.656 1 96 77 ASP B CA 1
ATOM 3655 C C . ASP B 1 77 ? -5.969 36.469 15.711 1 96 77 ASP B C 1
ATOM 3657 O O . ASP B 1 77 ? -5.84 35.844 16.766 1 96 77 ASP B O 1
ATOM 3661 N N . ASP B 1 78 ? -5.434 36.094 14.586 1 97.06 78 ASP B N 1
ATOM 3662 C CA . ASP B 1 78 ? -4.531 34.969 14.547 1 97.06 78 ASP B CA 1
ATOM 3663 C C . ASP B 1 78 ? -3.262 35.219 15.352 1 97.06 78 ASP B C 1
ATOM 3665 O O . ASP B 1 78 ? -2.752 34.344 16.031 1 97.06 78 ASP B O 1
ATOM 3669 N N . LEU B 1 79 ? -2.818 36.469 15.297 1 97.38 79 LEU B N 1
ATOM 3670 C CA . LEU B 1 79 ? -1.622 36.844 16.047 1 97.38 79 LEU B CA 1
ATOM 3671 C C . LEU B 1 79 ? -1.906 36.844 17.547 1 97.38 79 LEU B C 1
ATOM 3673 O O . LEU B 1 79 ? -1.051 36.469 18.344 1 97.38 79 LEU B O 1
ATOM 3677 N N . LYS B 1 80 ? -3.076 37.312 17.922 1 96.75 80 LYS B N 1
ATOM 3678 C CA . LYS B 1 80 ? -3.479 37.25 19.328 1 96.75 80 LYS B CA 1
ATOM 3679 C C . LYS B 1 80 ? -3.482 35.812 19.844 1 96.75 80 LYS B C 1
ATOM 3681 O O . LYS B 1 80 ? -3.041 35.531 20.953 1 96.75 80 LYS B O 1
ATOM 3686 N N . PHE B 1 81 ? -3.975 34.938 19.047 1 97.56 81 PHE B N 1
ATOM 3687 C CA . PHE B 1 81 ? -4 33.531 19.422 1 97.56 81 PHE B CA 1
ATOM 3688 C C . PHE B 1 81 ? -2.588 33 19.531 1 97.56 81 PHE B C 1
ATOM 3690 O O . PHE B 1 81 ? -2.295 32.188 20.406 1 97.56 81 PHE B O 1
ATOM 3697 N N . LEU B 1 82 ? -1.699 33.375 18.578 1 98.25 82 LEU B N 1
ATOM 3698 C CA . LEU B 1 82 ? -0.313 32.906 18.656 1 98.25 82 LEU B CA 1
ATOM 3699 C C . LEU B 1 82 ? 0.323 33.312 19.984 1 98.25 82 LEU B C 1
ATOM 3701 O O . LEU B 1 82 ? 1.04 32.5 20.594 1 98.25 82 LEU B O 1
ATOM 3705 N N . LYS B 1 83 ? 0.05 34.469 20.453 1 97.81 83 LYS B N 1
ATOM 3706 C CA . LYS B 1 83 ? 0.558 34.906 21.75 1 97.81 83 LYS B CA 1
ATOM 3707 C C . LYS B 1 83 ? 0.041 34.031 22.875 1 97.81 83 LYS B C 1
ATOM 3709 O O . LYS B 1 83 ? 0.786 33.688 23.797 1 97.81 83 LYS B O 1
ATOM 3714 N N . LYS B 1 84 ? -1.219 33.656 22.797 1 97.25 84 LYS B N 1
ATOM 3715 C CA . LYS B 1 84 ? -1.797 32.75 23.781 1 97.25 84 LYS B CA 1
ATOM 3716 C C . LYS B 1 84 ? -1.11 31.391 23.75 1 97.25 84 LYS B C 1
ATOM 3718 O O . LYS B 1 84 ? -0.851 30.797 24.797 1 97.25 84 LYS B O 1
ATOM 3723 N N . LEU B 1 85 ? -0.85 30.922 22.562 1 98.12 85 LEU B N 1
ATOM 3724 C CA . LEU B 1 85 ? -0.165 29.641 22.406 1 98.12 85 LEU B CA 1
ATOM 3725 C C . LEU B 1 85 ? 1.203 29.672 23.078 1 98.12 85 LEU B C 1
ATOM 3727 O O . LEU B 1 85 ? 1.523 28.781 23.875 1 98.12 85 LEU B O 1
ATOM 3731 N N . LEU B 1 86 ? 1.966 30.703 22.766 1 98.5 86 LEU B N 1
ATOM 3732 C CA . LEU B 1 86 ? 3.328 30.828 23.281 1 98.5 86 LEU B CA 1
ATOM 3733 C C . LEU B 1 86 ? 3.33 30.938 24.797 1 98.5 86 LEU B C 1
ATOM 3735 O O . LEU B 1 86 ? 4.234 30.422 25.469 1 98.5 86 LEU B O 1
ATOM 3739 N N . ALA B 1 87 ? 2.312 31.516 25.344 1 98.06 87 ALA B N 1
ATOM 3740 C CA . ALA B 1 87 ? 2.203 31.672 26.797 1 98.06 87 ALA B CA 1
ATOM 3741 C C . ALA B 1 87 ? 1.792 30.359 27.469 1 98.06 87 ALA B C 1
ATOM 3743 O O . ALA B 1 87 ? 2.109 30.125 28.625 1 98.06 87 ALA B O 1
ATOM 3744 N N . SER B 1 88 ? 1.169 29.5 26.781 1 97.62 88 SER B N 1
ATOM 3745 C CA . SER B 1 88 ? 0.542 28.328 27.359 1 97.62 88 SER B CA 1
ATOM 3746 C C . SER B 1 88 ? 1.55 27.188 27.531 1 97.62 88 SER B C 1
ATOM 3748 O O . SER B 1 88 ? 1.312 26.25 28.281 1 97.62 88 SER B O 1
ATOM 3750 N N . GLU B 1 89 ? 2.703 27.234 26.828 1 97.88 89 GLU B N 1
ATOM 3751 C CA . GLU B 1 89 ? 3.635 26.109 26.781 1 97.88 89 GLU B CA 1
ATOM 3752 C C . GLU B 1 89 ? 5.074 26.594 26.641 1 97.88 89 GLU B C 1
ATOM 3754 O O . GLU B 1 89 ? 5.453 27.109 25.594 1 97.88 89 GLU B O 1
ATOM 3759 N N . PRO B 1 90 ? 5.91 26.359 27.609 1 97.69 90 PRO B N 1
ATOM 3760 C CA . PRO B 1 90 ? 7.285 26.859 27.578 1 97.69 90 PRO B CA 1
ATOM 3761 C C . PRO B 1 90 ? 8.109 26.234 26.438 1 97.69 90 PRO B C 1
ATOM 3763 O O . PRO B 1 90 ? 9.109 26.828 26.016 1 97.69 90 PRO B O 1
ATOM 3766 N N . ALA B 1 91 ? 7.707 25.047 25.984 1 97.44 91 ALA B N 1
ATOM 3767 C CA . ALA B 1 91 ? 8.445 24.359 24.922 1 97.44 91 ALA B CA 1
ATOM 3768 C C . ALA B 1 91 ? 8.102 24.938 23.562 1 97.44 91 ALA B C 1
ATOM 3770 O O . ALA B 1 91 ? 8.625 24.484 22.531 1 97.44 91 ALA B O 1
ATOM 3771 N N . TYR B 1 92 ? 7.172 25.938 23.516 1 98.69 92 TYR B N 1
ATOM 3772 C CA . TYR B 1 92 ? 6.82 26.625 22.281 1 98.69 92 TYR B CA 1
ATOM 3773 C C . TYR B 1 92 ? 7.711 27.844 22.062 1 98.69 92 TYR B C 1
ATOM 3775 O O . TYR B 1 92 ? 8.07 28.547 23.016 1 98.69 92 TYR B O 1
ATOM 3783 N N . GLU B 1 93 ? 8.109 28.078 20.844 1 98.38 93 GLU B N 1
ATOM 3784 C CA . GLU B 1 93 ? 8.789 29.312 20.484 1 98.38 93 GLU B CA 1
ATOM 3785 C C . GLU B 1 93 ? 8.312 29.828 19.125 1 98.38 93 GLU B C 1
ATOM 3787 O O . GLU B 1 93 ? 7.645 29.109 18.391 1 98.38 93 GLU B O 1
ATOM 3792 N N . LYS B 1 94 ? 8.547 31.047 18.891 1 98.31 94 LYS B N 1
ATOM 3793 C CA . LYS B 1 94 ? 8.156 31.703 17.641 1 98.31 94 LYS B CA 1
ATOM 3794 C C . LYS B 1 94 ? 9.375 32.156 16.844 1 98.31 94 LYS B C 1
ATOM 3796 O O . LYS B 1 94 ? 10.359 32.625 17.422 1 98.31 94 LYS B O 1
ATOM 3801 N N . TRP B 1 95 ? 9.367 31.891 15.547 1 97.5 95 TRP B N 1
ATOM 3802 C CA . TRP B 1 95 ? 10.305 32.531 14.625 1 97.5 95 TRP B CA 1
ATOM 3803 C C . TRP B 1 95 ? 9.617 33.594 13.781 1 97.5 95 TRP B C 1
ATOM 3805 O O . TRP B 1 95 ? 8.586 33.312 13.156 1 97.5 95 TRP B O 1
ATOM 3815 N N . ASP B 1 96 ? 10.18 34.781 13.797 1 94.31 96 ASP B N 1
ATOM 3816 C CA . ASP B 1 96 ? 9.711 35.812 12.891 1 94.31 96 ASP B CA 1
ATOM 3817 C C . ASP B 1 96 ? 10.266 35.594 11.484 1 94.31 96 ASP B C 1
ATOM 3819 O O . ASP B 1 96 ? 11.484 35.531 11.297 1 94.31 96 ASP B O 1
ATOM 3823 N N . ILE B 1 97 ? 9.383 35.469 10.578 1 92.5 97 ILE B N 1
ATOM 3824 C CA . ILE B 1 97 ? 9.742 35.188 9.203 1 92.5 97 ILE B CA 1
ATOM 3825 C C . ILE B 1 97 ? 9.594 36.438 8.344 1 92.5 97 ILE B C 1
ATOM 3827 O O . ILE B 1 97 ? 8.617 37.188 8.484 1 92.5 97 ILE B O 1
ATOM 3831 N N . ASP B 1 98 ? 10.57 36.75 7.48 1 90.31 98 ASP B N 1
ATOM 3832 C CA . ASP B 1 98 ? 10.453 37.781 6.484 1 90.31 98 ASP B CA 1
ATOM 3833 C C . ASP B 1 98 ? 9.594 37.344 5.305 1 90.31 98 ASP B C 1
ATOM 3835 O O . ASP B 1 98 ? 10.023 36.531 4.484 1 90.31 98 ASP B O 1
ATOM 3839 N N . MET B 1 99 ? 8.438 37.844 5.145 1 90.25 99 MET B N 1
ATOM 3840 C CA . MET B 1 99 ? 7.504 37.406 4.113 1 90.25 99 MET B CA 1
ATOM 3841 C C . MET B 1 99 ? 7.547 38.344 2.908 1 90.25 99 MET B C 1
ATOM 3843 O O . MET B 1 99 ? 6.707 38.25 2.01 1 90.25 99 MET B O 1
ATOM 3847 N N . SER B 1 100 ? 8.5 39.219 2.859 1 90.06 100 SER B N 1
ATOM 3848 C CA . SER B 1 100 ? 8.547 40.281 1.85 1 90.06 100 SER B CA 1
ATOM 3849 C C . SER B 1 100 ? 8.836 39.719 0.467 1 90.06 100 SER B C 1
ATOM 3851 O O . SER B 1 100 ? 8.375 40.25 -0.543 1 90.06 100 SER B O 1
ATOM 3853 N N . GLU B 1 101 ? 9.602 38.688 0.308 1 86.19 101 GLU B N 1
ATOM 3854 C CA . GLU B 1 101 ? 10 38.156 -0.987 1 86.19 101 GLU B CA 1
ATOM 3855 C C . GLU B 1 101 ? 9.008 37.094 -1.47 1 86.19 101 GLU B C 1
ATOM 3857 O O . GLU B 1 101 ? 9.164 36.562 -2.566 1 86.19 101 GLU B O 1
ATOM 3862 N N . GLY B 1 102 ? 7.98 36.938 -0.824 1 85.44 102 GLY B N 1
ATOM 3863 C CA . GLY B 1 102 ? 7.035 35.906 -1.214 1 85.44 102 GLY B CA 1
ATOM 3864 C C . GLY B 1 102 ? 7.609 34.5 -1.105 1 85.44 102 GLY B C 1
ATOM 3865 O O . GLY B 1 102 ? 8.758 34.344 -0.701 1 85.44 102 GLY B O 1
ATOM 3866 N N . GLY B 1 103 ? 6.723 33.531 -1.319 1 92.06 103 GLY B N 1
ATOM 3867 C CA . GLY B 1 103 ? 7.191 32.156 -1.246 1 92.06 103 GLY B CA 1
ATOM 3868 C C . GLY B 1 103 ? 7.496 31.719 0.169 1 92.06 103 GLY B C 1
ATOM 3869 O O . GLY B 1 103 ? 7.082 32.375 1.135 1 92.06 103 GLY B O 1
ATOM 3870 N N . PHE B 1 104 ? 8.188 30.547 0.31 1 95.56 104 PHE B N 1
ATOM 3871 C CA . PHE B 1 104 ? 8.328 29.953 1.639 1 95.56 104 PHE B CA 1
ATOM 3872 C C . PHE B 1 104 ? 9.797 29.797 2.014 1 95.56 104 PHE B C 1
ATOM 3874 O O . PHE B 1 104 ? 10.117 29.312 3.1 1 95.56 104 PHE B O 1
ATOM 3881 N N . ALA B 1 105 ? 10.695 30.281 1.207 1 96.12 105 ALA B N 1
ATOM 3882 C CA . ALA B 1 105 ? 12.125 30.062 1.39 1 96.12 105 ALA B CA 1
ATOM 3883 C C . ALA B 1 105 ? 12.602 30.625 2.73 1 96.12 105 ALA B C 1
ATOM 3885 O O . ALA B 1 105 ? 13.398 29.984 3.426 1 96.12 105 ALA B O 1
ATOM 3886 N N . SER B 1 106 ? 12.125 31.766 3.121 1 95.88 106 SER B N 1
ATOM 3887 C CA . SER B 1 106 ? 12.578 32.469 4.324 1 95.88 106 SER B CA 1
ATOM 3888 C C . SER B 1 106 ? 12.219 31.672 5.582 1 95.88 106 SER B C 1
ATOM 3890 O O . SER B 1 106 ? 12.773 31.922 6.656 1 95.88 106 SER B O 1
ATOM 3892 N N . SER B 1 107 ? 11.281 30.734 5.441 1 97.19 107 SER B N 1
ATOM 3893 C CA . SER B 1 107 ? 10.867 29.891 6.566 1 97.19 107 SER B CA 1
ATOM 3894 C C . SER B 1 107 ? 12.016 29.047 7.078 1 97.19 107 SER B C 1
ATOM 3896 O O . SER B 1 107 ? 11.977 28.547 8.203 1 97.19 107 SER B O 1
ATOM 3898 N N . TYR B 1 108 ? 13.07 28.891 6.297 1 97.94 108 TYR B N 1
ATOM 3899 C CA . TYR B 1 108 ? 14.117 27.922 6.613 1 97.94 108 TYR B CA 1
ATOM 3900 C C . TYR B 1 108 ? 15.422 28.609 6.957 1 97.94 108 TYR B C 1
ATOM 3902 O O . TYR B 1 108 ? 16.469 27.969 7.047 1 97.94 108 TYR B O 1
ATOM 3910 N N . ASP B 1 109 ? 15.438 29.875 7.203 1 96.75 109 ASP B N 1
ATOM 3911 C CA . ASP B 1 109 ? 16.641 30.672 7.402 1 96.75 109 ASP B CA 1
ATOM 3912 C C . ASP B 1 109 ? 17.359 30.266 8.695 1 96.75 109 ASP B C 1
ATOM 3914 O O . ASP B 1 109 ? 18.578 30.266 8.766 1 96.75 109 ASP B O 1
ATOM 3918 N N . ARG B 1 110 ? 16.625 29.828 9.688 1 97.62 110 ARG B N 1
ATOM 3919 C CA . ARG B 1 110 ? 17.203 29.656 11.016 1 97.62 110 ARG B CA 1
ATOM 3920 C C . ARG B 1 110 ? 17.438 28.172 11.328 1 97.62 110 ARG B C 1
ATOM 3922 O O . ARG B 1 110 ? 17.734 27.812 12.469 1 97.62 110 ARG B O 1
ATOM 3929 N N . ILE B 1 111 ? 17.328 27.375 10.352 1 98.56 111 ILE B N 1
ATOM 3930 C CA . ILE B 1 111 ? 17.422 25.922 10.516 1 98.56 111 ILE B CA 1
ATOM 3931 C C . ILE B 1 111 ? 18.812 25.547 11.023 1 98.56 111 ILE B C 1
ATOM 3933 O O . ILE B 1 111 ? 19.812 26.062 10.531 1 98.56 111 ILE B O 1
ATOM 3937 N N . GLN B 1 112 ? 18.844 24.641 12 1 98.44 112 GLN B N 1
ATOM 3938 C CA . GLN B 1 112 ? 20.094 24.109 12.547 1 98.44 112 GLN B CA 1
ATOM 3939 C C . GLN B 1 112 ? 20.391 22.719 11.992 1 98.44 112 GLN B C 1
ATOM 3941 O O . GLN B 1 112 ? 19.484 21.891 11.844 1 98.44 112 GLN B O 1
ATOM 3946 N N . ASP B 1 113 ? 21.625 22.375 11.797 1 98.31 113 ASP B N 1
ATOM 3947 C CA . ASP B 1 113 ? 22.031 21.188 11.062 1 98.31 113 ASP B CA 1
ATOM 3948 C C . ASP B 1 113 ? 21.688 19.922 11.844 1 98.31 113 ASP B C 1
ATOM 3950 O O . ASP B 1 113 ? 21.281 18.906 11.266 1 98.31 113 ASP B O 1
ATOM 3954 N N . ASP B 1 114 ? 21.844 19.938 13.109 1 97.81 114 ASP B N 1
ATOM 3955 C CA . ASP B 1 114 ? 21.781 18.719 13.898 1 97.81 114 ASP B CA 1
ATOM 3956 C C . ASP B 1 114 ? 20.406 18.547 14.539 1 97.81 114 ASP B C 1
ATOM 3958 O O . ASP B 1 114 ? 20.266 17.859 15.547 1 97.81 114 ASP B O 1
ATOM 3962 N N . VAL B 1 115 ? 19.453 19.219 14 1 98.19 115 VAL B N 1
ATOM 3963 C CA . VAL B 1 115 ? 18.078 19.109 14.453 1 98.19 115 VAL B CA 1
ATOM 3964 C C . VAL B 1 115 ? 17.219 18.438 13.383 1 98.19 115 VAL B C 1
ATOM 3966 O O . VAL B 1 115 ? 17.375 18.719 12.188 1 98.19 115 VAL B O 1
ATOM 3969 N N . MET B 1 116 ? 16.406 17.484 13.75 1 98.25 116 MET B N 1
ATOM 3970 C CA . MET B 1 116 ? 15.359 16.984 12.867 1 98.25 116 MET B CA 1
ATOM 3971 C C . MET B 1 116 ? 14.094 17.828 13.008 1 98.25 116 MET B C 1
ATOM 3973 O O . MET B 1 116 ? 13.633 18.078 14.125 1 98.25 116 MET B O 1
ATOM 3977 N N . TYR B 1 117 ? 13.586 18.25 11.938 1 98.81 117 TYR B N 1
ATOM 3978 C CA . TYR B 1 117 ? 12.359 19.031 11.945 1 98.81 117 TYR B CA 1
ATOM 3979 C C . TYR B 1 117 ? 11.188 18.219 11.414 1 98.81 117 TYR B C 1
ATOM 3981 O O . TYR B 1 117 ? 11.266 17.625 10.336 1 98.81 117 TYR B O 1
ATOM 3989 N N . VAL B 1 118 ? 10.148 18.109 12.195 1 98.88 118 VAL B N 1
ATOM 3990 C CA . VAL B 1 118 ? 8.844 17.688 11.719 1 98.88 118 VAL B CA 1
ATOM 3991 C C . VAL B 1 118 ? 8.023 18.906 11.273 1 98.88 118 VAL B C 1
ATOM 3993 O O . VAL B 1 118 ? 7.418 19.578 12.102 1 98.88 118 VAL B O 1
ATOM 3996 N N . LYS B 1 119 ? 8.086 19.141 10.023 1 98.88 119 LYS B N 1
ATOM 3997 C CA . LYS B 1 119 ? 7.355 20.266 9.445 1 98.88 119 LYS B CA 1
ATOM 3998 C C . LYS B 1 119 ? 5.871 19.953 9.305 1 98.88 119 LYS B C 1
ATOM 4000 O O . LYS B 1 119 ? 5.504 18.891 8.805 1 98.88 119 LYS B O 1
ATOM 4005 N N . MET B 1 120 ? 5.008 20.922 9.727 1 98.88 120 MET B N 1
ATOM 4006 C CA . MET B 1 120 ? 3.561 20.75 9.664 1 98.88 120 MET B CA 1
ATOM 4007 C C . MET B 1 120 ? 2.887 22 9.109 1 98.88 120 MET B C 1
ATOM 4009 O O . MET B 1 120 ? 3.227 23.125 9.5 1 98.88 120 MET B O 1
ATOM 4013 N N . ASP B 1 121 ? 1.964 21.766 8.18 1 98.62 121 ASP B N 1
ATOM 4014 C CA . ASP B 1 121 ? 1.038 22.844 7.848 1 98.62 121 ASP B CA 1
ATOM 4015 C C . ASP B 1 121 ? 0.148 23.188 9.039 1 98.62 121 ASP B C 1
ATOM 4017 O O . ASP B 1 121 ? -0.072 22.359 9.922 1 98.62 121 ASP B O 1
ATOM 4021 N N . ASP B 1 122 ? -0.362 24.375 9.109 1 98.38 122 ASP B N 1
ATOM 4022 C CA . ASP B 1 122 ? -1.101 24.844 10.281 1 98.38 122 ASP B CA 1
ATOM 4023 C C . ASP B 1 122 ? -2.496 24.219 10.328 1 98.38 122 ASP B C 1
ATOM 4025 O O . ASP B 1 122 ? -3.199 24.328 11.336 1 98.38 122 ASP B O 1
ATOM 4029 N N . ASP B 1 123 ? -2.906 23.516 9.188 1 98.5 123 ASP B N 1
ATOM 4030 C CA . ASP B 1 123 ? -4.238 22.906 9.156 1 98.5 123 ASP B CA 1
ATOM 4031 C C . ASP B 1 123 ? -4.156 21.391 9.195 1 98.5 123 ASP B C 1
ATOM 4033 O O . ASP B 1 123 ? -4.926 20.703 8.516 1 98.5 123 ASP B O 1
ATOM 4037 N N . ILE B 1 124 ? -3.158 20.875 9.906 1 98.94 124 ILE B N 1
ATOM 4038 C CA . ILE B 1 124 ? -3.207 19.484 10.359 1 98.94 124 ILE B CA 1
ATOM 4039 C C . ILE B 1 124 ? -4.207 19.359 11.5 1 98.94 124 ILE B C 1
ATOM 4041 O O . ILE B 1 124 ? -4.066 20 12.539 1 98.94 124 ILE B O 1
ATOM 4045 N N . VAL B 1 125 ? -5.188 18.422 11.352 1 98.94 125 VAL B N 1
ATOM 4046 C CA . VAL B 1 125 ? -6.309 18.453 12.289 1 98.94 125 VAL B CA 1
ATOM 4047 C C . VAL B 1 125 ? -6.469 17.078 12.938 1 98.94 125 VAL B C 1
ATOM 4049 O O . VAL B 1 125 ? -7.371 16.859 13.75 1 98.94 125 VAL B O 1
ATOM 4052 N N . TYR B 1 126 ? -5.648 16.156 12.633 1 98.94 126 TYR B N 1
ATOM 4053 C CA . TYR B 1 126 ? -5.574 14.844 13.258 1 98.94 126 TYR B CA 1
ATOM 4054 C C . TYR B 1 126 ? -4.172 14.258 13.133 1 98.94 126 TYR B C 1
ATOM 4056 O O . TYR B 1 126 ? -3.547 14.352 12.07 1 98.94 126 TYR B O 1
ATOM 4064 N N . ILE B 1 127 ? -3.611 13.727 14.172 1 98.94 127 ILE B N 1
ATOM 4065 C CA . ILE B 1 127 ? -2.342 13.008 14.18 1 98.94 127 ILE B CA 1
ATOM 4066 C C . ILE B 1 127 ? -2.5 11.695 14.953 1 98.94 127 ILE B C 1
ATOM 4068 O O . ILE B 1 127 ? -2.711 11.703 16.172 1 98.94 127 ILE B O 1
ATOM 4072 N N . GLU B 1 128 ? -2.408 10.633 14.219 1 98.88 128 GLU B N 1
ATOM 4073 C CA . GLU B 1 128 ? -2.373 9.344 14.898 1 98.88 128 GLU B CA 1
ATOM 4074 C C . GLU B 1 128 ? -1.152 9.234 15.805 1 98.88 128 GLU B C 1
ATOM 4076 O O . GLU B 1 128 ? -0.074 9.727 15.469 1 98.88 128 GLU B O 1
ATOM 4081 N N . ASP B 1 129 ? -1.266 8.516 16.891 1 98.19 129 ASP B N 1
ATOM 4082 C CA . ASP B 1 129 ? -0.188 8.43 17.859 1 98.19 129 ASP B CA 1
ATOM 4083 C C . ASP B 1 129 ? 1.081 7.855 17.234 1 98.19 129 ASP B C 1
ATOM 4085 O O . ASP B 1 129 ? 2.191 8.211 17.641 1 98.19 129 ASP B O 1
ATOM 4089 N N . SER B 1 130 ? 0.933 7.016 16.25 1 98.5 130 SER B N 1
ATOM 4090 C CA . SER B 1 130 ? 2.076 6.324 15.672 1 98.5 130 SER B CA 1
ATOM 4091 C C . SER B 1 130 ? 2.754 7.18 14.602 1 98.5 130 SER B C 1
ATOM 4093 O O . SER B 1 130 ? 3.873 6.883 14.18 1 98.5 130 SER B O 1
ATOM 4095 N N . ALA B 1 131 ? 2.135 8.242 14.141 1 98.81 131 ALA B N 1
ATOM 4096 C CA . ALA B 1 131 ? 2.557 8.922 12.922 1 98.81 131 ALA B CA 1
ATOM 4097 C C . ALA B 1 131 ? 3.955 9.508 13.078 1 98.81 131 ALA B C 1
ATOM 4099 O O . ALA B 1 131 ? 4.852 9.203 12.281 1 98.81 131 ALA B O 1
ATOM 4100 N N . ILE B 1 132 ? 4.207 10.297 14.109 1 98.88 132 ILE B N 1
ATOM 4101 C CA . ILE B 1 132 ? 5.48 10.992 14.258 1 98.88 132 ILE B CA 1
ATOM 4102 C C . ILE B 1 132 ? 6.582 9.992 14.594 1 98.88 132 ILE B C 1
ATOM 4104 O O . ILE B 1 132 ? 7.617 9.953 13.922 1 98.88 132 ILE B O 1
ATOM 4108 N N . PRO B 1 133 ? 6.359 9.023 15.586 1 98.31 133 PRO B N 1
ATOM 4109 C CA . PRO B 1 133 ? 7.41 8.039 15.859 1 98.31 133 PRO B CA 1
ATOM 4110 C C . PRO B 1 133 ? 7.762 7.203 14.625 1 98.31 133 PRO B C 1
ATOM 4112 O O . PRO B 1 133 ? 8.938 6.902 14.398 1 98.31 133 PRO B O 1
ATOM 4115 N N . SER B 1 134 ? 6.77 6.867 13.852 1 98.62 134 SER B N 1
ATOM 4116 C CA . SER B 1 134 ? 7.02 6.035 12.672 1 98.62 134 SER B CA 1
ATOM 4117 C C . SER B 1 134 ? 7.828 6.789 11.625 1 98.62 134 SER B C 1
ATOM 4119 O O . SER B 1 134 ? 8.805 6.262 11.086 1 98.62 134 SER B O 1
ATOM 4121 N N . MET B 1 135 ? 7.422 7.98 11.336 1 98.38 135 MET B N 1
ATOM 4122 C CA . MET B 1 135 ? 8.102 8.82 10.352 1 98.38 135 MET B CA 1
ATOM 4123 C C . MET B 1 135 ? 9.547 9.078 10.758 1 98.38 135 MET B C 1
ATOM 4125 O O . MET B 1 135 ? 10.453 8.969 9.93 1 98.38 135 MET B O 1
ATOM 4129 N N . VAL B 1 136 ? 9.766 9.383 12.008 1 97.88 136 VAL B N 1
ATOM 4130 C CA . VAL B 1 136 ? 11.094 9.664 12.547 1 97.88 136 VAL B CA 1
ATOM 4131 C C . VAL B 1 136 ? 11.961 8.406 12.469 1 97.88 136 VAL B C 1
ATOM 4133 O O . VAL B 1 136 ? 13.125 8.469 12.07 1 97.88 136 VAL B O 1
ATOM 4136 N N . THR B 1 137 ? 11.391 7.277 12.797 1 98 137 THR B N 1
ATOM 4137 C CA . THR B 1 137 ? 12.109 6.008 12.75 1 98 137 THR B CA 1
ATOM 4138 C C . THR B 1 137 ? 12.508 5.664 11.32 1 98 137 THR B C 1
ATOM 4140 O O . THR B 1 137 ? 13.625 5.211 11.07 1 98 137 THR B O 1
ATOM 4143 N N . THR B 1 138 ? 11.57 5.902 10.398 1 97.5 138 THR B N 1
ATOM 4144 C CA . THR B 1 138 ? 11.875 5.645 8.992 1 97.5 138 THR B CA 1
ATOM 4145 C C . THR B 1 138 ? 13.078 6.469 8.547 1 97.5 138 THR B C 1
ATOM 4147 O O . THR B 1 138 ? 13.992 5.941 7.906 1 97.5 138 THR B O 1
ATOM 4150 N N . ARG B 1 139 ? 13.109 7.695 8.898 1 96.75 139 ARG B N 1
ATOM 4151 C CA . ARG B 1 139 ? 14.242 8.531 8.516 1 96.75 139 ARG B CA 1
ATOM 4152 C C . ARG B 1 139 ? 15.516 8.07 9.203 1 96.75 139 ARG B C 1
ATOM 4154 O O . ARG B 1 139 ? 16.609 8.148 8.633 1 96.75 139 ARG B O 1
ATOM 4161 N N . ALA B 1 140 ? 15.43 7.664 10.445 1 96.38 140 ALA B N 1
ATOM 4162 C CA . ALA B 1 140 ? 16.578 7.203 11.211 1 96.38 140 ALA B CA 1
ATOM 4163 C C . ALA B 1 140 ? 17.188 5.949 10.586 1 96.38 140 ALA B C 1
ATOM 4165 O O . ALA B 1 140 ? 18.406 5.82 10.5 1 96.38 140 ALA B O 1
ATOM 4166 N N . GLU B 1 141 ? 16.344 5.117 10.172 1 95.19 141 GLU B N 1
ATOM 4167 C CA . GLU B 1 141 ? 16.797 3.826 9.656 1 95.19 141 GLU B CA 1
ATOM 4168 C C . GLU B 1 141 ? 17.172 3.918 8.18 1 95.19 141 GLU B C 1
ATOM 4170 O O . GLU B 1 141 ? 17.891 3.062 7.66 1 95.19 141 GLU B O 1
ATOM 4175 N N . HIS B 1 142 ? 16.703 4.953 7.551 1 93.5 142 HIS B N 1
ATOM 4176 C CA . HIS B 1 142 ? 16.953 5.121 6.121 1 93.5 142 HIS B CA 1
ATOM 4177 C C . HIS B 1 142 ? 17.438 6.527 5.809 1 93.5 142 HIS B C 1
ATOM 4179 O O . HIS B 1 142 ? 16.734 7.312 5.172 1 93.5 142 HIS B O 1
ATOM 4185 N N . PRO B 1 143 ? 18.656 6.746 6.176 1 93 143 PRO B N 1
ATOM 4186 C CA . PRO B 1 143 ? 19.203 8.086 5.961 1 93 143 PRO B CA 1
ATOM 4187 C C . PRO B 1 143 ? 19.359 8.43 4.48 1 93 143 PRO B C 1
ATOM 4189 O O . PRO B 1 143 ? 19.625 9.586 4.137 1 93 143 PRO B O 1
ATOM 4192 N N . GLU B 1 144 ? 19.109 7.434 3.594 1 89.81 144 GLU B N 1
ATOM 4193 C CA . GLU B 1 144 ? 19.203 7.699 2.16 1 89.81 144 GLU B CA 1
ATOM 4194 C C . GLU B 1 144 ? 17.969 8.438 1.66 1 89.81 144 GLU B C 1
ATOM 4196 O O . GLU B 1 144 ? 17.969 8.977 0.552 1 89.81 144 GLU B O 1
ATOM 4201 N N . PHE B 1 145 ? 16.906 8.453 2.428 1 93.5 145 PHE B N 1
ATOM 4202 C CA . PHE B 1 145 ? 15.742 9.258 2.043 1 93.5 145 PHE B CA 1
ATOM 4203 C C . PHE B 1 145 ? 15.984 10.734 2.34 1 93.5 145 PHE B C 1
ATOM 4205 O O . PHE B 1 145 ? 16.547 11.078 3.383 1 93.5 145 PHE B O 1
ATOM 4212 N N . TYR B 1 146 ? 15.602 11.578 1.416 1 94.69 146 TYR B N 1
ATOM 4213 C CA . TYR B 1 146 ? 15.773 13.016 1.564 1 94.69 146 TYR B CA 1
ATOM 4214 C C . TYR B 1 146 ? 14.703 13.602 2.482 1 94.69 146 TYR B C 1
ATOM 4216 O O . TYR B 1 146 ? 15.016 14.336 3.424 1 94.69 146 TYR B O 1
ATOM 4224 N N . VAL B 1 147 ? 13.445 13.328 2.166 1 97.19 147 VAL B N 1
ATOM 4225 C CA . VAL B 1 147 ? 12.273 13.766 2.914 1 97.19 147 VAL B CA 1
ATOM 4226 C C . VAL B 1 147 ? 11.359 12.57 3.186 1 97.19 147 VAL B C 1
ATOM 4228 O O . VAL B 1 147 ? 11.164 11.719 2.312 1 97.19 147 VAL B O 1
ATOM 4231 N N . VAL B 1 148 ? 10.867 12.453 4.441 1 98.38 148 VAL B N 1
ATOM 4232 C CA . VAL B 1 148 ? 9.883 11.422 4.777 1 98.38 148 VAL B CA 1
ATOM 4233 C C . VAL B 1 148 ? 8.57 12.078 5.191 1 98.38 148 VAL B C 1
ATOM 4235 O O . VAL B 1 148 ? 8.523 12.828 6.176 1 98.38 148 VAL B O 1
ATOM 4238 N N . SER B 1 149 ? 7.551 11.875 4.418 1 98.81 149 SER B N 1
ATOM 4239 C CA . SER B 1 149 ? 6.203 12.336 4.742 1 98.81 149 SER B CA 1
ATOM 4240 C C . SER B 1 149 ? 5.445 11.297 5.559 1 98.81 149 SER B C 1
ATOM 4242 O O . SER B 1 149 ? 5.781 10.109 5.535 1 98.81 149 SER B O 1
ATOM 4244 N N . SER B 1 150 ? 4.496 11.758 6.328 1 98.75 150 SER B N 1
ATOM 4245 C CA . SER B 1 150 ? 3.508 10.836 6.879 1 98.75 150 SER B CA 1
ATOM 4246 C C . SER B 1 150 ? 2.51 10.398 5.816 1 98.75 150 SER B C 1
ATOM 4248 O O . SER B 1 150 ? 2.611 10.797 4.656 1 98.75 150 SER B O 1
ATOM 4250 N N . ASN B 1 151 ? 1.688 9.43 6.16 1 98.81 151 ASN B N 1
ATOM 4251 C CA . ASN B 1 151 ? 0.521 9.008 5.391 1 98.81 151 ASN B CA 1
ATOM 4252 C C . ASN B 1 151 ? -0.646 9.977 5.562 1 98.81 151 ASN B C 1
ATOM 4254 O O . ASN B 1 151 ? -1.504 9.773 6.426 1 98.81 151 ASN B O 1
ATOM 4258 N N . VAL B 1 152 ? -0.719 11 4.672 1 98.94 152 VAL B N 1
ATOM 4259 C CA . VAL B 1 152 ? -1.536 12.18 4.922 1 98.94 152 VAL B CA 1
ATOM 4260 C C . VAL B 1 152 ? -2.889 12.031 4.23 1 98.94 152 VAL B C 1
ATOM 4262 O O . VAL B 1 152 ? -2.955 11.891 3.008 1 98.94 152 VAL B O 1
ATOM 4265 N N . ILE B 1 153 ? -3.963 12.102 5.016 1 98.88 153 ILE B N 1
ATOM 4266 C CA . ILE B 1 153 ? -5.32 12.195 4.492 1 98.88 153 ILE B CA 1
ATOM 4267 C C . ILE B 1 153 ? -5.508 13.523 3.766 1 98.88 153 ILE B C 1
ATOM 4269 O O . ILE B 1 153 ? -5.09 14.57 4.262 1 98.88 153 ILE B O 1
ATOM 4273 N N . ASN B 1 154 ? -6.129 13.469 2.576 1 98.62 154 ASN B N 1
ATOM 4274 C CA . ASN B 1 154 ? -6.367 14.633 1.73 1 98.62 154 ASN B CA 1
ATOM 4275 C C . ASN B 1 154 ? -5.066 15.188 1.157 1 98.62 154 ASN B C 1
ATOM 4277 O O . ASN B 1 154 ? -4.875 16.406 1.104 1 98.62 154 ASN B O 1
ATOM 4281 N N . GLN B 1 155 ? -4.062 14.391 0.911 1 98.44 155 GLN B N 1
ATOM 4282 C CA . GLN B 1 155 ? -2.947 14.625 -0.003 1 98.44 155 GLN B CA 1
ATOM 4283 C C . GLN B 1 155 ? -3.221 14.008 -1.372 1 98.44 155 GLN B C 1
ATOM 4285 O O . GLN B 1 155 ? -3.568 12.828 -1.469 1 98.44 155 GLN B O 1
ATOM 4290 N N . PRO B 1 156 ? -3.121 14.773 -2.381 1 98 156 PRO B N 1
ATOM 4291 C CA . PRO B 1 156 ? -3.721 14.375 -3.656 1 98 156 PRO B CA 1
ATOM 4292 C C . PRO B 1 156 ? -3.221 13.016 -4.145 1 98 156 PRO B C 1
ATOM 4294 O O . PRO B 1 156 ? -4.02 12.172 -4.562 1 98 156 PRO B O 1
ATOM 4297 N N . LEU B 1 157 ? -1.913 12.734 -4.184 1 98.56 157 LEU B N 1
ATOM 4298 C CA . LEU B 1 157 ? -1.399 11.438 -4.609 1 98.56 157 LEU B CA 1
ATOM 4299 C C . LEU B 1 157 ? -1.846 10.336 -3.656 1 98.56 157 LEU B C 1
ATOM 4301 O O . LEU B 1 157 ? -2.244 9.25 -4.094 1 98.56 157 LEU B O 1
ATOM 4305 N N . ILE B 1 158 ? -1.819 10.617 -2.387 1 98.69 158 ILE B N 1
ATOM 4306 C CA . ILE B 1 158 ? -2.158 9.633 -1.364 1 98.69 158 ILE B CA 1
ATOM 4307 C C . ILE B 1 158 ? -3.664 9.383 -1.365 1 98.69 158 ILE B C 1
ATOM 4309 O O . ILE B 1 158 ? -4.117 8.273 -1.082 1 98.69 158 ILE B O 1
ATOM 4313 N N . SER B 1 159 ? -4.457 10.422 -1.741 1 98.5 159 SER B N 1
ATOM 4314 C CA . SER B 1 159 ? -5.895 10.234 -1.873 1 98.5 159 SER B CA 1
ATOM 4315 C C . SER B 1 159 ? -6.223 9.102 -2.836 1 98.5 159 SER B C 1
ATOM 4317 O O . SER B 1 159 ? -7.098 8.281 -2.562 1 98.5 159 SER B O 1
ATOM 4319 N N . TRP B 1 160 ? -5.531 9.133 -3.93 1 98.38 160 TRP B N 1
ATOM 4320 C CA . TRP B 1 160 ? -5.711 8.062 -4.906 1 98.38 160 TRP B CA 1
ATOM 4321 C C . TRP B 1 160 ? -5.281 6.723 -4.328 1 98.38 160 TRP B C 1
ATOM 4323 O O . TRP B 1 160 ? -5.949 5.707 -4.535 1 98.38 160 TRP B O 1
ATOM 4333 N N . ILE B 1 161 ? -4.219 6.668 -3.584 1 98.56 161 ILE B N 1
ATOM 4334 C CA . ILE B 1 161 ? -3.742 5.453 -2.934 1 98.56 161 ILE B CA 1
ATOM 4335 C C . ILE B 1 161 ? -4.785 4.961 -1.934 1 98.56 161 ILE B C 1
ATOM 4337 O O . ILE B 1 161 ? -5.129 3.775 -1.919 1 98.56 161 ILE B O 1
ATOM 4341 N N . HIS B 1 162 ? -5.312 5.871 -1.097 1 98.5 162 HIS B N 1
ATOM 4342 C CA . HIS B 1 162 ? -6.297 5.504 -0.087 1 98.5 162 HIS B CA 1
ATOM 4343 C C . HIS B 1 162 ? -7.562 4.949 -0.73 1 98.5 162 HIS B C 1
ATOM 4345 O O . HIS B 1 162 ? -8.211 4.059 -0.172 1 98.5 162 HIS B O 1
ATOM 4351 N N . TRP B 1 163 ? -7.914 5.539 -1.868 1 97.19 163 TRP B N 1
ATOM 4352 C CA . TRP B 1 163 ? -9.039 5.004 -2.629 1 97.19 163 TRP B CA 1
ATOM 4353 C C . TRP B 1 163 ? -8.797 3.545 -3.002 1 97.19 163 TRP B C 1
ATOM 4355 O O . TRP B 1 163 ? -9.648 2.686 -2.746 1 97.19 163 TRP B O 1
ATOM 4365 N N . ASN B 1 164 ? -7.652 3.248 -3.465 1 97.31 164 ASN B N 1
ATOM 4366 C CA . ASN B 1 164 ? -7.336 1.898 -3.918 1 97.31 164 ASN B CA 1
ATOM 4367 C C . ASN B 1 164 ? -7.129 0.948 -2.742 1 97.31 164 ASN B C 1
ATOM 4369 O O . ASN B 1 164 ? -7.359 -0.256 -2.861 1 97.31 164 ASN B O 1
ATOM 4373 N N . LEU B 1 165 ? -6.727 1.452 -1.604 1 97.88 165 LEU B N 1
ATOM 4374 C CA . LEU B 1 165 ? -6.551 0.642 -0.403 1 97.88 165 LEU B CA 1
ATOM 4375 C C . LEU B 1 165 ? -7.895 0.299 0.225 1 97.88 165 LEU B C 1
ATOM 4377 O O . LEU B 1 165 ? -7.965 -0.511 1.153 1 97.88 165 LEU B O 1
ATOM 4381 N N . GLY B 1 166 ? -8.945 0.936 -0.211 1 94.5 166 GLY B N 1
ATOM 4382 C CA . GLY B 1 166 ? -10.273 0.672 0.33 1 94.5 166 GLY B CA 1
ATOM 4383 C C . GLY B 1 166 ? -10.547 1.418 1.621 1 94.5 166 GLY B C 1
ATOM 4384 O O . GLY B 1 166 ? -11.422 1.022 2.398 1 94.5 166 GLY B O 1
ATOM 4385 N N . ALA B 1 167 ? -9.781 2.488 1.859 1 96.75 167 ALA B N 1
ATOM 4386 C CA . ALA B 1 167 ? -9.914 3.229 3.111 1 96.75 167 ALA B CA 1
ATOM 4387 C C . ALA B 1 167 ? -11.023 4.277 3.014 1 96.75 167 ALA B C 1
ATOM 4389 O O . ALA B 1 167 ? -11.555 4.723 4.035 1 96.75 167 ALA B O 1
ATOM 4390 N N . VAL B 1 168 ? -11.359 4.715 1.798 1 96.56 168 VAL B N 1
ATOM 4391 C CA . VAL B 1 168 ? -12.359 5.754 1.602 1 96.56 168 VAL B CA 1
ATOM 4392 C C . VAL B 1 168 ? -13.75 5.121 1.51 1 96.56 168 VAL B C 1
ATOM 4394 O O . VAL B 1 168 ? -13.938 4.117 0.816 1 96.56 168 VAL B O 1
ATOM 4397 N N . LYS B 1 169 ? -14.664 5.668 2.254 1 94.88 169 LYS B N 1
ATOM 4398 C CA . LYS B 1 169 ? -16.031 5.156 2.352 1 94.88 169 LYS B CA 1
ATOM 4399 C C . LYS B 1 169 ? -17 6.043 1.582 1 94.88 169 LYS B C 1
ATOM 4401 O O . LYS B 1 169 ? -16.656 7.148 1.172 1 94.88 169 LYS B O 1
ATOM 4406 N N . ALA B 1 170 ? -18.172 5.516 1.423 1 93.25 170 ALA B N 1
ATOM 4407 C CA . ALA B 1 170 ? -19.172 6.223 0.632 1 93.25 170 ALA B CA 1
ATOM 4408 C C . ALA B 1 170 ? -19.891 7.27 1.475 1 93.25 170 ALA B C 1
ATOM 4410 O O . ALA B 1 170 ? -20.656 6.926 2.375 1 93.25 170 ALA B O 1
ATOM 4411 N N . TYR B 1 171 ? -19.641 8.523 1.159 1 95.19 171 TYR B N 1
ATOM 4412 C CA . TYR B 1 171 ? -20.312 9.656 1.796 1 95.19 171 TYR B CA 1
ATOM 4413 C C . TYR B 1 171 ? -20.766 10.672 0.758 1 95.19 171 TYR B C 1
ATOM 4415 O O . TYR B 1 171 ? -20.062 10.93 -0.218 1 95.19 171 TYR B O 1
ATOM 4423 N N . LEU B 1 172 ? -21.906 11.227 0.947 1 94.81 172 LEU B N 1
ATOM 4424 C CA . LEU B 1 172 ? -22.5 12.25 0.089 1 94.81 172 LEU B CA 1
ATOM 4425 C C . LEU B 1 172 ? -23.109 13.375 0.922 1 94.81 172 LEU B C 1
ATOM 4427 O O . LEU B 1 172 ? -23.438 13.172 2.096 1 94.81 172 LEU B O 1
ATOM 4431 N N . PRO B 1 173 ? -23.203 14.555 0.369 1 94.94 173 PRO B N 1
ATOM 4432 C CA . PRO B 1 173 ? -23.734 15.672 1.144 1 94.94 173 PRO B CA 1
ATOM 4433 C C . PRO B 1 173 ? -25.219 15.5 1.487 1 94.94 173 PRO B C 1
ATOM 4435 O O . PRO B 1 173 ? -25.984 15 0.667 1 94.94 173 PRO B O 1
ATOM 4438 N N . GLU B 1 174 ? -25.516 15.906 2.73 1 94.69 174 GLU B N 1
ATOM 4439 C CA . GLU B 1 174 ? -26.922 15.953 3.111 1 94.69 174 GLU B CA 1
ATOM 4440 C C . GLU B 1 174 ? -27.688 17 2.293 1 94.69 174 GLU B C 1
ATOM 4442 O O . GLU B 1 174 ? -27.266 18.156 2.195 1 94.69 174 GLU B O 1
ATOM 4447 N N . LEU B 1 175 ? -28.766 16.484 1.704 1 89.88 175 LEU B N 1
ATOM 4448 C CA . LEU B 1 175 ? -29.516 17.344 0.789 1 89.88 175 LEU B CA 1
ATOM 4449 C C . LEU B 1 175 ? -30.766 17.891 1.463 1 89.88 175 LEU B C 1
ATOM 4451 O O . LEU B 1 175 ? -31.438 17.188 2.229 1 89.88 175 LEU B O 1
ATOM 4455 N N . ASN B 1 176 ? -31.125 19.078 1.242 1 82.06 176 ASN B N 1
ATOM 4456 C CA . ASN B 1 176 ? -32.406 19.719 1.499 1 82.06 176 ASN B CA 1
ATOM 4457 C C . ASN B 1 176 ? -32.781 19.656 2.979 1 82.06 176 ASN B C 1
ATOM 4459 O O . ASN B 1 176 ? -33.938 19.438 3.326 1 82.06 176 ASN B O 1
ATOM 4463 N N . LYS B 1 177 ? -31.859 19.656 3.848 1 86.75 177 LYS B N 1
ATOM 4464 C CA . LYS B 1 177 ? -32.094 19.719 5.289 1 86.75 177 LYS B CA 1
ATOM 4465 C C . LYS B 1 177 ? -31.219 20.781 5.949 1 86.75 177 LYS B C 1
ATOM 4467 O O . LYS B 1 177 ? -30.062 20.953 5.582 1 86.75 177 LYS B O 1
ATOM 4472 N N . ALA B 1 178 ? -31.828 21.438 6.816 1 90.5 178 ALA B N 1
ATOM 4473 C CA . ALA B 1 178 ? -31.062 22.406 7.609 1 90.5 178 ALA B CA 1
ATOM 4474 C C . ALA B 1 178 ? -30.047 21.703 8.492 1 90.5 178 ALA B C 1
ATOM 4476 O O . ALA B 1 178 ? -30.312 20.625 9.031 1 90.5 178 ALA B O 1
ATOM 4477 N N . TYR B 1 179 ? -28.859 22.297 8.609 1 93.62 179 TYR B N 1
ATOM 4478 C CA . TYR B 1 179 ? -27.828 21.75 9.461 1 93.62 179 TYR B CA 1
ATOM 4479 C C . TYR B 1 179 ? -28.297 21.625 10.898 1 93.62 179 TYR B C 1
ATOM 4481 O O . TYR B 1 179 ? -28.797 22.594 11.484 1 93.62 179 TYR B O 1
ATOM 4489 N N . PRO B 1 180 ? -28.188 20.516 11.453 1 92.06 180 PRO B N 1
ATOM 4490 C CA . PRO B 1 180 ? -28.578 20.344 12.852 1 92.06 180 PRO B CA 1
ATOM 4491 C C . PRO B 1 180 ? -27.484 20.797 13.828 1 92.06 180 PRO B C 1
ATOM 4493 O O . PRO B 1 180 ? -26.812 19.953 14.43 1 92.06 180 PRO B O 1
ATOM 4496 N N . ALA B 1 181 ? -27.375 22 14.094 1 89.31 181 ALA B N 1
ATOM 4497 C CA . ALA B 1 181 ? -26.375 22.547 15.008 1 89.31 181 ALA B CA 1
ATOM 4498 C C . ALA B 1 181 ? -26.625 22.094 16.438 1 89.31 181 ALA B C 1
ATOM 4500 O O . ALA B 1 181 ? -27.781 21.969 16.859 1 89.31 181 ALA B O 1
ATOM 4501 N N . PRO B 1 182 ? -25.547 21.75 17.109 1 88.19 182 PRO B N 1
ATOM 4502 C CA . PRO B 1 182 ? -25.766 21.406 18.516 1 88.19 182 PRO B CA 1
ATOM 4503 C C . PRO B 1 182 ? -26.484 22.516 19.297 1 88.19 182 PRO B C 1
ATOM 4505 O O . PRO B 1 182 ? -26.281 23.688 19 1 88.19 182 PRO B O 1
ATOM 4508 N N . LYS B 1 183 ? -27.281 22.062 20.312 1 86.25 183 LYS B N 1
ATOM 4509 C CA . LYS B 1 183 ? -27.906 23.016 21.219 1 86.25 183 LYS B CA 1
ATOM 4510 C C . LYS B 1 183 ? -26.875 23.672 22.141 1 86.25 183 LYS B C 1
ATOM 4512 O O . LYS B 1 183 ? -25.797 23.125 22.359 1 86.25 183 LYS B O 1
ATOM 4517 N N . PRO B 1 184 ? -27.281 24.922 22.547 1 78.25 184 PRO B N 1
ATOM 4518 C CA . PRO B 1 184 ? -26.344 25.547 23.484 1 78.25 184 PRO B CA 1
ATOM 4519 C C . PRO B 1 184 ? -25.938 24.609 24.609 1 78.25 184 PRO B C 1
ATOM 4521 O O . PRO B 1 184 ? -26.797 23.984 25.25 1 78.25 184 PRO B O 1
ATOM 4524 N N . GLY B 1 185 ? -24.672 24.391 24.797 1 79 185 GLY B N 1
ATOM 4525 C CA . GLY B 1 185 ? -24.172 23.531 25.859 1 79 185 GLY B CA 1
ATOM 4526 C C . GLY B 1 185 ? -23.922 22.109 25.406 1 79 185 GLY B C 1
ATOM 4527 O O . GLY B 1 185 ? -23.328 21.328 26.141 1 79 185 GLY B O 1
ATOM 4528 N N . GLU B 1 186 ? -24.438 21.797 24.25 1 86 186 GLU B N 1
ATOM 4529 C CA . GLU B 1 186 ? -24.234 20.438 23.734 1 86 186 GLU B CA 1
ATOM 4530 C C . GLU B 1 186 ? -23.031 20.375 22.797 1 86 186 GLU B C 1
ATOM 4532 O O . GLU B 1 186 ? -22.75 21.344 22.078 1 86 186 GLU B O 1
ATOM 4537 N N . LYS B 1 187 ? -22.375 19.281 22.906 1 86.81 187 LYS B N 1
ATOM 4538 C CA . LYS B 1 187 ? -21.219 19.078 22.031 1 86.81 187 LYS B CA 1
ATOM 4539 C C . LYS B 1 187 ? -21.594 18.281 20.797 1 86.81 187 LYS B C 1
ATOM 4541 O O . LYS B 1 187 ? -22.438 17.375 20.875 1 86.81 187 LYS B O 1
ATOM 4546 N N . LEU B 1 188 ? -21.016 18.672 19.734 1 93.94 188 LEU B N 1
ATOM 4547 C CA . LEU B 1 188 ? -21.188 17.906 18.5 1 93.94 188 LEU B CA 1
ATOM 4548 C C . LEU B 1 188 ? -20.625 16.5 18.656 1 93.94 188 LEU B C 1
ATOM 4550 O O . LEU B 1 188 ? -19.562 16.297 19.234 1 93.94 188 LEU B O 1
ATOM 4554 N N . ASP B 1 189 ? -21.391 15.469 18.297 1 96.19 189 ASP B N 1
ATOM 4555 C CA . ASP B 1 189 ? -20.891 14.102 18.25 1 96.19 189 ASP B CA 1
ATOM 4556 C C . ASP B 1 189 ? -20.141 13.82 16.953 1 96.19 189 ASP B C 1
ATOM 4558 O O . ASP B 1 189 ? -20.734 13.844 15.875 1 96.19 189 ASP B O 1
ATOM 4562 N N . TRP B 1 190 ? -18.844 13.609 17.016 1 98.12 190 TRP B N 1
ATOM 4563 C CA . TRP B 1 190 ? -18 13.484 15.828 1 98.12 190 TRP B CA 1
ATOM 4564 C C . TRP B 1 190 ? -18.219 12.141 15.141 1 98.12 190 TRP B C 1
ATOM 4566 O O . TRP B 1 190 ? -17.766 11.93 14.023 1 98.12 190 TRP B O 1
ATOM 4576 N N . ARG B 1 191 ? -18.969 11.203 15.672 1 98.06 191 ARG B N 1
ATOM 4577 C CA . ARG B 1 191 ? -19.078 9.812 15.227 1 98.06 191 ARG B CA 1
ATOM 4578 C C . ARG B 1 191 ? -20.047 9.688 14.062 1 98.06 191 ARG B C 1
ATOM 4580 O O . ARG B 1 191 ? -21.203 10.086 14.172 1 98.06 191 ARG B O 1
ATOM 4587 N N . PRO B 1 192 ? -19.609 9.008 12.969 1 97.38 192 PRO B N 1
ATOM 4588 C CA . PRO B 1 192 ? -20.5 8.789 11.828 1 97.38 192 PRO B CA 1
ATOM 4589 C C . PRO B 1 192 ? -21.641 7.832 12.148 1 97.38 192 PRO B C 1
ATOM 4591 O O . PRO B 1 192 ? -22.703 7.891 11.516 1 97.38 192 PRO B O 1
ATOM 4594 N N . SER B 1 193 ? -21.453 6.883 13.148 1 97.12 193 SER B N 1
ATOM 4595 C CA . SER B 1 193 ? -22.516 5.938 13.508 1 97.12 193 SER B CA 1
ATOM 4596 C C . SER B 1 193 ? -23.766 6.66 13.977 1 97.12 193 SER B C 1
ATOM 4598 O O . SER B 1 193 ? -24.859 6.086 13.969 1 97.12 193 SER B O 1
ATOM 4600 N N . MET B 1 194 ? -23.688 7.926 14.414 1 96.25 194 MET B N 1
ATOM 4601 C CA . MET B 1 194 ? -24.812 8.719 14.906 1 96.25 194 MET B CA 1
ATOM 4602 C C . MET B 1 194 ? -25.5 9.445 13.758 1 96.25 194 MET B C 1
ATOM 4604 O O . MET B 1 194 ? -26.547 10.078 13.961 1 96.25 194 MET B O 1
ATOM 4608 N N . LEU B 1 195 ? -25 9.344 12.5 1 96.62 195 LEU B N 1
ATOM 4609 C CA . LEU B 1 195 ? -25.562 10.016 11.336 1 96.62 195 LEU B CA 1
ATOM 4610 C C . LEU B 1 195 ? -26.609 9.141 10.664 1 96.62 195 LEU B C 1
ATOM 4612 O O . LEU B 1 195 ? -26.469 7.914 10.602 1 96.62 195 LEU B O 1
ATOM 4616 N N . PRO B 1 196 ? -27.688 9.75 10.203 1 94.69 196 PRO B N 1
ATOM 4617 C CA . PRO B 1 196 ? -28.609 8.969 9.367 1 94.69 196 PRO B CA 1
ATOM 4618 C C . PRO B 1 196 ? -27.984 8.57 8.031 1 94.69 196 PRO B C 1
ATOM 4620 O O . PRO B 1 196 ? -26.969 9.125 7.629 1 94.69 196 PRO B O 1
ATOM 4623 N N . SER B 1 197 ? -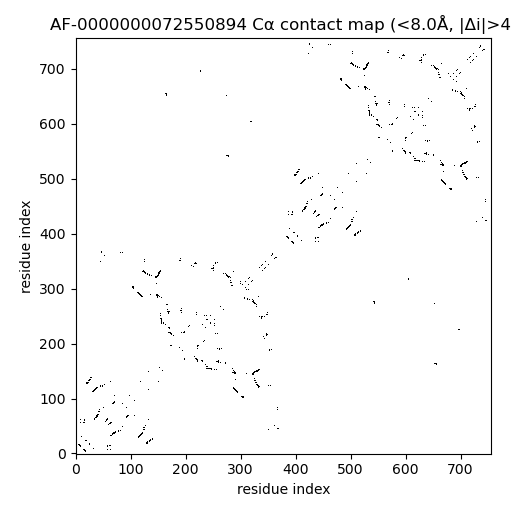28.578 7.578 7.348 1 93.06 197 SER B N 1
ATOM 4624 C CA . SER B 1 197 ? -28.156 7.168 6.016 1 93.06 197 SER B CA 1
ATOM 4625 C C . SER B 1 197 ? -28.516 8.219 4.973 1 93.06 197 SER B C 1
ATOM 4627 O O . SER B 1 197 ? -29.562 8.867 5.066 1 93.06 197 SER B O 1
ATOM 4629 N N . TRP B 1 198 ? -27.688 8.391 4.02 1 92.94 198 TRP B N 1
ATOM 4630 C CA . TRP B 1 198 ? -27.938 9.297 2.908 1 92.94 198 TRP B CA 1
ATOM 4631 C C . TRP B 1 198 ? -29.172 8.867 2.127 1 92.94 198 TRP B C 1
ATOM 4633 O O . TRP B 1 198 ? -29.359 7.68 1.854 1 92.94 198 TRP B O 1
ATOM 4643 N N . GLN B 1 199 ? -30.062 9.82 1.729 1 87.25 199 GLN B N 1
ATOM 4644 C CA . GLN B 1 199 ? -31.359 9.5 1.141 1 87.25 199 GLN B CA 1
ATOM 4645 C C . GLN B 1 199 ? -31.5 10.109 -0.25 1 87.25 199 GLN B C 1
ATOM 4647 O O . GLN B 1 199 ? -32.594 10.18 -0.796 1 87.25 199 GLN B O 1
ATOM 4652 N N . GLY B 1 200 ? -30.484 10.539 -0.907 1 85.12 200 GLY B N 1
ATOM 4653 C CA . GLY B 1 200 ? -30.609 11.148 -2.221 1 85.12 200 GLY B CA 1
ATOM 4654 C C . GLY B 1 200 ? -30.844 10.148 -3.33 1 85.12 200 GLY B C 1
ATOM 4655 O O . GLY B 1 200 ? -30.875 8.938 -3.082 1 85.12 200 GLY B O 1
ATOM 4656 N N . SER B 1 201 ? -31.109 10.641 -4.5 1 83.62 201 SER B N 1
ATOM 4657 C CA . SER B 1 201 ? -31.391 9.82 -5.672 1 83.62 201 SER B CA 1
ATOM 4658 C C . SER B 1 201 ? -30.125 9.156 -6.191 1 83.62 201 SER B C 1
ATOM 4660 O O . SER B 1 201 ? -29.016 9.695 -6.035 1 83.62 201 SER B O 1
ATOM 4662 N N . ASP B 1 202 ? -30.297 8.023 -6.855 1 75.12 202 ASP B N 1
ATOM 4663 C CA . ASP B 1 202 ? -29.172 7.273 -7.41 1 75.12 202 ASP B CA 1
ATOM 4664 C C . ASP B 1 202 ? -28.469 8.062 -8.516 1 75.12 202 ASP B C 1
ATOM 4666 O O . ASP B 1 202 ? -27.312 7.797 -8.844 1 75.12 202 ASP B O 1
ATOM 4670 N N . ASP B 1 203 ? -29.172 9.031 -9.031 1 80 203 ASP B N 1
ATOM 4671 C CA . ASP B 1 203 ? -28.625 9.781 -10.164 1 80 203 ASP B CA 1
ATOM 4672 C C . ASP B 1 203 ? -28 11.094 -9.703 1 80 203 ASP B C 1
ATOM 4674 O O . ASP B 1 203 ? -27.578 11.914 -10.523 1 80 203 ASP B O 1
ATOM 4678 N N . PHE B 1 204 ? -27.828 11.172 -8.406 1 87.62 204 PHE B N 1
ATOM 4679 C CA . PHE B 1 204 ? -27.25 12.398 -7.871 1 87.62 204 PHE B CA 1
ATOM 4680 C C . PHE B 1 204 ? -25.781 12.531 -8.305 1 87.62 204 PHE B C 1
ATOM 4682 O O . PHE B 1 204 ? -25 11.594 -8.156 1 87.62 204 PHE B O 1
ATOM 4689 N N . GLU B 1 205 ? -25.5 13.742 -8.844 1 84.81 205 GLU B N 1
ATOM 4690 C CA . GLU B 1 205 ? -24.125 14.047 -9.266 1 84.81 205 GLU B CA 1
ATOM 4691 C C . GLU B 1 205 ? -23.438 14.977 -8.273 1 84.81 205 GLU B C 1
ATOM 4693 O O . GLU B 1 205 ? -23.734 16.172 -8.227 1 84.81 205 GLU B O 1
ATOM 4698 N N . VAL B 1 206 ? -22.5 14.414 -7.629 1 87.19 206 VAL B N 1
ATOM 4699 C CA . VAL B 1 206 ? -21.891 15.133 -6.516 1 87.19 206 VAL B CA 1
ATOM 4700 C C . VAL B 1 206 ? -20.719 15.977 -7.027 1 87.19 206 VAL B C 1
ATOM 4702 O O . VAL B 1 206 ? -20.375 17 -6.426 1 87.19 206 VAL B O 1
ATOM 4705 N N . SER B 1 207 ? -20.094 15.625 -8.156 1 83.06 207 SER B N 1
ATOM 4706 C CA . SER B 1 207 ? -18.844 16.219 -8.609 1 83.06 207 SER B CA 1
ATOM 4707 C C . SER B 1 207 ? -18.984 17.734 -8.773 1 83.06 207 SER B C 1
ATOM 4709 O O . SER B 1 207 ? -18.016 18.469 -8.578 1 83.06 207 SER B O 1
ATOM 4711 N N . GLU B 1 208 ? -20.156 18.266 -9.07 1 80.75 208 GLU B N 1
ATOM 4712 C CA . GLU B 1 208 ? -20.328 19.703 -9.297 1 80.75 208 GLU B CA 1
ATOM 4713 C C . GLU B 1 208 ? -21.297 20.297 -8.289 1 80.75 208 GLU B C 1
ATOM 4715 O O . GLU B 1 208 ? -21.75 21.438 -8.453 1 80.75 208 GLU B O 1
ATOM 4720 N N . TRP B 1 209 ? -21.5 19.547 -7.289 1 86.38 209 TRP B N 1
ATOM 4721 C CA . TRP B 1 209 ? -22.5 19.984 -6.32 1 86.38 209 TRP B CA 1
ATOM 4722 C C . TRP B 1 209 ? -21.906 21.031 -5.363 1 86.38 209 TRP B C 1
ATOM 4724 O O . TRP B 1 209 ? -20.766 20.875 -4.91 1 86.38 209 TRP B O 1
ATOM 4734 N N . ASN B 1 210 ? -22.688 22.047 -5.055 1 87.19 210 ASN B N 1
ATOM 4735 C CA . ASN B 1 210 ? -22.422 23.047 -4.02 1 87.19 210 ASN B CA 1
ATOM 4736 C C . ASN B 1 210 ? -23.625 23.234 -3.098 1 87.19 210 ASN B C 1
ATOM 4738 O O . ASN B 1 210 ? -24.766 23.062 -3.523 1 87.19 210 ASN B O 1
ATOM 4742 N N . PRO B 1 211 ? -23.281 23.516 -1.851 1 87 211 PRO B N 1
ATOM 4743 C CA . PRO B 1 211 ? -24.422 23.719 -0.96 1 87 211 PRO B CA 1
ATOM 4744 C C . PRO B 1 211 ? -25.266 24.938 -1.366 1 87 211 PRO B C 1
ATOM 4746 O O . PRO B 1 211 ? -24.719 25.969 -1.771 1 87 211 PRO B O 1
ATOM 4749 N N . PRO B 1 212 ? -26.578 24.703 -1.24 1 83.69 212 PRO B N 1
ATOM 4750 C CA . PRO B 1 212 ? -27.422 25.859 -1.536 1 83.69 212 PRO B CA 1
ATOM 4751 C C . PRO B 1 212 ? -27.219 27.016 -0.567 1 83.69 212 PRO B C 1
ATOM 4753 O O . PRO B 1 212 ? -27.109 26.797 0.644 1 83.69 212 PRO B O 1
ATOM 4756 N N . ASP B 1 213 ? -27.094 28.25 -1.045 1 82.81 213 ASP B N 1
ATOM 4757 C CA . ASP B 1 213 ? -26.984 29.5 -0.289 1 82.81 213 ASP B CA 1
ATOM 4758 C C . ASP B 1 213 ? -25.844 29.422 0.717 1 82.81 213 ASP B C 1
ATOM 4760 O O . ASP B 1 213 ? -25.953 29.953 1.825 1 82.81 213 ASP B O 1
ATOM 4764 N N . HIS B 1 214 ? -24.906 28.594 0.48 1 83 214 HIS B N 1
ATOM 4765 C CA . HIS B 1 214 ? -23.703 28.469 1.312 1 83 214 HIS B CA 1
ATOM 4766 C C . HIS B 1 214 ? -24.062 27.969 2.711 1 83 214 HIS B C 1
ATOM 4768 O O . HIS B 1 214 ? -23.484 28.438 3.699 1 83 214 HIS B O 1
ATOM 4774 N N . GLN B 1 215 ? -24.953 27.125 2.73 1 88.19 215 GLN B N 1
ATOM 4775 C CA . GLN B 1 215 ? -25.422 26.609 4.016 1 88.19 215 GLN B CA 1
ATOM 4776 C C . GLN B 1 215 ? -24.484 25.531 4.555 1 88.19 215 GLN B C 1
ATOM 4778 O O . GLN B 1 215 ? -23.984 24.703 3.797 1 88.19 215 GLN B O 1
ATOM 4783 N N . LYS B 1 216 ? -24.328 25.688 5.832 1 92.94 216 LYS B N 1
ATOM 4784 C CA . LYS B 1 216 ? -23.609 24.609 6.516 1 92.94 216 LYS B CA 1
ATOM 4785 C C . LYS B 1 216 ? -24.328 23.281 6.348 1 92.94 216 LYS B C 1
ATOM 4787 O O . LYS B 1 216 ? -25.562 23.234 6.352 1 92.94 216 LYS B O 1
ATOM 4792 N N . HIS B 1 217 ? -23.562 22.203 6.16 1 94.88 217 HIS B N 1
ATOM 4793 C CA . HIS B 1 217 ? -24.188 20.906 5.922 1 94.88 217 HIS B CA 1
ATOM 4794 C C . HIS B 1 217 ? -23.281 19.766 6.387 1 94.88 217 HIS B C 1
ATOM 4796 O O . HIS B 1 217 ? -22.078 19.969 6.582 1 94.88 217 HIS B O 1
ATOM 4802 N N . ARG B 1 218 ? -23.906 18.609 6.594 1 96.31 218 ARG B N 1
ATOM 4803 C CA . ARG B 1 218 ? -23.172 17.375 6.895 1 96.31 218 ARG B CA 1
ATOM 4804 C C . ARG B 1 218 ? -23 16.516 5.641 1 96.31 218 ARG B C 1
ATOM 4806 O O . ARG B 1 218 ? -23.656 16.766 4.625 1 96.31 218 ARG B O 1
ATOM 4813 N N . TRP B 1 219 ? -22.078 15.648 5.715 1 96.75 219 TRP B N 1
ATOM 4814 C CA . TRP B 1 219 ? -22.031 14.516 4.797 1 96.75 219 TRP B CA 1
ATOM 4815 C C . TRP B 1 219 ? -22.516 13.242 5.477 1 96.75 219 TRP B C 1
ATOM 4817 O O . TRP B 1 219 ? -22.25 13.023 6.66 1 96.75 219 TRP B O 1
ATOM 4827 N N . LEU B 1 220 ? -23.234 12.422 4.691 1 96.25 220 LEU B N 1
ATOM 4828 C CA . LEU B 1 220 ? -23.906 11.258 5.27 1 96.25 220 LEU B CA 1
ATOM 4829 C C . LEU B 1 220 ? -23.391 9.969 4.637 1 96.25 220 LEU B C 1
ATOM 4831 O O . LEU B 1 220 ? -23.094 9.938 3.443 1 96.25 220 LEU B O 1
ATOM 4835 N N . PRO B 1 221 ? -23.266 8.883 5.469 1 95.06 221 PRO B N 1
ATOM 4836 C CA . PRO B 1 221 ? -22.875 7.582 4.91 1 95.06 221 PRO B CA 1
ATOM 4837 C C . PRO B 1 221 ? -23.938 6.992 3.992 1 95.06 221 PRO B C 1
ATOM 4839 O O . PRO B 1 221 ? -25.141 7.133 4.262 1 95.06 221 PRO B O 1
ATOM 4842 N N . VAL B 1 222 ? -23.5 6.418 2.971 1 91 222 VAL B N 1
ATOM 4843 C CA . VAL B 1 222 ? -24.391 5.652 2.107 1 91 222 VAL B CA 1
ATOM 4844 C C . VAL B 1 222 ? -24.469 4.207 2.592 1 91 222 VAL B C 1
ATOM 4846 O O . VAL B 1 222 ? -23.469 3.473 2.521 1 91 222 VAL B O 1
ATOM 4849 N N . LYS B 1 223 ? -25.578 3.816 3.176 1 81.25 223 LYS B N 1
ATOM 4850 C CA . LYS B 1 223 ? -25.719 2.482 3.748 1 81.25 223 LYS B CA 1
ATOM 4851 C C . LYS B 1 223 ? -26.641 1.613 2.891 1 81.25 223 LYS B C 1
ATOM 4853 O O . LYS B 1 223 ? -27.5 2.129 2.18 1 81.25 223 LYS B O 1
ATOM 4858 N N . GLY B 1 224 ? -26.625 0.263 3.154 1 67.5 224 GLY B N 1
ATOM 4859 C CA . GLY B 1 224 ? -27.562 -0.698 2.578 1 67.5 224 GLY B CA 1
ATOM 4860 C C . GLY B 1 224 ? -27.328 -0.936 1.098 1 67.5 224 GLY B C 1
ATOM 4861 O O . GLY B 1 224 ? -28.188 -1.49 0.411 1 67.5 224 GLY B O 1
ATOM 4862 N N . HIS B 1 225 ? -26.359 -0.179 0.568 1 58.47 225 HIS B N 1
ATOM 4863 C CA . HIS B 1 225 ? -26.109 -0.462 -0.841 1 58.47 225 HIS B CA 1
ATOM 4864 C C . HIS B 1 225 ? -24.969 -1.471 -1.01 1 58.47 225 HIS B C 1
ATOM 4866 O O . HIS B 1 225 ? -23.953 -1.384 -0.327 1 58.47 225 HIS B O 1
ATOM 4872 N N . THR B 1 226 ? -25.406 -2.607 -1.258 1 50.62 226 THR B N 1
ATOM 4873 C CA . THR B 1 226 ? -24.422 -3.664 -1.459 1 50.62 226 THR B CA 1
ATOM 4874 C C . THR B 1 226 ? -23.422 -3.273 -2.545 1 50.62 226 THR B C 1
ATOM 4876 O O . THR B 1 226 ? -22.281 -3.729 -2.537 1 50.62 226 THR B O 1
ATOM 4879 N N . ASP B 1 227 ? -23.953 -2.812 -3.664 1 50.25 227 ASP B N 1
ATOM 4880 C CA . ASP B 1 227 ? -23.188 -2.738 -4.91 1 50.25 227 ASP B CA 1
ATOM 4881 C C . ASP B 1 227 ? -22.438 -1.417 -5.016 1 50.25 227 ASP B C 1
ATOM 4883 O O . ASP B 1 227 ? -22.766 -0.45 -4.324 1 50.25 227 ASP B O 1
ATOM 4887 N N . HIS B 1 228 ? -21.328 -1.231 -5.93 1 55.09 228 HIS B N 1
ATOM 4888 C CA . HIS B 1 228 ? -20.344 -0.319 -6.504 1 55.09 228 HIS B CA 1
ATOM 4889 C C . HIS B 1 228 ? -20.594 1.116 -6.055 1 55.09 228 HIS B C 1
ATOM 4891 O O . HIS B 1 228 ? -20.453 2.053 -6.844 1 55.09 228 HIS B O 1
ATOM 4897 N N . ILE B 1 229 ? -21.281 1.38 -4.918 1 54.09 229 ILE B N 1
ATOM 4898 C CA . ILE B 1 229 ? -21.75 2.705 -4.543 1 54.09 229 ILE B CA 1
ATOM 4899 C C . ILE B 1 229 ? -20.578 3.676 -4.457 1 54.09 229 ILE B C 1
ATOM 4901 O O . ILE B 1 229 ? -20.719 4.852 -4.809 1 54.09 229 ILE B O 1
ATOM 4905 N N . LEU B 1 230 ? -19.344 3.109 -4.32 1 61.62 230 LEU B N 1
ATOM 4906 C CA . LEU B 1 230 ? -18.266 4.086 -4.34 1 61.62 230 LEU B CA 1
ATOM 4907 C C . LEU B 1 230 ? -18.125 4.723 -5.719 1 61.62 230 LEU B C 1
ATOM 4909 O O . LEU B 1 230 ? -17.625 5.836 -5.844 1 61.62 230 LEU B O 1
ATOM 4913 N N . ASP B 1 231 ? -18.844 4.152 -6.645 1 70.06 231 ASP B N 1
ATOM 4914 C CA . ASP B 1 231 ? -18.609 4.551 -8.031 1 70.06 231 ASP B CA 1
ATOM 4915 C C . ASP B 1 231 ? -19.297 5.879 -8.344 1 70.06 231 ASP B C 1
ATOM 4917 O O . ASP B 1 231 ? -18.984 6.52 -9.352 1 70.06 231 ASP B O 1
ATOM 4921 N N . ARG B 1 232 ? -19.984 6.395 -7.367 1 80.94 232 ARG B N 1
ATOM 4922 C CA . ARG B 1 232 ? -20.672 7.66 -7.625 1 80.94 232 ARG B CA 1
ATOM 4923 C C . ARG B 1 232 ? -20.312 8.703 -6.57 1 80.94 232 ARG B C 1
ATOM 4925 O O . ARG B 1 232 ? -21.078 9.633 -6.324 1 80.94 232 ARG B O 1
ATOM 4932 N N . THR B 1 233 ? -19.266 8.445 -5.926 1 91.69 233 THR B N 1
ATOM 4933 C CA . THR B 1 233 ? -18.781 9.406 -4.934 1 91.69 233 THR B CA 1
ATOM 4934 C C . THR B 1 233 ? -17.562 10.148 -5.449 1 91.69 233 THR B C 1
ATOM 4936 O O . THR B 1 233 ? -16.922 9.719 -6.414 1 91.69 233 THR B O 1
ATOM 4939 N N . PRO B 1 234 ? -17.203 11.258 -4.859 1 94.94 234 PRO B N 1
ATOM 4940 C CA . PRO B 1 234 ? -16.188 12.148 -5.414 1 94.94 234 PRO B CA 1
ATOM 4941 C C . PRO B 1 234 ? -14.82 11.477 -5.543 1 94.94 234 PRO B C 1
ATOM 4943 O O . PRO B 1 234 ? -14.039 11.828 -6.434 1 94.94 234 PRO B O 1
ATOM 4946 N N . ILE B 1 235 ? -14.523 10.484 -4.781 1 95.94 235 ILE B N 1
ATOM 4947 C CA . ILE B 1 235 ? -13.188 9.898 -4.695 1 95.94 235 ILE B CA 1
ATOM 4948 C C . ILE B 1 235 ? -12.812 9.266 -6.035 1 95.94 235 ILE B C 1
ATOM 4950 O O . ILE B 1 235 ? -11.633 9.18 -6.383 1 95.94 235 ILE B O 1
ATOM 4954 N N . VAL B 1 236 ? -13.812 8.859 -6.84 1 93.69 236 VAL B N 1
ATOM 4955 C CA . VAL B 1 236 ? -13.578 8.117 -8.078 1 93.69 236 VAL B CA 1
ATOM 4956 C C . VAL B 1 236 ? -12.891 9.023 -9.094 1 93.69 236 VAL B C 1
ATOM 4958 O O . VAL B 1 236 ? -12.297 8.539 -10.062 1 93.69 236 VAL B O 1
ATOM 4961 N N . GLU B 1 237 ? -12.953 10.344 -8.797 1 95.44 237 GLU B N 1
ATOM 4962 C CA . GLU B 1 237 ? -12.391 11.297 -9.75 1 95.44 237 GLU B CA 1
ATOM 4963 C C . GLU B 1 237 ? -10.898 11.492 -9.516 1 95.44 237 GLU B C 1
ATOM 4965 O O . GLU B 1 237 ? -10.203 12.07 -10.359 1 95.44 237 GLU B O 1
ATOM 4970 N N . THR B 1 238 ? -10.398 11.039 -8.352 1 96.5 238 THR B N 1
ATOM 4971 C CA . THR B 1 238 ? -8.992 11.266 -8.039 1 96.5 238 THR B CA 1
ATOM 4972 C C . THR B 1 238 ? -8.094 10.523 -9.031 1 96.5 238 THR B C 1
ATOM 4974 O O . THR B 1 238 ? -8.523 9.539 -9.641 1 96.5 238 THR B O 1
ATOM 4977 N N . GLU B 1 239 ? -6.93 11.07 -9.227 1 96.88 239 GLU B N 1
ATOM 4978 C CA . GLU B 1 239 ? -5.855 10.5 -10.031 1 96.88 239 GLU B CA 1
ATOM 4979 C C . GLU B 1 239 ? -4.527 10.523 -9.273 1 96.88 239 GLU B C 1
ATOM 4981 O O . GLU B 1 239 ? -4.355 11.312 -8.336 1 96.88 239 GLU B O 1
ATOM 4986 N N . TYR B 1 240 ? -3.658 9.625 -9.711 1 97.69 240 TYR B N 1
ATOM 4987 C CA . TYR B 1 240 ? -2.295 9.703 -9.195 1 97.69 240 TYR B CA 1
ATOM 4988 C C . TYR B 1 240 ? -1.55 10.883 -9.805 1 97.69 240 TYR B C 1
ATOM 4990 O O . TYR B 1 240 ? -0.622 10.703 -10.594 1 97.69 240 TYR B O 1
ATOM 4998 N N . ASP B 1 241 ? -2.006 12.062 -9.391 1 97.88 241 ASP B N 1
ATOM 4999 C CA . ASP B 1 241 ? -1.562 13.344 -9.922 1 97.88 241 ASP B CA 1
ATOM 5000 C C . ASP B 1 241 ? -1.571 14.422 -8.836 1 97.88 241 ASP B C 1
ATOM 5002 O O . ASP B 1 241 ? -2.621 14.727 -8.266 1 97.88 241 ASP B O 1
ATOM 5006 N N . PRO B 1 242 ? -0.409 15.008 -8.586 1 97.62 242 PRO B N 1
ATOM 5007 C CA . PRO B 1 242 ? -0.33 15.992 -7.504 1 97.62 242 PRO B CA 1
ATOM 5008 C C . PRO B 1 242 ? -1.222 17.203 -7.746 1 97.62 242 PRO B C 1
ATOM 5010 O O . PRO B 1 242 ? -1.524 17.953 -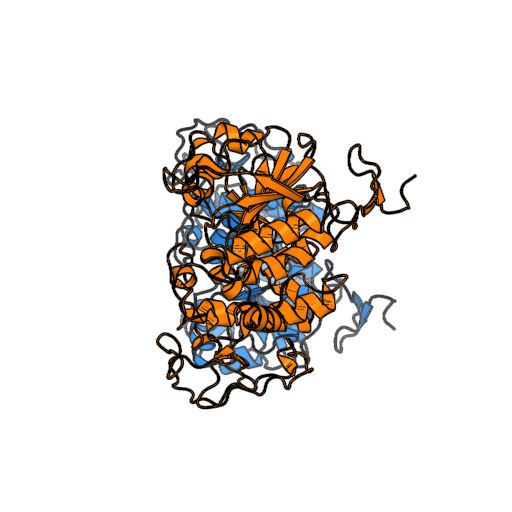6.809 1 97.62 242 PRO B O 1
ATOM 5013 N N . PHE B 1 243 ? -1.637 17.438 -9 1 97.69 243 PHE B N 1
ATOM 5014 C CA . PHE B 1 243 ? -2.449 18.594 -9.328 1 97.69 243 PHE B CA 1
ATOM 5015 C C . PHE B 1 243 ? -3.818 18.172 -9.844 1 97.69 243 PHE B C 1
ATOM 5017 O O . PHE B 1 243 ? -4.5 18.953 -10.523 1 97.69 243 PHE B O 1
ATOM 5024 N N . GLY B 1 244 ? -4.18 16.938 -9.586 1 97.25 244 GLY B N 1
ATOM 5025 C CA . GLY B 1 244 ? -5.457 16.391 -10.023 1 97.25 244 GLY B CA 1
ATOM 5026 C C . GLY B 1 244 ? -6.609 16.797 -9.117 1 97.25 244 GLY B C 1
ATOM 5027 O O . GLY B 1 244 ? -6.469 17.672 -8.273 1 97.25 244 GLY B O 1
ATOM 5028 N N . PRO B 1 245 ? -7.707 16.094 -9.289 1 96.69 245 PRO B N 1
ATOM 5029 C CA . PRO B 1 245 ? -8.922 16.406 -8.539 1 96.69 245 PRO B CA 1
ATOM 5030 C C . PRO B 1 245 ? -8.727 16.281 -7.027 1 96.69 245 PRO B C 1
ATOM 5032 O O . PRO B 1 245 ? -9.391 16.984 -6.258 1 96.69 245 PRO B O 1
ATOM 5035 N N . GLY B 1 246 ? -7.824 15.422 -6.605 1 96.44 246 GLY B N 1
ATOM 5036 C CA . GLY B 1 246 ? -7.535 15.32 -5.184 1 96.44 246 GLY B CA 1
ATOM 5037 C C . GLY B 1 246 ? -7.047 16.625 -4.582 1 96.44 246 GLY B C 1
ATOM 5038 O O . GLY B 1 246 ? -7.25 16.891 -3.395 1 96.44 246 GLY B O 1
ATOM 5039 N N . TRP B 1 247 ? -6.434 17.422 -5.391 1 97.44 247 TRP B N 1
ATOM 5040 C CA . TRP B 1 247 ? -5.926 18.719 -4.961 1 97.44 247 TRP B CA 1
ATOM 5041 C C . TRP B 1 247 ? -7.008 19.797 -5.07 1 97.44 247 TRP B C 1
ATOM 5043 O O . TRP B 1 247 ? -7.078 20.703 -4.234 1 97.44 247 TRP B O 1
ATOM 5053 N N . LYS B 1 248 ? -7.898 19.672 -6.031 1 96 248 LYS B N 1
ATOM 5054 C CA . LYS B 1 248 ? -8.781 20.766 -6.422 1 96 248 LYS B CA 1
ATOM 5055 C C . LYS B 1 248 ? -10.156 20.625 -5.766 1 96 248 LYS B C 1
ATOM 5057 O O . LYS B 1 248 ? -10.781 21.625 -5.41 1 96 248 LYS B O 1
ATOM 5062 N N . LYS B 1 249 ? -10.602 19.453 -5.613 1 96.19 249 LYS B N 1
ATOM 5063 C CA . LYS B 1 249 ? -12.008 19.25 -5.293 1 96.19 249 LYS B CA 1
ATOM 5064 C C . LYS B 1 249 ? -12.211 19.078 -3.791 1 96.19 249 LYS B C 1
ATOM 5066 O O . LYS B 1 249 ? -11.844 18.047 -3.219 1 96.19 249 LYS B O 1
ATOM 5071 N N . TRP B 1 250 ? -12.984 20.031 -3.234 1 96.5 250 TRP B N 1
ATOM 5072 C CA . TRP B 1 250 ? -13.266 19.984 -1.803 1 96.5 250 TRP B CA 1
ATOM 5073 C C . TRP B 1 250 ? -14.203 18.828 -1.469 1 96.5 250 TRP B C 1
ATOM 5075 O O . TRP B 1 250 ? -14.195 18.312 -0.347 1 96.5 250 TRP B O 1
ATOM 5085 N N . GLN B 1 251 ? -15.016 18.344 -2.465 1 96.62 251 GLN B N 1
ATOM 5086 C CA . GLN B 1 251 ? -15.898 17.203 -2.264 1 96.62 251 GLN B CA 1
ATOM 5087 C C . GLN B 1 251 ? -15.109 15.938 -1.951 1 96.62 251 GLN B C 1
ATOM 5089 O O . GLN B 1 251 ? -15.531 15.125 -1.126 1 96.62 251 GLN B O 1
ATOM 5094 N N . VAL B 1 252 ? -13.961 15.797 -2.648 1 97 252 VAL B N 1
ATOM 5095 C CA . VAL B 1 252 ? -13.07 14.672 -2.381 1 97 252 VAL B CA 1
ATOM 5096 C C . VAL B 1 252 ? -12.555 14.75 -0.946 1 97 252 VAL B C 1
ATOM 5098 O O . VAL B 1 252 ? -12.57 13.758 -0.217 1 97 252 VAL B O 1
ATOM 5101 N N . ALA B 1 253 ? -12.164 15.953 -0.514 1 98.25 253 ALA B N 1
ATOM 5102 C CA . ALA B 1 253 ? -11.672 16.156 0.844 1 98.25 253 ALA B CA 1
ATOM 5103 C C . ALA B 1 253 ? -12.734 15.797 1.876 1 98.25 253 ALA B C 1
ATOM 5105 O O . ALA B 1 253 ? -12.453 15.078 2.836 1 98.25 253 ALA B O 1
ATOM 5106 N N . ALA B 1 254 ? -13.945 16.266 1.645 1 97.75 254 ALA B N 1
ATOM 5107 C CA . ALA B 1 254 ? -15.031 16 2.582 1 97.75 254 ALA B CA 1
ATOM 5108 C C . ALA B 1 254 ? -15.25 14.492 2.754 1 97.75 254 ALA B C 1
ATOM 5110 O O . ALA B 1 254 ? -15.352 14 3.879 1 97.75 254 ALA B O 1
ATOM 5111 N N . GLN B 1 255 ? -15.305 13.836 1.651 1 97.25 255 GLN B N 1
ATOM 5112 C CA . GLN B 1 255 ? -15.492 12.391 1.689 1 97.25 255 GLN B CA 1
ATOM 5113 C C . GLN B 1 255 ? -14.367 11.711 2.465 1 97.25 255 GLN B C 1
ATOM 5115 O O . GLN B 1 255 ? -14.617 10.828 3.287 1 97.25 255 GLN B O 1
ATOM 5120 N N . GLU B 1 256 ? -13.156 12.086 2.215 1 98.62 256 GLU B N 1
ATOM 5121 C CA . GLU B 1 256 ? -12.008 11.484 2.881 1 98.62 256 GLU B CA 1
ATOM 5122 C C . GLU B 1 256 ? -12.031 11.75 4.383 1 98.62 256 GLU B C 1
ATOM 5124 O O . GLU B 1 256 ? -11.719 10.867 5.184 1 98.62 256 GLU B O 1
ATOM 5129 N N . HIS B 1 257 ? -12.367 12.945 4.789 1 98.88 257 HIS B N 1
ATOM 5130 C CA . HIS B 1 257 ? -12.414 13.273 6.211 1 98.88 257 HIS B CA 1
ATOM 5131 C C . HIS B 1 257 ? -13.469 12.445 6.934 1 98.88 257 HIS B C 1
ATOM 5133 O O . HIS B 1 257 ? -13.195 11.875 7.992 1 98.88 257 HIS B O 1
ATOM 5139 N N . TYR B 1 258 ? -14.656 12.328 6.352 1 98.69 258 TYR B N 1
ATOM 5140 C CA . TYR B 1 258 ? -15.703 11.523 6.98 1 98.69 258 TYR B CA 1
ATOM 5141 C C . TYR B 1 258 ? -15.305 10.055 7.027 1 98.69 258 TYR B C 1
ATOM 5143 O O . TYR B 1 258 ? -15.625 9.352 7.988 1 98.69 258 TYR B O 1
ATOM 5151 N N . SER B 1 259 ? -14.656 9.602 5.965 1 98.31 259 SER B N 1
ATOM 5152 C CA . SER B 1 259 ? -14.156 8.234 5.965 1 98.31 259 SER B CA 1
ATOM 5153 C C . SER B 1 259 ? -13.188 8 7.117 1 98.31 259 SER B C 1
ATOM 5155 O O . SER B 1 259 ? -13.203 6.938 7.746 1 98.31 259 SER B O 1
ATOM 5157 N N . LEU B 1 260 ? -12.312 8.984 7.391 1 98.94 260 LEU B N 1
ATOM 5158 C CA . LEU B 1 260 ? -11.375 8.852 8.5 1 98.94 260 LEU B CA 1
ATOM 5159 C C . LEU B 1 260 ? -12.117 8.75 9.828 1 98.94 260 LEU B C 1
ATOM 5161 O O . LEU B 1 260 ? -11.773 7.918 10.672 1 98.94 260 LEU B O 1
ATOM 5165 N N . PHE B 1 261 ? -13.156 9.578 10.031 1 98.88 261 PHE B N 1
ATOM 5166 C CA . PHE B 1 261 ? -13.945 9.492 11.258 1 98.88 261 PHE B CA 1
ATOM 5167 C C . PHE B 1 261 ? -14.516 8.094 11.438 1 98.88 261 PHE B C 1
ATOM 5169 O O . PHE B 1 261 ? -14.469 7.531 12.539 1 98.88 261 PHE B O 1
ATOM 5176 N N . GLU B 1 262 ? -15.031 7.551 10.391 1 98.38 262 GLU B N 1
ATOM 5177 C CA . GLU B 1 262 ? -15.602 6.211 10.461 1 98.38 262 GLU B CA 1
ATOM 5178 C C . GLU B 1 262 ? -14.539 5.172 10.789 1 98.38 262 GLU B C 1
ATOM 5180 O O . GLU B 1 262 ? -14.766 4.277 11.609 1 98.38 262 GLU B O 1
ATOM 5185 N N . ASN B 1 263 ? -13.453 5.273 10.117 1 98.56 263 ASN B N 1
ATOM 5186 C CA . ASN B 1 263 ? -12.383 4.316 10.359 1 98.56 263 ASN B CA 1
ATOM 5187 C C . ASN B 1 263 ? -11.828 4.445 11.781 1 98.56 263 ASN B C 1
ATOM 5189 O O . ASN B 1 263 ? -11.438 3.449 12.391 1 98.56 263 ASN B O 1
ATOM 5193 N N . ILE B 1 264 ? -11.742 5.676 12.312 1 98.81 264 ILE B N 1
ATOM 5194 C CA . ILE B 1 264 ? -11.352 5.879 13.703 1 98.81 264 ILE B CA 1
ATOM 5195 C C . ILE B 1 264 ? -12.367 5.215 14.625 1 98.81 264 ILE B C 1
ATOM 5197 O O . ILE B 1 264 ? -11.992 4.441 15.516 1 98.81 264 ILE B O 1
ATOM 5201 N N . GLU B 1 265 ? -13.609 5.496 14.406 1 98.69 265 GLU B N 1
ATOM 5202 C CA . GLU B 1 265 ? -14.672 4.973 15.258 1 98.69 265 GLU B CA 1
ATOM 5203 C C . GLU B 1 265 ? -14.672 3.447 15.266 1 98.69 265 GLU B C 1
ATOM 5205 O O . GLU B 1 265 ? -14.891 2.826 16.312 1 98.69 265 GLU B O 1
ATOM 5210 N N . ASN B 1 266 ? -14.375 2.834 14.164 1 97.81 266 ASN B N 1
ATOM 5211 C CA . ASN B 1 266 ? -14.453 1.385 14.008 1 97.81 266 ASN B CA 1
ATOM 5212 C C . ASN B 1 266 ? -13.102 0.721 14.234 1 97.81 266 ASN B C 1
ATOM 5214 O O . ASN B 1 266 ? -12.93 -0.467 13.953 1 97.81 266 ASN B O 1
ATOM 5218 N N . ASP B 1 267 ? -12.102 1.448 14.641 1 97.38 267 ASP B N 1
ATOM 5219 C CA . ASP B 1 267 ? -10.75 0.943 14.852 1 97.38 267 ASP B CA 1
ATOM 5220 C C . ASP B 1 267 ? -10.211 0.256 13.602 1 97.38 267 ASP B C 1
ATOM 5222 O O . ASP B 1 267 ? -9.75 -0.883 13.664 1 97.38 267 ASP B O 1
ATOM 5226 N N . ASN B 1 268 ? -10.344 0.892 12.508 1 97.25 268 ASN B N 1
ATOM 5227 C CA . ASN B 1 268 ? -9.977 0.323 11.219 1 97.25 268 ASN B CA 1
ATOM 5228 C C . ASN B 1 268 ? -8.914 1.172 10.516 1 97.25 268 ASN B C 1
ATOM 5230 O O . ASN B 1 268 ? -8.914 1.273 9.289 1 97.25 268 ASN B O 1
ATOM 5234 N N . LEU B 1 269 ? -8.031 1.812 11.258 1 98.31 269 LEU B N 1
ATOM 5235 C CA . LEU B 1 269 ? -6.988 2.631 10.656 1 98.31 269 LEU B CA 1
ATOM 5236 C C . LEU B 1 269 ? -5.969 1.762 9.922 1 98.31 269 LEU B C 1
ATOM 5238 O O . LEU B 1 269 ? -5.207 2.258 9.086 1 98.31 269 LEU B O 1
ATOM 5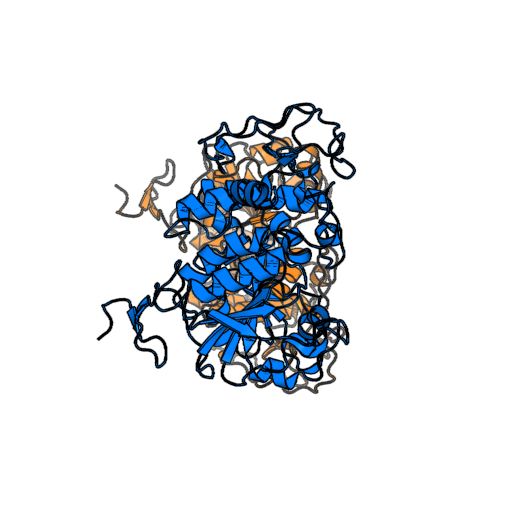242 N N . ARG B 1 270 ? -5.973 0.498 10.234 1 95.69 270 ARG B N 1
ATOM 5243 C CA . ARG B 1 270 ? -5.059 -0.432 9.578 1 95.69 270 ARG B CA 1
ATOM 5244 C C . ARG B 1 270 ? -5.285 -0.445 8.07 1 95.69 270 ARG B C 1
ATOM 5246 O O . ARG B 1 270 ? -4.383 -0.789 7.305 1 95.69 270 ARG B O 1
ATOM 5253 N N . GLN B 1 271 ? -6.441 -0.065 7.637 1 96.44 271 GLN B N 1
ATOM 5254 C CA . GLN B 1 271 ? -6.793 -0.083 6.223 1 96.44 271 GLN B CA 1
ATOM 5255 C C . GLN B 1 271 ? -5.934 0.902 5.434 1 96.44 271 GLN B C 1
ATOM 5257 O O . GLN B 1 271 ? -5.773 0.757 4.219 1 96.44 271 GLN B O 1
ATOM 5262 N N . TYR B 1 272 ? -5.379 1.91 6.121 1 98.5 272 TYR B N 1
ATOM 5263 C CA . TYR B 1 272 ? -4.578 2.936 5.465 1 98.5 272 TYR B CA 1
ATOM 5264 C C . TYR B 1 272 ? -3.131 2.479 5.309 1 98.5 272 TYR B C 1
ATOM 5266 O O . TYR B 1 272 ? -2.35 3.107 4.594 1 98.5 272 TYR B O 1
ATOM 5274 N N . ARG B 1 273 ? -2.68 1.32 5.91 1 97.94 273 ARG B N 1
ATOM 5275 C CA . ARG B 1 273 ? -1.274 1.027 6.172 1 97.94 273 ARG B CA 1
ATOM 5276 C C . ARG B 1 273 ? -0.571 0.539 4.91 1 97.94 273 ARG B C 1
ATOM 5278 O O . ARG B 1 273 ? -1.158 -0.192 4.109 1 97.94 273 ARG B O 1
ATOM 5285 N N . PHE B 1 274 ? 0.607 0.909 4.738 1 97.56 274 PHE B N 1
ATOM 5286 C CA . PHE B 1 274 ? 1.671 0.364 3.902 1 97.56 274 PHE B CA 1
ATOM 5287 C C . PHE B 1 274 ? 3.035 0.614 4.531 1 97.56 274 PHE B C 1
ATOM 5289 O O . PHE B 1 274 ? 3.133 1.249 5.586 1 97.56 274 PHE B O 1
ATOM 5296 N N . GLY B 1 275 ? 4.098 0.03 4.094 1 95.94 275 GLY B N 1
ATOM 5297 C CA . GLY B 1 275 ? 5.426 0.312 4.621 1 95.94 275 GLY B CA 1
ATOM 5298 C C . GLY B 1 275 ? 5.906 1.716 4.305 1 95.94 275 GLY B C 1
ATOM 5299 O O . GLY B 1 275 ? 5.648 2.652 5.066 1 95.94 275 GLY B O 1
ATOM 5300 N N . THR B 1 276 ? 6.551 1.887 3.244 1 97.31 276 THR B N 1
ATOM 5301 C CA . THR B 1 276 ? 6.898 3.176 2.656 1 97.31 276 THR B CA 1
ATOM 5302 C C . THR B 1 276 ? 6.371 3.275 1.227 1 97.31 276 THR B C 1
ATOM 5304 O O . THR B 1 276 ? 6.113 2.258 0.581 1 97.31 276 THR B O 1
ATOM 5307 N N . TRP B 1 277 ? 6.086 4.406 0.821 1 98.12 277 TRP B N 1
ATOM 5308 C CA . TRP B 1 277 ? 5.672 4.668 -0.554 1 98.12 277 TRP B CA 1
ATOM 5309 C C . TRP B 1 277 ? 6.578 5.703 -1.206 1 98.12 277 TRP B C 1
ATOM 5311 O O . TRP B 1 277 ? 6.645 6.852 -0.757 1 98.12 277 TRP B O 1
ATOM 5321 N N . ASP B 1 278 ? 7.328 5.316 -2.17 1 96.62 278 ASP B N 1
ATOM 5322 C CA . ASP B 1 278 ? 8.18 6.223 -2.941 1 96.62 278 ASP B CA 1
ATOM 5323 C C . ASP B 1 278 ? 7.414 6.816 -4.121 1 96.62 278 ASP B C 1
ATOM 5325 O O . ASP B 1 278 ? 6.906 6.086 -4.973 1 96.62 278 ASP B O 1
ATOM 5329 N N . PHE B 1 279 ? 7.316 8.109 -4.23 1 96 279 PHE B N 1
ATOM 5330 C CA . PHE B 1 279 ? 6.535 8.797 -5.258 1 96 279 PHE B CA 1
ATOM 5331 C C . PHE B 1 279 ? 7.32 8.898 -6.559 1 96 279 PHE B C 1
ATOM 5333 O O . PHE B 1 279 ? 6.816 9.414 -7.555 1 96 279 PHE B O 1
ATOM 5340 N N . GLN B 1 280 ? 8.531 8.375 -6.559 1 93.12 280 GLN B N 1
ATOM 5341 C CA . GLN B 1 280 ? 9.383 8.328 -7.742 1 93.12 280 GLN B CA 1
ATOM 5342 C C . GLN B 1 280 ? 9.469 9.695 -8.414 1 93.12 280 GLN B C 1
ATOM 5344 O O . GLN B 1 280 ? 9.203 9.82 -9.609 1 93.12 280 GLN B O 1
ATOM 5349 N N . LEU B 1 281 ? 9.781 10.758 -7.633 1 93.56 281 LEU B N 1
ATOM 5350 C CA . LEU B 1 281 ? 10.086 12.125 -8.031 1 93.56 281 LEU B CA 1
ATOM 5351 C C . LEU B 1 281 ? 8.82 12.883 -8.406 1 93.56 281 LEU B C 1
ATOM 5353 O O . LEU B 1 281 ? 8.883 14.008 -8.906 1 93.56 281 LEU B O 1
ATOM 5357 N N . LYS B 1 282 ? 7.645 12.25 -8.203 1 96.12 282 LYS B N 1
ATOM 5358 C CA . LYS B 1 282 ? 6.43 13.062 -8.281 1 96.12 282 LYS B CA 1
ATOM 5359 C C . LYS B 1 282 ? 6.32 14 -7.078 1 96.12 282 LYS B C 1
ATOM 5361 O O . LYS B 1 282 ? 6.867 13.711 -6.012 1 96.12 282 LYS B O 1
ATOM 5366 N N . ARG B 1 283 ? 5.676 15.086 -7.289 1 97.5 283 ARG B N 1
ATOM 5367 C CA . ARG B 1 283 ? 5.574 16.141 -6.293 1 97.5 283 ARG B CA 1
ATOM 5368 C C . ARG B 1 283 ? 4.707 15.719 -5.117 1 97.5 283 ARG B C 1
ATOM 5370 O O . ARG B 1 283 ? 3.516 16.031 -5.066 1 97.5 283 ARG B O 1
ATOM 5377 N N . MET B 1 284 ? 5.41 15.164 -4.211 1 95.06 284 MET B N 1
ATOM 5378 C CA . MET B 1 284 ? 4.742 14.766 -2.973 1 95.06 284 MET B CA 1
ATOM 5379 C C . MET B 1 284 ? 4.367 15.984 -2.139 1 95.06 284 MET B C 1
ATOM 5381 O O . MET B 1 284 ? 5.125 16.953 -2.082 1 95.06 284 MET B O 1
ATOM 5385 N N . GLY B 1 285 ? 3.242 16.078 -1.538 1 96.38 285 GLY B N 1
ATOM 5386 C CA . GLY B 1 285 ? 2.889 17.125 -0.599 1 96.38 285 GLY B CA 1
ATOM 5387 C C . GLY B 1 285 ? 3.73 17.109 0.663 1 96.38 285 GLY B C 1
ATOM 5388 O O . GLY B 1 285 ? 4.125 16.047 1.138 1 96.38 285 GLY B O 1
ATOM 5389 N N . ILE B 1 286 ? 4.098 18.266 1.172 1 98.44 286 ILE B N 1
ATOM 5390 C CA . ILE B 1 286 ? 4.965 18.344 2.344 1 98.44 286 ILE B CA 1
ATOM 5391 C C . ILE B 1 286 ? 4.188 18.906 3.527 1 98.44 286 ILE B C 1
ATOM 5393 O O . ILE B 1 286 ? 4.738 19.656 4.332 1 98.44 286 ILE B O 1
ATOM 5397 N N . GLN B 1 287 ? 2.906 18.562 3.605 1 98.69 287 GLN B N 1
ATOM 5398 C CA . GLN B 1 287 ? 2.043 19.078 4.66 1 98.69 287 GLN B CA 1
ATOM 5399 C C . GLN B 1 287 ? 2.465 18.547 6.027 1 98.69 287 GLN B C 1
ATOM 5401 O O . GLN B 1 287 ? 2.137 19.156 7.059 1 98.69 287 GLN B O 1
ATOM 5406 N N . PHE B 1 288 ? 3.102 17.453 6.062 1 98.88 288 PHE B N 1
ATOM 5407 C CA . PHE B 1 288 ? 3.57 16.812 7.285 1 98.88 288 PHE B CA 1
ATOM 5408 C C . PHE B 1 288 ? 4.785 15.93 7 1 98.88 288 PHE B C 1
ATOM 5410 O O . PHE B 1 288 ? 4.637 14.766 6.621 1 98.88 288 PHE B O 1
ATOM 5417 N N . ILE B 1 289 ? 6.004 16.453 7.207 1 98.88 289 ILE B N 1
ATOM 5418 C CA . ILE B 1 289 ? 7.207 15.742 6.777 1 98.88 289 ILE B CA 1
ATOM 5419 C C . ILE B 1 289 ? 8.273 15.836 7.863 1 98.88 289 ILE B C 1
ATOM 5421 O O . ILE B 1 289 ? 8.211 16.703 8.734 1 98.88 289 ILE B O 1
ATOM 5425 N N . ALA B 1 290 ? 9.195 14.953 7.824 1 98.75 290 ALA B N 1
ATOM 5426 C CA . ALA B 1 290 ? 10.398 14.969 8.648 1 98.75 290 ALA B CA 1
ATOM 5427 C C . ALA B 1 290 ? 11.656 15.125 7.797 1 98.75 290 ALA B C 1
ATOM 5429 O O . ALA B 1 290 ? 11.82 14.43 6.793 1 98.75 290 ALA B O 1
ATOM 5430 N N . MET B 1 291 ? 12.5 16.062 8.133 1 98.19 291 MET B N 1
ATOM 5431 C CA . MET B 1 291 ? 13.773 16.312 7.457 1 98.19 291 MET B CA 1
ATOM 5432 C C . MET B 1 291 ? 14.859 16.656 8.461 1 98.19 291 MET B C 1
ATOM 5434 O O . MET B 1 291 ? 14.594 17.297 9.477 1 98.19 291 MET B O 1
ATOM 5438 N N . MET B 1 292 ? 16.078 16.266 8.148 1 98 292 MET B N 1
ATOM 5439 C CA . MET B 1 292 ? 17.234 16.719 8.93 1 98 292 MET B CA 1
ATOM 5440 C C . MET B 1 292 ? 17.594 18.156 8.586 1 98 292 MET B C 1
ATOM 5442 O O . MET B 1 292 ? 17.547 18.547 7.418 1 98 292 MET B O 1
ATOM 5446 N N . GLY B 1 293 ? 17.953 18.922 9.641 1 98.56 293 GLY B N 1
ATOM 5447 C CA . GLY B 1 293 ? 18.359 20.297 9.43 1 98.56 293 GLY B CA 1
ATOM 5448 C C . GLY B 1 293 ? 19.5 20.438 8.438 1 98.56 293 GLY B C 1
ATOM 5449 O O . GLY B 1 293 ? 19.5 21.328 7.582 1 98.56 293 GLY B O 1
ATOM 5450 N N . LYS B 1 294 ? 20.453 19.547 8.461 1 98.12 294 LYS B N 1
ATOM 5451 C CA . LYS B 1 294 ? 21.594 19.594 7.543 1 98.12 294 LYS B CA 1
ATOM 5452 C C . LYS B 1 294 ? 21.125 19.438 6.094 1 98.12 294 LYS B C 1
ATOM 5454 O O . LYS B 1 294 ? 21.688 20.078 5.195 1 98.12 294 LYS B O 1
ATOM 5459 N N . ASP B 1 295 ? 20.141 18.609 5.879 1 97.31 295 ASP B N 1
ATOM 5460 C CA . ASP B 1 295 ? 19.609 18.422 4.535 1 97.31 295 ASP B CA 1
ATOM 5461 C C . ASP B 1 295 ? 18.859 19.672 4.062 1 97.31 295 ASP B C 1
ATOM 5463 O O . ASP B 1 295 ? 18.922 20.016 2.885 1 97.31 295 ASP B O 1
ATOM 5467 N N . ILE B 1 296 ? 18.141 20.312 4.965 1 98.56 296 ILE B N 1
ATOM 5468 C CA . ILE B 1 296 ? 17.453 21.547 4.641 1 98.56 296 ILE B CA 1
ATOM 5469 C C . ILE B 1 296 ? 18.469 22.641 4.285 1 98.56 296 ILE B C 1
ATOM 5471 O O . ILE B 1 296 ? 18.312 23.344 3.283 1 98.56 296 ILE B O 1
ATOM 5475 N N . ASN B 1 297 ? 19.484 22.75 5.059 1 98.44 297 ASN B N 1
ATOM 5476 C CA . ASN B 1 297 ? 20.484 23.781 4.828 1 98.44 297 ASN B CA 1
ATOM 5477 C C . ASN B 1 297 ? 21.266 23.531 3.541 1 98.44 297 ASN B C 1
ATOM 5479 O O . ASN B 1 297 ? 21.609 24.469 2.822 1 98.44 297 ASN B O 1
ATOM 5483 N N . LEU B 1 298 ? 21.516 22.297 3.236 1 96.5 298 LEU B N 1
ATOM 5484 C CA . LEU B 1 298 ? 22.203 21.938 2.004 1 96.5 298 LEU B CA 1
ATOM 5485 C C . LEU B 1 298 ? 21.375 22.312 0.782 1 96.5 298 LEU B C 1
ATOM 5487 O O . LEU B 1 298 ? 21.906 22.484 -0.314 1 96.5 298 LEU B O 1
ATOM 5491 N N . ALA B 1 299 ? 20.125 22.453 0.973 1 97.62 299 ALA B N 1
ATOM 5492 C CA . ALA B 1 299 ? 19.203 22.703 -0.133 1 97.62 299 ALA B CA 1
ATOM 5493 C C . ALA B 1 299 ? 19.141 24.203 -0.456 1 97.62 299 ALA B C 1
ATOM 5495 O O . ALA B 1 299 ? 18.5 24.594 -1.44 1 97.62 299 ALA B O 1
ATOM 5496 N N . LYS B 1 300 ? 19.766 25 0.351 1 96.94 300 LYS B N 1
ATOM 5497 C CA . LYS B 1 300 ? 19.703 26.453 0.139 1 96.94 300 LYS B CA 1
ATOM 5498 C C . LYS B 1 300 ? 20.531 26.875 -1.071 1 96.94 300 LYS B C 1
ATOM 5500 O O . LYS B 1 300 ? 21.594 26.297 -1.326 1 96.94 300 LYS B O 1
ATOM 5505 N N . PRO B 1 301 ? 20.172 27.969 -1.761 1 96.94 301 PRO B N 1
ATOM 5506 C CA . PRO B 1 301 ? 18.922 28.703 -1.545 1 96.94 301 PRO B CA 1
ATOM 5507 C C . PRO B 1 301 ? 17.688 27.922 -1.96 1 96.94 301 PRO B C 1
ATOM 5509 O O . PRO B 1 301 ? 17.672 27.312 -3.035 1 96.94 301 PRO B O 1
ATOM 5512 N N . ILE B 1 302 ? 16.719 27.922 -1.12 1 96.69 302 ILE B N 1
ATOM 5513 C CA . ILE B 1 302 ? 15.477 27.219 -1.354 1 96.69 302 ILE B CA 1
ATOM 5514 C C . ILE B 1 302 ? 14.578 28.031 -2.275 1 96.69 302 ILE B C 1
ATOM 5516 O O . ILE B 1 302 ? 14.469 29.25 -2.121 1 96.69 302 ILE B O 1
ATOM 5520 N N . ALA B 1 303 ? 13.953 27.391 -3.207 1 95.56 303 ALA B N 1
ATOM 5521 C CA . ALA B 1 303 ? 13.039 28.047 -4.133 1 95.56 303 ALA B CA 1
ATOM 5522 C C . ALA B 1 303 ? 11.789 28.531 -3.412 1 95.56 303 ALA B C 1
ATOM 5524 O O . ALA B 1 303 ? 11.469 28.062 -2.32 1 95.56 303 ALA B O 1
ATOM 5525 N N . ALA B 1 304 ? 11.039 29.531 -4.039 1 94.5 304 ALA B N 1
ATOM 5526 C CA . ALA B 1 304 ? 9.797 30.078 -3.477 1 94.5 304 ALA B CA 1
ATOM 5527 C C . ALA B 1 304 ? 8.781 28.969 -3.232 1 94.5 304 ALA B C 1
ATOM 5529 O O . ALA B 1 304 ? 8.039 29 -2.248 1 94.5 304 ALA B O 1
ATOM 5530 N N . ASP B 1 305 ? 8.695 28.016 -4.141 1 96.56 305 ASP B N 1
ATOM 5531 C CA . ASP B 1 305 ? 7.902 26.797 -3.99 1 96.56 305 ASP B CA 1
ATOM 5532 C C . ASP B 1 305 ? 8.688 25.719 -3.268 1 96.56 305 ASP B C 1
ATOM 5534 O O . ASP B 1 305 ? 9.273 24.844 -3.904 1 96.56 305 ASP B O 1
ATOM 5538 N N . ASP B 1 306 ? 8.609 25.75 -1.975 1 97.69 306 ASP B N 1
ATOM 5539 C CA . ASP B 1 306 ? 9.414 24.844 -1.174 1 97.69 306 ASP B CA 1
ATOM 5540 C C . ASP B 1 306 ? 8.953 23.391 -1.36 1 97.69 306 ASP B C 1
ATOM 5542 O O . ASP B 1 306 ? 9.742 22.453 -1.234 1 97.69 306 ASP B O 1
ATOM 5546 N N . GLU B 1 307 ? 7.676 23.172 -1.659 1 97.56 307 GLU B N 1
ATOM 5547 C CA . GLU B 1 307 ? 7.141 21.828 -1.858 1 97.56 307 GLU B CA 1
ATOM 5548 C C . GLU B 1 307 ? 7.801 21.141 -3.051 1 97.56 307 GLU B C 1
ATOM 5550 O O . GLU B 1 307 ? 8.305 20.016 -2.928 1 97.56 307 GLU B O 1
ATOM 5555 N N . HIS B 1 308 ? 7.797 21.828 -4.164 1 98.12 308 HIS B N 1
ATOM 5556 C CA . HIS B 1 308 ? 8.477 21.281 -5.332 1 98.12 308 HIS B CA 1
ATOM 5557 C C . HIS B 1 308 ? 9.977 21.141 -5.074 1 98.12 308 HIS B C 1
ATOM 5559 O O . HIS B 1 308 ? 10.594 20.156 -5.5 1 98.12 308 HIS B O 1
ATOM 5565 N N . HIS B 1 309 ? 10.531 22.109 -4.41 1 98.38 309 HIS B N 1
ATOM 5566 C CA . HIS B 1 309 ? 11.961 22.109 -4.137 1 98.38 309 HIS B CA 1
ATOM 5567 C C . HIS B 1 309 ? 12.375 20.875 -3.342 1 98.38 309 HIS B C 1
ATOM 5569 O O . HIS B 1 309 ? 13.336 20.188 -3.697 1 98.38 309 HIS B O 1
ATOM 5575 N N . PHE B 1 310 ? 11.625 20.516 -2.309 1 98.19 310 PHE B N 1
ATOM 5576 C CA . PHE B 1 310 ? 12.008 19.438 -1.405 1 98.19 310 PHE B CA 1
ATOM 5577 C C . PHE B 1 310 ? 11.531 18.094 -1.939 1 98.19 310 PHE B C 1
ATOM 5579 O O . PHE B 1 310 ? 12.172 17.062 -1.706 1 98.19 310 PHE B O 1
ATOM 5586 N N . ALA B 1 311 ? 10.445 18.047 -2.713 1 97.56 311 ALA B N 1
ATOM 5587 C CA . ALA B 1 311 ? 9.844 16.781 -3.115 1 97.56 311 ALA B CA 1
ATOM 5588 C C . ALA B 1 311 ? 10.391 16.312 -4.461 1 97.56 311 ALA B C 1
ATOM 5590 O O . ALA B 1 311 ? 10.352 15.125 -4.777 1 97.56 311 ALA B O 1
ATOM 5591 N N . VAL B 1 312 ? 10.883 17.266 -5.262 1 97.19 312 VAL B N 1
ATOM 5592 C CA . VAL B 1 312 ? 11.25 16.891 -6.629 1 97.19 312 VAL B CA 1
ATOM 5593 C C . VAL B 1 312 ? 12.68 17.344 -6.918 1 97.19 312 VAL B C 1
ATOM 5595 O O . VAL B 1 312 ? 13.555 16.5 -7.164 1 97.19 312 VAL B O 1
ATOM 5598 N N . THR B 1 313 ? 12.961 18.641 -6.754 1 97.31 313 THR B N 1
ATOM 5599 C CA . THR B 1 313 ? 14.234 19.219 -7.184 1 97.31 313 THR B CA 1
ATOM 5600 C C . THR B 1 313 ? 15.398 18.578 -6.434 1 97.31 313 THR B C 1
ATOM 5602 O O . THR B 1 313 ? 16.344 18.078 -7.047 1 97.31 313 THR B O 1
ATOM 5605 N N . MET B 1 314 ? 15.367 18.594 -5.133 1 96.38 314 MET B N 1
ATOM 5606 C CA . MET B 1 314 ? 16.484 18.094 -4.336 1 96.38 314 MET B CA 1
ATOM 5607 C C . MET B 1 314 ? 16.609 16.578 -4.457 1 96.38 314 MET B C 1
ATOM 5609 O O . MET B 1 314 ? 17.719 16.047 -4.59 1 96.38 314 MET B O 1
ATOM 5613 N N . PRO B 1 315 ? 15.477 15.859 -4.43 1 94.19 315 PRO B N 1
ATOM 5614 C CA . PRO B 1 315 ? 15.586 14.422 -4.672 1 94.19 315 PRO B CA 1
ATOM 5615 C C . PRO B 1 315 ? 16.234 14.094 -6.016 1 94.19 315 PRO B C 1
ATOM 5617 O O . PRO B 1 315 ? 17.062 13.18 -6.102 1 94.19 315 PRO B O 1
ATOM 5620 N N . GLU B 1 316 ? 15.891 14.828 -7.023 1 92.06 316 GLU B N 1
ATOM 5621 C CA . GLU B 1 316 ? 16.516 14.617 -8.328 1 92.06 316 GLU B CA 1
ATOM 5622 C C . GLU B 1 316 ? 18 14.914 -8.281 1 92.06 316 GLU B C 1
ATOM 5624 O O . GLU B 1 316 ? 18.812 14.156 -8.828 1 92.06 316 GLU B O 1
ATOM 5629 N N . GLN B 1 317 ? 18.359 15.953 -7.645 1 92.56 317 GLN B N 1
ATOM 5630 C CA . GLN B 1 317 ? 19.75 16.422 -7.609 1 92.56 317 GLN B CA 1
ATOM 5631 C C . GLN B 1 317 ? 20.609 15.5 -6.746 1 92.56 317 GLN B C 1
ATOM 5633 O O . GLN B 1 317 ? 21.766 15.242 -7.07 1 92.56 317 GLN B O 1
ATOM 5638 N N . THR B 1 318 ? 20.062 15.016 -5.621 1 91 318 THR B N 1
ATOM 5639 C CA . THR B 1 318 ? 20.875 14.289 -4.648 1 91 318 THR B CA 1
ATOM 5640 C C . THR B 1 318 ? 20.766 12.781 -4.883 1 91 318 THR B C 1
ATOM 5642 O O . THR B 1 318 ? 21.562 12.008 -4.352 1 91 318 THR B O 1
ATOM 5645 N N . GLY B 1 319 ? 19.734 12.391 -5.574 1 87.31 319 GLY B N 1
ATOM 5646 C CA . GLY B 1 319 ? 19.453 10.977 -5.73 1 87.31 319 GLY B CA 1
ATOM 5647 C C . GLY B 1 319 ? 18.781 10.367 -4.516 1 87.31 319 GLY B C 1
ATOM 5648 O O . GLY B 1 319 ? 18.609 9.141 -4.434 1 87.31 319 GLY B O 1
ATOM 5649 N N . ARG B 1 320 ? 18.453 11.211 -3.535 1 92.5 320 ARG B N 1
ATOM 5650 C CA . ARG B 1 320 ? 17.75 10.789 -2.33 1 92.5 320 ARG B CA 1
ATOM 5651 C C . ARG B 1 320 ? 16.266 11.094 -2.434 1 92.5 320 ARG B C 1
ATOM 5653 O O . ARG B 1 320 ? 15.859 12.258 -2.484 1 92.5 320 ARG B O 1
ATOM 5660 N N . HIS B 1 321 ? 15.414 10.109 -2.418 1 93.75 321 HIS B N 1
ATOM 5661 C CA . HIS B 1 321 ? 14.008 10.266 -2.775 1 93.75 321 HIS B CA 1
ATOM 5662 C C . HIS B 1 321 ? 13.195 10.805 -1.602 1 93.75 321 HIS B C 1
ATOM 5664 O O . HIS B 1 321 ? 13.633 10.719 -0.451 1 93.75 321 HIS B O 1
ATOM 5670 N N . ALA B 1 322 ? 12.078 11.383 -2 1 96.62 322 ALA B N 1
ATOM 5671 C CA . ALA B 1 322 ? 11.016 11.703 -1.058 1 96.62 322 ALA B CA 1
ATOM 5672 C C . ALA B 1 322 ? 10.008 10.562 -0.961 1 96.62 322 ALA B C 1
ATOM 5674 O O . ALA B 1 322 ? 9.508 10.078 -1.98 1 96.62 322 ALA B O 1
ATOM 5675 N N . VAL B 1 323 ? 9.703 10.117 0.263 1 97.88 323 VAL B N 1
ATOM 5676 C CA . VAL B 1 323 ? 8.82 8.969 0.441 1 97.88 323 VAL B CA 1
ATOM 5677 C C . VAL B 1 323 ? 7.773 9.281 1.509 1 97.88 323 VAL B C 1
ATOM 5679 O O . VAL B 1 323 ? 7.902 10.266 2.244 1 97.88 323 VAL B O 1
ATOM 5682 N N . ALA B 1 324 ? 6.719 8.5 1.565 1 98.69 324 ALA B N 1
ATOM 5683 C CA . ALA B 1 324 ? 5.754 8.531 2.662 1 98.69 324 ALA B CA 1
ATOM 5684 C C . ALA B 1 324 ? 5.891 7.293 3.543 1 98.69 324 ALA B C 1
ATOM 5686 O O . ALA B 1 324 ? 6.078 6.18 3.041 1 98.69 324 ALA B O 1
ATOM 5687 N N . ASP B 1 325 ? 5.922 7.52 4.812 1 98.56 325 ASP B N 1
ATOM 5688 C CA . ASP B 1 325 ? 5.82 6.453 5.805 1 98.56 325 ASP B CA 1
ATOM 5689 C C . ASP B 1 325 ? 4.359 6.094 6.074 1 98.56 325 ASP B C 1
ATOM 5691 O O . ASP B 1 325 ? 3.547 6.965 6.383 1 98.56 325 ASP B O 1
ATOM 5695 N N . GLY B 1 326 ? 4.02 4.812 5.992 1 98.31 326 GLY B N 1
ATOM 5696 C CA . GLY B 1 326 ? 2.631 4.395 6.113 1 98.31 326 GLY B CA 1
ATOM 5697 C C . GLY B 1 326 ? 2.27 3.92 7.508 1 98.31 326 GLY B C 1
ATOM 5698 O O . GLY B 1 326 ? 1.206 3.33 7.711 1 98.31 326 GLY B O 1
ATOM 5699 N N . GLY B 1 327 ? 3.082 4.117 8.5 1 97.81 327 GLY B N 1
ATOM 5700 C CA . GLY B 1 327 ? 2.904 3.537 9.82 1 97.81 327 GLY B CA 1
ATOM 5701 C C . GLY B 1 327 ? 1.913 4.301 10.68 1 97.81 327 GLY B C 1
ATOM 5702 O O . GLY B 1 327 ? 1.5 3.822 11.734 1 97.81 327 GLY B O 1
ATOM 5703 N N . GLY B 1 328 ? 1.475 5.449 10.25 1 98.31 328 GLY B N 1
ATOM 5704 C CA . GLY B 1 328 ? 0.465 6.281 10.891 1 98.31 328 GLY B CA 1
ATOM 5705 C C . GLY B 1 328 ? -0.16 7.289 9.945 1 98.31 328 GLY B C 1
ATOM 5706 O O . GLY B 1 328 ? 0.444 7.66 8.938 1 98.31 328 GLY B O 1
ATOM 5707 N N . VAL B 1 329 ? -1.354 7.758 10.289 1 98.81 329 VAL B N 1
ATOM 5708 C CA . VAL B 1 329 ? -2.014 8.711 9.398 1 98.81 329 VAL B CA 1
ATOM 5709 C C . VAL B 1 329 ? -2.115 10.07 10.078 1 98.81 329 VAL B C 1
ATOM 5711 O O . VAL B 1 329 ? -2.191 10.156 11.305 1 98.81 329 VAL B O 1
ATOM 5714 N N . VAL B 1 330 ? -2.049 11.094 9.289 1 98.94 330 VAL B N 1
ATOM 5715 C CA . VAL B 1 330 ? -2.336 12.469 9.664 1 98.94 330 VAL B CA 1
ATOM 5716 C C . VAL B 1 330 ? -3.361 13.07 8.703 1 98.94 330 VAL B C 1
ATOM 5718 O O . VAL B 1 330 ? -3.449 12.656 7.543 1 98.94 330 VAL B O 1
ATOM 5721 N N . SER B 1 331 ? -4.16 13.969 9.227 1 98.94 331 SER B N 1
ATOM 5722 C CA . SER B 1 331 ? -5.176 14.562 8.359 1 98.94 331 SER B CA 1
ATOM 5723 C C . SER B 1 331 ? -4.871 16.031 8.086 1 98.94 331 SER B C 1
ATOM 5725 O O . SER B 1 331 ? -4.645 16.812 9.016 1 98.94 331 SER B O 1
ATOM 5727 N N . HIS B 1 332 ? -4.793 16.375 6.859 1 98.94 332 HIS B N 1
ATOM 5728 C CA . HIS B 1 332 ? -4.668 17.75 6.367 1 98.94 332 HIS B CA 1
ATOM 5729 C C . HIS B 1 332 ? -6.023 18.297 5.941 1 98.94 332 HIS B C 1
ATOM 5731 O O . HIS B 1 332 ? -6.711 17.703 5.109 1 98.94 332 HIS B O 1
ATOM 5737 N N . PHE B 1 333 ? -6.438 19.359 6.496 1 98.62 333 PHE B N 1
ATOM 5738 C CA . PHE B 1 333 ? -7.805 19.844 6.367 1 98.62 333 PHE B CA 1
ATOM 5739 C C . PHE B 1 333 ? -8.117 20.234 4.926 1 98.62 333 PHE B C 1
ATOM 5741 O O . PHE B 1 333 ? -8.977 19.625 4.285 1 98.62 333 PHE B O 1
ATOM 5748 N N . SER B 1 334 ? -7.328 21.172 4.371 1 97.81 334 SER B N 1
ATOM 5749 C CA . SER B 1 334 ? -7.715 21.578 3.021 1 97.81 334 SER B CA 1
ATOM 5750 C C . SER B 1 334 ? -6.57 22.281 2.305 1 97.81 334 SER B C 1
ATOM 5752 O O . SER B 1 334 ? -5.754 22.953 2.939 1 97.81 334 SER B O 1
ATOM 5754 N N . PHE B 1 335 ? -6.551 22.125 1.033 1 97.12 335 PHE B N 1
ATOM 5755 C CA . PHE B 1 335 ? -5.723 22.953 0.163 1 97.12 335 PHE B CA 1
ATOM 5756 C C . PHE B 1 335 ? -6.434 24.266 -0.183 1 97.12 335 PHE B C 1
ATOM 5758 O O . PHE B 1 335 ? -7.648 24.375 -0.002 1 97.12 335 PHE B O 1
ATOM 5765 N N . GLY B 1 336 ? -5.633 25.234 -0.596 1 94.94 336 GLY B N 1
ATOM 5766 C CA . GLY B 1 336 ? -6.219 26.5 -1.012 1 94.94 336 GLY B CA 1
ATOM 5767 C C . GLY B 1 336 ? -7.34 26.344 -2.018 1 94.94 336 GLY B C 1
ATOM 5768 O O . GLY B 1 336 ? -8.367 27.016 -1.927 1 94.94 336 GLY B O 1
ATOM 5769 N N . ALA B 1 337 ? -7.188 25.422 -2.936 1 94.94 337 ALA B N 1
ATOM 5770 C CA . ALA B 1 337 ? -8.18 25.172 -3.98 1 94.94 337 ALA B CA 1
ATOM 5771 C C . ALA B 1 337 ? -9.453 24.578 -3.395 1 94.94 337 ALA B C 1
ATOM 5773 O O . ALA B 1 337 ? -10.523 24.656 -4.008 1 94.94 337 ALA B O 1
ATOM 5774 N N . GLN B 1 338 ? -9.352 24.031 -2.225 1 96.12 338 GLN B N 1
ATOM 5775 C CA . GLN B 1 338 ? -10.484 23.391 -1.564 1 96.12 338 GLN B CA 1
ATOM 5776 C C . GLN B 1 338 ? -11.156 24.328 -0.574 1 96.12 338 GLN B C 1
ATOM 5778 O O . GLN B 1 338 ? -12.266 24.062 -0.109 1 96.12 338 GLN B O 1
ATOM 5783 N N . ALA B 1 339 ? -10.492 25.438 -0.278 1 93 339 ALA B N 1
ATOM 5784 C CA . ALA B 1 339 ? -10.906 26.328 0.8 1 93 339 ALA B CA 1
ATOM 5785 C C . ALA B 1 339 ? -11.805 27.453 0.272 1 93 339 ALA B C 1
ATOM 5787 O O . ALA B 1 339 ? -11.75 27.781 -0.912 1 93 339 ALA B O 1
ATOM 5788 N N . GLY B 1 340 ? -12.672 27.922 1.183 1 85.81 340 GLY B N 1
ATOM 5789 C CA . GLY B 1 340 ? -13.531 29.047 0.855 1 85.81 340 GLY B CA 1
ATOM 5790 C C . GLY B 1 340 ? -14.938 28.906 1.41 1 85.81 340 GLY B C 1
ATOM 5791 O O . GLY B 1 340 ? -15.383 27.797 1.7 1 85.81 340 GLY B O 1
ATOM 5792 N N . ASP B 1 341 ? -15.594 29.984 1.491 1 78.69 341 ASP B N 1
ATOM 5793 C CA . ASP B 1 341 ? -16.906 30.078 2.131 1 78.69 341 ASP B CA 1
ATOM 5794 C C . ASP B 1 341 ? -17.938 29.234 1.395 1 78.69 341 ASP B C 1
ATOM 5796 O O . ASP B 1 341 ? -19.031 28.984 1.921 1 78.69 341 ASP B O 1
ATOM 5800 N N . GLU B 1 342 ? -17.609 28.734 0.365 1 81.44 342 GLU B N 1
ATOM 5801 C CA . GLU B 1 342 ? -18.578 27.906 -0.344 1 81.44 342 GLU B CA 1
ATOM 5802 C C . GLU B 1 342 ? -18.016 26.5 -0.585 1 81.44 342 GLU B C 1
ATOM 5804 O O . GLU B 1 342 ? -18.453 25.812 -1.506 1 81.44 342 GLU B O 1
ATOM 5809 N N . ARG B 1 343 ? -17.109 26.172 0.252 1 92.44 343 ARG B N 1
ATOM 5810 C CA . ARG B 1 343 ? -16.453 24.906 -0.01 1 92.44 343 ARG B CA 1
ATOM 5811 C C . ARG B 1 343 ? -16.297 24.078 1.27 1 92.44 343 ARG B C 1
ATOM 5813 O O . ARG B 1 343 ? -17.297 23.75 1.91 1 92.44 343 ARG B O 1
ATOM 5820 N N . ILE B 1 344 ? -15.133 23.641 1.637 1 95.31 344 ILE B N 1
ATOM 5821 C CA . ILE B 1 344 ? -14.938 22.656 2.695 1 95.31 344 ILE B CA 1
ATOM 5822 C C . ILE B 1 344 ? -15.352 23.25 4.039 1 95.31 344 ILE B C 1
ATOM 5824 O O . ILE B 1 344 ? -15.789 22.531 4.938 1 95.31 344 ILE B O 1
ATOM 5828 N N . GLU B 1 345 ? -15.312 24.641 4.117 1 93.38 345 GLU B N 1
ATOM 5829 C CA . GLU B 1 345 ? -15.633 25.297 5.383 1 93.38 345 GLU B CA 1
ATOM 5830 C C . GLU B 1 345 ? -17.125 25.266 5.656 1 93.38 345 GLU B C 1
ATOM 5832 O O . GLU B 1 345 ? -17.562 25.516 6.781 1 93.38 345 GLU B O 1
ATOM 5837 N N . GLN B 1 346 ? -17.891 25 4.641 1 93.56 346 GLN B N 1
ATOM 5838 C CA . GLN B 1 346 ? -19.328 24.922 4.816 1 93.56 346 GLN B CA 1
ATOM 5839 C C . GLN B 1 346 ? -19.75 23.531 5.309 1 93.56 346 GLN B C 1
ATOM 5841 O O . GLN B 1 346 ? -20.922 23.297 5.582 1 93.56 346 GLN B O 1
ATOM 5846 N N . THR B 1 347 ? -18.875 22.594 5.461 1 96.19 347 THR B N 1
ATOM 5847 C CA . THR B 1 347 ? -19.141 21.312 6.109 1 96.19 347 THR B CA 1
ATOM 5848 C C . THR B 1 347 ? -18.922 21.422 7.617 1 96.19 347 THR B C 1
ATOM 5850 O O . THR B 1 347 ? -18.484 22.453 8.117 1 96.19 347 THR B O 1
ATOM 5853 N N . ASP B 1 348 ? -19.25 20.391 8.305 1 96.56 348 ASP B N 1
ATOM 5854 C CA . ASP B 1 348 ? -18.984 20.391 9.742 1 96.56 348 ASP B CA 1
ATOM 5855 C C . ASP B 1 348 ? -17.734 19.578 10.062 1 96.56 348 ASP B C 1
ATOM 5857 O O . ASP B 1 348 ? -17.562 19.109 11.195 1 96.56 348 ASP B O 1
ATOM 5861 N N . VAL B 1 349 ? -16.891 19.359 9.039 1 97.75 349 VAL B N 1
ATOM 5862 C CA . VAL B 1 349 ? -15.703 18.531 9.164 1 97.75 349 VAL B CA 1
ATOM 5863 C C . VAL B 1 349 ? -14.805 19.078 10.266 1 97.75 349 VAL B C 1
ATOM 5865 O O . VAL B 1 349 ? -14.383 18.344 11.156 1 97.75 349 VAL B O 1
ATOM 5868 N N . LEU B 1 350 ? -14.523 20.359 10.211 1 97.06 350 LEU B N 1
ATOM 5869 C CA . LEU B 1 350 ? -13.617 20.953 11.188 1 97.06 350 LEU B CA 1
ATOM 5870 C C . LEU B 1 350 ? -14.195 20.844 12.594 1 97.06 350 LEU B C 1
ATOM 5872 O O . LEU B 1 350 ? -13.461 20.594 13.555 1 97.06 350 LEU B O 1
ATOM 5876 N N . ASP B 1 351 ? -15.469 21 12.719 1 96.38 351 ASP B N 1
ATOM 5877 C CA . ASP B 1 351 ? -16.125 20.875 14.008 1 96.38 351 ASP B CA 1
ATOM 5878 C C . ASP B 1 351 ? -16 19.453 14.555 1 96.38 351 ASP B C 1
ATOM 5880 O O . ASP B 1 351 ? -15.852 19.266 15.766 1 96.38 351 ASP B O 1
ATOM 5884 N N . ARG B 1 352 ? -16.094 18.531 13.734 1 98.12 352 ARG B N 1
ATOM 5885 C CA . ARG B 1 352 ? -15.969 17.141 14.156 1 98.12 352 ARG B CA 1
ATOM 5886 C C . ARG B 1 352 ? -14.547 16.828 14.625 1 98.12 352 ARG B C 1
ATOM 5888 O O . ARG B 1 352 ? -14.352 16.141 15.625 1 98.12 352 ARG B O 1
ATOM 5895 N N . TYR B 1 353 ? -13.555 17.359 13.93 1 98.56 353 TYR B N 1
ATOM 5896 C CA . TYR B 1 353 ? -12.18 17.188 14.383 1 98.56 353 TYR B CA 1
ATOM 5897 C C . TYR B 1 353 ? -11.977 17.844 15.75 1 98.56 353 TYR B C 1
ATOM 5899 O O . TYR B 1 353 ? -11.266 17.297 16.594 1 98.56 353 TYR B O 1
ATOM 5907 N N . ARG B 1 354 ? -12.555 19.031 15.922 1 97.19 354 ARG B N 1
ATOM 5908 C CA . ARG B 1 354 ? -12.461 19.703 17.219 1 97.19 354 ARG B CA 1
ATOM 5909 C C . ARG B 1 354 ? -13.086 18.875 18.328 1 97.19 354 ARG B C 1
ATOM 5911 O O . ARG B 1 354 ? -12.5 18.703 19.391 1 97.19 354 ARG B O 1
ATOM 5918 N N . ALA B 1 355 ? -14.25 18.344 18.047 1 97.06 355 ALA B N 1
ATOM 5919 C CA . ALA B 1 355 ? -14.938 17.516 19.031 1 97.06 355 ALA B CA 1
ATOM 5920 C C . ALA B 1 355 ? -14.117 16.266 19.375 1 97.06 355 ALA B C 1
ATOM 5922 O O . ALA B 1 355 ? -14.008 15.891 20.547 1 97.06 355 ALA B O 1
ATOM 5923 N N . TYR B 1 356 ? -13.617 15.656 18.391 1 98.56 356 TYR B N 1
ATOM 5924 C CA . TYR B 1 356 ? -12.781 14.484 18.625 1 98.56 356 TYR B CA 1
ATOM 5925 C C . TYR B 1 356 ? -11.578 14.828 19.5 1 98.56 356 TYR B C 1
ATOM 5927 O O . TYR B 1 356 ? -11.25 14.102 20.438 1 98.56 356 TYR B O 1
ATOM 5935 N N . ALA B 1 357 ? -10.867 15.906 19.125 1 98.38 357 ALA B N 1
ATOM 5936 C CA . ALA B 1 357 ? -9.68 16.312 19.875 1 98.38 357 ALA B CA 1
ATOM 5937 C C . ALA B 1 357 ? -10.016 16.609 21.328 1 98.38 357 ALA B C 1
ATOM 5939 O O . ALA B 1 357 ? -9.289 16.219 22.234 1 98.38 357 ALA B O 1
ATOM 5940 N N . GLU B 1 358 ? -11.109 17.266 21.547 1 96.81 358 GLU B N 1
ATOM 5941 C CA . GLU B 1 358 ? -11.531 17.594 22.906 1 96.81 358 GLU B CA 1
ATOM 5942 C C . GLU B 1 358 ? -11.805 16.312 23.719 1 96.81 358 GLU B C 1
ATOM 5944 O O . GLU B 1 358 ? -11.453 16.234 24.891 1 96.81 358 GLU B O 1
ATOM 5949 N N . GLU B 1 359 ? -12.359 15.422 23.047 1 97.12 359 GLU B N 1
ATOM 5950 C CA . GLU B 1 359 ? -12.758 14.195 23.719 1 97.12 359 GLU B CA 1
ATOM 5951 C C . GLU B 1 359 ? -11.562 13.281 23.969 1 97.12 359 GLU B C 1
ATOM 5953 O O . GLU B 1 359 ? -11.484 12.609 25 1 97.12 359 GLU B O 1
ATOM 5958 N N . ASN B 1 360 ? -10.609 13.273 23.047 1 98.12 360 ASN B N 1
ATOM 5959 C CA . ASN B 1 360 ? -9.672 12.156 23.062 1 98.12 360 ASN B CA 1
ATOM 5960 C C . ASN B 1 360 ? -8.234 12.641 23.188 1 98.12 360 ASN B C 1
ATOM 5962 O O . ASN B 1 360 ? -7.344 11.859 23.547 1 98.12 360 ASN B O 1
ATOM 5966 N N . ILE B 1 361 ? -7.969 13.906 22.891 1 98.44 361 ILE B N 1
ATOM 5967 C CA . ILE B 1 361 ? -6.578 14.305 22.688 1 98.44 361 ILE B CA 1
ATOM 5968 C C . ILE B 1 361 ? -6.211 15.391 23.703 1 98.44 361 ILE B C 1
ATOM 5970 O O . ILE B 1 361 ? -5.176 15.297 24.375 1 98.44 361 ILE B O 1
ATOM 5974 N N . CYS B 1 362 ? -7.086 16.406 23.859 1 97.62 362 CYS B N 1
ATOM 5975 C CA . CYS B 1 362 ? -6.781 17.562 24.688 1 97.62 362 CYS B CA 1
ATOM 5976 C C . CYS B 1 362 ? -6.762 17.203 26.156 1 97.62 362 CYS B C 1
ATOM 5978 O O . CYS B 1 362 ? -7.613 16.438 26.625 1 97.62 362 CYS B O 1
ATOM 5980 N N . LYS B 1 363 ? -5.809 17.656 26.906 1 95.75 363 LYS B N 1
ATOM 5981 C CA . LYS B 1 363 ? -5.727 17.438 28.344 1 95.75 363 LYS B CA 1
ATOM 5982 C C . LYS B 1 363 ? -6.539 18.484 29.094 1 95.75 363 LYS B C 1
ATOM 5984 O O . LYS B 1 363 ? -6.844 18.312 30.281 1 95.75 363 LYS B O 1
ATOM 5989 N N . GLY B 1 364 ? -6.91 19.516 28.5 1 93.81 364 GLY B N 1
ATOM 5990 C CA . GLY B 1 364 ? -7.719 20.609 29.031 1 93.81 364 GLY B CA 1
ATOM 5991 C C . GLY B 1 364 ? -8.469 21.359 27.953 1 93.81 364 GLY B C 1
ATOM 5992 O O . GLY B 1 364 ? -8.469 20.953 26.781 1 93.81 364 GLY B O 1
ATOM 5993 N N . PRO B 1 365 ? -9.094 22.422 28.344 1 93.06 365 PRO B N 1
ATOM 5994 C CA . PRO B 1 365 ? -9.836 23.203 27.344 1 93.06 365 PRO B CA 1
ATOM 5995 C C . PRO B 1 365 ? -8.938 23.766 26.25 1 93.06 365 PRO B C 1
ATOM 5997 O O . PRO B 1 365 ? -7.809 24.188 26.531 1 93.06 365 PRO B O 1
ATOM 6000 N N . MET B 1 366 ? -9.461 23.844 25.078 1 95.31 366 MET B N 1
ATOM 6001 C CA . MET B 1 366 ? -8.711 24.484 24 1 95.31 366 MET B CA 1
ATOM 6002 C C . MET B 1 366 ? -8.562 25.984 24.25 1 95.31 366 MET B C 1
ATOM 6004 O O . MET B 1 366 ? -9.438 26.594 24.859 1 95.31 366 MET B O 1
ATOM 6008 N N . LEU B 1 367 ? -7.508 26.469 23.688 1 95.25 367 LEU B N 1
ATOM 6009 C CA . LEU B 1 367 ? -7.172 27.875 23.922 1 95.25 367 LEU B CA 1
ATOM 6010 C C . LEU B 1 367 ? -8.055 28.797 23.094 1 95.25 367 LEU B C 1
ATOM 6012 O O . LEU B 1 367 ? -8.07 30 23.312 1 95.25 367 LEU B O 1
ATOM 6016 N N . TRP B 1 368 ? -8.773 28.156 22.109 1 92.88 368 TRP B N 1
ATOM 6017 C CA . TRP B 1 368 ? -9.672 28.906 21.234 1 92.88 368 TRP B CA 1
ATOM 6018 C C . TRP B 1 368 ? -10.891 28.062 20.859 1 92.88 368 TRP B C 1
ATOM 6020 O O . TRP B 1 368 ? -10.789 26.844 20.703 1 92.88 368 TRP B O 1
ATOM 6030 N N . ASP B 1 369 ? -11.992 28.719 20.828 1 85.06 369 ASP B N 1
ATOM 6031 C CA . ASP B 1 369 ? -13.258 28.125 20.422 1 85.06 369 ASP B CA 1
ATOM 6032 C C . ASP B 1 369 ? -14.047 29.047 19.5 1 85.06 369 ASP B C 1
ATOM 6034 O O . ASP B 1 369 ? -14.109 30.266 19.75 1 85.06 369 ASP B O 1
ATOM 6038 N N . PRO B 1 370 ? -14.531 28.5 18.438 1 84.19 370 PRO B N 1
ATOM 6039 C CA . PRO B 1 370 ? -15.219 29.375 17.484 1 84.19 370 PRO B CA 1
ATOM 6040 C C . PRO B 1 370 ? -16.422 30.094 18.109 1 84.19 370 PRO B C 1
ATOM 6042 O O . PRO B 1 370 ? -16.781 31.188 17.672 1 84.19 370 PRO B O 1
ATOM 6045 N N . VAL B 1 371 ? -17 29.438 19.078 1 72.44 371 VAL B N 1
ATOM 6046 C CA . VAL B 1 371 ? -18.172 30.047 19.703 1 72.44 371 VAL B CA 1
ATOM 6047 C C . VAL B 1 371 ? -17.75 31.25 20.531 1 72.44 371 VAL B C 1
ATOM 6049 O O . VAL B 1 371 ? -18.406 32.281 20.5 1 72.44 371 VAL B O 1
ATOM 6052 N N . LEU B 1 372 ? -16.656 31.078 21.234 1 67.25 372 LEU B N 1
ATOM 6053 C CA . LEU B 1 372 ? -16.172 32.156 22.094 1 67.25 372 LEU B CA 1
ATOM 6054 C C . LEU B 1 372 ? -15.562 33.281 21.266 1 67.25 372 LEU B C 1
ATOM 6056 O O . LEU B 1 372 ? -15.57 34.438 21.672 1 67.25 372 LEU B O 1
ATOM 6060 N N . ASP B 1 373 ? -14.969 32.969 20.203 1 70.44 373 ASP B N 1
ATOM 6061 C CA . ASP B 1 373 ? -14.336 33.938 19.297 1 70.44 373 ASP B CA 1
ATOM 6062 C C . ASP B 1 373 ? -15.352 34.969 18.781 1 70.44 373 ASP B C 1
ATOM 6064 O O . ASP B 1 373 ? -15.047 36.156 18.672 1 70.44 373 ASP B O 1
ATOM 6068 N N . ASN B 1 374 ? -16.469 34.5 18.453 1 55.94 374 ASN B N 1
ATOM 6069 C CA . ASN B 1 374 ? -17.531 35.375 17.953 1 55.94 374 ASN B CA 1
ATOM 6070 C C . ASN B 1 374 ? -18 36.344 19.031 1 55.94 374 ASN B C 1
ATOM 6072 O O . ASN B 1 374 ? -18.453 37.438 18.719 1 55.94 374 ASN B O 1
ATOM 6076 N N . HIS B 1 375 ? -17.734 35.906 20.234 1 46.81 375 HIS B N 1
ATOM 6077 C CA . HIS B 1 375 ? -18.156 36.812 21.312 1 46.81 375 HIS B CA 1
ATOM 6078 C C . HIS B 1 375 ? -17.125 37.875 21.578 1 46.81 375 HIS B C 1
ATOM 6080 O O . HIS B 1 375 ? -17.469 39 21.969 1 46.81 375 HIS B O 1
ATOM 6086 N N . ASP B 1 376 ? -15.922 37.625 21.422 1 45.44 376 ASP B N 1
ATOM 6087 C CA . ASP B 1 376 ? -14.891 38.625 21.703 1 45.44 376 ASP B CA 1
ATOM 6088 C C . ASP B 1 376 ? -14.828 39.688 20.594 1 45.44 376 ASP B C 1
ATOM 6090 O O . ASP B 1 376 ? -14.227 40.75 20.766 1 45.44 376 ASP B O 1
ATOM 6094 N N . GLU B 1 377 ? -15.281 39.375 19.422 1 44.16 377 GLU B N 1
ATOM 6095 C CA . GLU B 1 377 ? -15.289 40.344 18.344 1 44.16 377 GLU B CA 1
ATOM 6096 C C . GLU B 1 377 ? -16.5 41.281 18.453 1 44.16 377 GLU B C 1
ATOM 6098 O O . GLU B 1 377 ? -16.594 42.281 17.719 1 44.16 377 GLU B O 1
ATOM 6103 N N . SER B 1 378 ? -17.516 41 19.234 1 34.31 378 SER B N 1
ATOM 6104 C CA . SER B 1 378 ? -18.578 42 19.422 1 34.31 378 SER B CA 1
ATOM 6105 C C . SER B 1 378 ? -18.203 43 20.5 1 34.31 378 SER B C 1
ATOM 6107 O O . SER B 1 378 ? -17.594 42.625 21.516 1 34.31 378 SER B O 1
#